Protein AF-A0A378WYI9-F1 (afdb_monomer_lite)

Sequence (478 aa):
MQVSSDSRAGEIHGGAEPDTHDGARANAPAGAGFDPGAGFAAHTGAVTMADERLGVNDAVAAVLTRWIGSMPALYLVLIGFSIWMALATWGPLRSVDPYPFPFLLFVDNVAQLILCLVILVGQRVLSAAADRRSVQTYENTEAIFAQVADLQAHLDHHDRALSRGLSLLESTPHPWIERHRVQSPPQAADQAVSTNDRIAVWLTERLGSVWGFYLALGSQILWVVLAQAGIQRVDPYPFAFMAFLSTLAQLVFMIVIMVGQDVLGRTGDRRSEQTFLDAQAVLHECRRMKARLTAQDRVIDSLTGYVTDRVSEQLGRALHETSERVDHQARAHTVMTTGEAPADAAALRHWNELSEQDRRAYRQQARGIGEDLAAIGCFMVPAFDPAFAVTFDDDEIGLLARLDYERRIADRRALLGGAAHPDPDDAEPLPWPDLPRSARIRYLQAARRIPVMVSSAGFQVLRSTPPRVRGGARARLT

Secondary structure (DSSP, 8-state):
-----------------------------------TTTTT---------------HHHHHHHHHHHHHTSHHHHHHHHHHHHHHHHHHHHSGGGGTS-TT-HHHHHHHHHHHHHHHHHHHHHHHHHHHHHHHHHHHHHHHHHHHHHHHHHHHHHHHHHHHHH-SS------PPPHHHHHHTTSPP--TGGG--SHHHHHHHHHHHHHTSHHHHHHHHHHHHHHHHHHHTTS--SS-TTTHHHHHHHHHHHHHHHHHHHHHHHHHHHHHHHHHHHHHHHHHHHHHHHHHHHHHHHHHHHHHHHHHHHHHHHHHHHHHHHHHHHHHHHHHHHHHHHHHHH----TTTTPPPPGGGS-HHHHHHHHHHHHHHHHHHHHTTEEEEE---GGGPPPPPHHHHHHHHHHHHHHHHHHHHHHHTTS----TT-PPPPPGGGS-HHHHHHHHHHHHHHHHHHHHTTEEEEEPPPP-----------

Radius of gyration: 46.64 Å; chains: 1; bounding box: 107×72×141 Å

Structure (mmCIF, N/CA/C/O backbone):
data_AF-A0A378WYI9-F1
#
_entry.id   AF-A0A378WYI9-F1
#
loop_
_atom_site.group_PDB
_atom_site.id
_atom_site.type_symbol
_atom_site.label_atom_id
_atom_site.label_alt_id
_atom_site.label_comp_id
_atom_site.label_asym_id
_atom_site.label_entity_id
_atom_site.label_seq_id
_atom_site.pdbx_PDB_ins_code
_atom_site.Cartn_x
_atom_site.Cartn_y
_atom_site.Cartn_z
_atom_site.occupancy
_atom_site.B_iso_or_equiv
_atom_site.auth_seq_id
_atom_site.auth_comp_id
_atom_site.auth_asym_id
_atom_site.auth_atom_id
_atom_site.pdbx_PDB_model_num
ATOM 1 N N . MET A 1 1 ? -29.786 -32.333 -68.439 1.00 39.69 1 MET A N 1
ATOM 2 C CA . MET A 1 1 ? -29.510 -33.465 -67.527 1.00 39.69 1 MET A CA 1
ATOM 3 C C . MET A 1 1 ? -29.287 -32.855 -66.146 1.00 39.69 1 MET A C 1
ATOM 5 O O . MET A 1 1 ? -28.191 -32.387 -65.903 1.00 39.69 1 MET A O 1
ATOM 9 N N . GLN A 1 2 ? -30.297 -32.532 -65.323 1.00 31.64 2 GLN A N 1
ATOM 10 C CA . GLN A 1 2 ? -31.359 -33.380 -64.732 1.00 31.64 2 GLN A CA 1
ATOM 11 C C . GLN A 1 2 ? -30.719 -34.608 -64.073 1.00 31.64 2 GLN A C 1
ATOM 13 O O . GLN A 1 2 ? -30.103 -35.390 -64.788 1.00 31.64 2 GLN A O 1
ATOM 18 N N . VAL A 1 3 ? -30.672 -34.715 -62.739 1.00 35.91 3 VAL A N 1
ATOM 19 C CA . VAL A 1 3 ? -31.765 -35.015 -61.775 1.00 35.91 3 VAL A CA 1
ATOM 20 C C . VAL A 1 3 ? -31.368 -34.387 -60.404 1.00 35.91 3 VAL A C 1
ATOM 22 O O . VAL A 1 3 ? -30.217 -34.538 -60.017 1.00 35.91 3 VAL A O 1
ATOM 25 N N . SER A 1 4 ? -32.100 -33.440 -59.778 1.00 31.91 4 SER A N 1
ATOM 26 C CA . SER A 1 4 ? -33.330 -33.551 -58.936 1.00 31.91 4 SER A CA 1
ATOM 27 C C . SER A 1 4 ? -33.152 -34.559 -57.773 1.00 31.91 4 SER A C 1
ATOM 29 O O . SER A 1 4 ? -32.637 -35.632 -58.008 1.00 31.91 4 SER A O 1
ATOM 31 N N . SER A 1 5 ? -33.467 -34.327 -56.498 1.00 35.06 5 SER A N 1
ATOM 32 C CA . SER A 1 5 ? -34.675 -33.720 -55.944 1.00 35.06 5 SER A CA 1
ATOM 33 C C . SER A 1 5 ? -34.586 -33.618 -54.405 1.00 35.06 5 SER A C 1
ATOM 35 O O . SER A 1 5 ? -34.184 -34.586 -53.765 1.00 35.06 5 SER A O 1
ATOM 37 N N . ASP A 1 6 ? -35.101 -32.498 -53.875 1.00 31.55 6 ASP A N 1
ATOM 38 C CA . ASP A 1 6 ? -36.080 -32.416 -52.764 1.00 31.55 6 ASP A CA 1
ATOM 39 C C . ASP A 1 6 ? -35.687 -32.730 -51.306 1.00 31.55 6 ASP A C 1
ATOM 41 O O . ASP A 1 6 ? -34.913 -33.630 -51.029 1.00 31.55 6 ASP A O 1
ATOM 45 N N . SER A 1 7 ? -36.279 -32.107 -50.278 1.00 31.94 7 SER A N 1
ATOM 46 C CA . SER A 1 7 ? -37.147 -30.919 -50.142 1.00 31.94 7 SER A CA 1
ATOM 47 C C . SER A 1 7 ? -37.363 -30.657 -48.640 1.00 31.94 7 SER A C 1
ATOM 49 O O . SER A 1 7 ? -37.468 -31.615 -47.884 1.00 31.94 7 SER A O 1
ATOM 51 N N . ARG A 1 8 ? -37.556 -29.372 -48.292 1.00 30.27 8 ARG A N 1
ATOM 52 C CA . ARG A 1 8 ? -38.473 -28.793 -47.272 1.00 30.27 8 ARG A CA 1
ATOM 53 C C . ARG A 1 8 ? -38.340 -29.209 -45.792 1.00 30.27 8 ARG A C 1
ATOM 55 O O . ARG A 1 8 ? -38.359 -30.376 -45.445 1.00 30.27 8 ARG A O 1
ATOM 62 N N . ALA A 1 9 ? -38.138 -28.274 -44.857 1.00 33.34 9 ALA A N 1
ATOM 63 C CA . ALA A 1 9 ? -39.033 -27.184 -44.411 1.00 33.34 9 ALA A CA 1
ATOM 64 C C . ALA A 1 9 ? -40.338 -27.694 -43.770 1.00 33.34 9 ALA A C 1
ATOM 66 O O . ALA A 1 9 ? -41.144 -28.340 -44.435 1.00 33.34 9 ALA A O 1
ATOM 67 N N . GLY A 1 10 ? -40.558 -27.352 -42.499 1.00 28.09 10 GLY A N 1
ATOM 68 C CA . GLY A 1 10 ? -41.784 -27.667 -41.771 1.00 28.09 10 GLY A CA 1
ATOM 69 C C . GLY A 1 10 ? -41.735 -27.134 -40.344 1.00 28.09 10 GLY A C 1
ATOM 70 O O . GLY A 1 10 ? -40.922 -27.563 -39.539 1.00 28.09 10 GLY A O 1
ATOM 71 N N . GLU A 1 11 ? -42.586 -26.161 -40.088 1.00 30.38 11 GLU A N 1
ATOM 72 C CA . GLU A 1 11 ? -42.630 -25.231 -38.970 1.00 30.38 11 GLU A CA 1
ATOM 73 C C . GLU A 1 11 ? -43.839 -25.596 -38.058 1.00 30.38 11 GLU A C 1
ATOM 75 O O . GLU A 1 11 ? -44.770 -26.258 -38.514 1.00 30.38 11 GLU A O 1
ATOM 80 N N . ILE A 1 12 ? -43.863 -25.047 -36.834 1.00 30.67 12 ILE A N 1
ATOM 81 C CA . ILE A 1 12 ? -45.035 -24.714 -35.971 1.00 30.67 12 ILE A CA 1
ATOM 82 C C . ILE A 1 12 ? -45.697 -25.778 -35.045 1.00 30.67 12 ILE A C 1
ATOM 84 O O . ILE A 1 12 ? -46.013 -26.895 -35.436 1.00 30.67 12 ILE A O 1
ATOM 88 N N . HIS A 1 13 ? -46.031 -25.260 -33.844 1.00 29.12 13 HIS A N 1
ATOM 89 C CA . HIS A 1 13 ? -46.992 -25.648 -32.782 1.00 29.12 13 HIS A CA 1
ATOM 90 C C . HIS A 1 13 ? -46.411 -26.403 -31.571 1.00 29.12 13 HIS A C 1
ATOM 92 O O . HIS A 1 13 ? -45.742 -27.409 -31.731 1.00 29.12 13 HIS A O 1
ATOM 98 N N . GLY A 1 14 ? -46.592 -25.990 -30.308 1.00 27.97 14 GLY A N 1
ATOM 99 C CA . GLY A 1 14 ? -47.568 -25.079 -29.690 1.00 27.97 14 GLY A CA 1
ATOM 100 C C . GLY A 1 14 ? -48.538 -25.863 -28.788 1.00 27.97 14 GLY A C 1
ATOM 101 O O . GLY A 1 14 ? -49.263 -26.704 -29.302 1.00 27.97 14 GLY A O 1
ATOM 102 N N . GLY A 1 15 ? -48.571 -25.555 -27.481 1.00 26.14 15 GLY A N 1
ATOM 103 C CA . GLY A 1 15 ? -49.537 -26.068 -26.481 1.00 26.14 15 GLY A CA 1
ATOM 104 C C . GLY A 1 15 ? -48.839 -26.736 -25.279 1.00 26.14 15 GLY A C 1
ATOM 105 O O . GLY A 1 15 ? -48.174 -27.744 -25.468 1.00 26.14 15 GLY A O 1
ATOM 106 N N . ALA A 1 16 ? -48.728 -26.112 -24.098 1.00 27.83 16 ALA A N 1
ATOM 107 C CA . ALA A 1 16 ? -49.753 -25.823 -23.072 1.00 27.83 16 ALA A CA 1
ATOM 108 C C . ALA A 1 16 ? -50.065 -27.031 -22.148 1.00 27.83 16 ALA A C 1
ATOM 110 O O . ALA A 1 16 ? -50.750 -27.938 -22.598 1.00 27.83 16 ALA A O 1
ATOM 111 N N . GLU A 1 17 ? -49.524 -26.966 -20.907 1.00 33.47 17 GLU A N 1
ATOM 112 C CA . GLU A 1 17 ? -50.026 -27.363 -19.548 1.00 33.47 17 GLU A CA 1
ATOM 113 C C . GLU A 1 17 ? -50.856 -28.663 -19.312 1.00 33.47 17 GLU A C 1
ATOM 115 O O . GLU A 1 17 ? -51.404 -29.192 -20.273 1.00 33.47 17 GLU A O 1
ATOM 120 N N . PRO A 1 18 ? -51.030 -29.199 -18.062 1.00 42.16 18 PRO A N 1
ATOM 121 C CA . PRO A 1 18 ? -50.897 -28.555 -16.734 1.00 42.16 18 PRO A CA 1
ATOM 122 C C . PRO A 1 18 ? -50.231 -29.360 -15.575 1.00 42.16 18 PRO A C 1
ATOM 124 O O . PRO A 1 18 ? -49.972 -30.558 -15.653 1.00 42.16 18 PRO A O 1
ATOM 127 N N . ASP A 1 19 ? -49.999 -28.608 -14.490 1.00 31.28 19 ASP A N 1
ATOM 128 C CA . ASP A 1 19 ? -49.823 -28.887 -13.049 1.00 31.28 19 ASP A CA 1
ATOM 129 C C . ASP A 1 19 ? -49.958 -30.304 -12.449 1.00 31.28 19 ASP A C 1
ATOM 131 O O . ASP A 1 19 ? -50.896 -31.051 -12.722 1.00 31.28 19 ASP A O 1
ATOM 135 N N . THR A 1 20 ? -49.132 -30.575 -11.421 1.00 30.25 20 THR A N 1
ATOM 136 C CA . THR A 1 20 ? -49.626 -30.900 -10.058 1.00 30.25 20 THR A CA 1
ATOM 137 C C . THR A 1 20 ? -48.540 -30.814 -8.962 1.00 30.25 20 THR A C 1
ATOM 139 O O . THR A 1 20 ? -47.462 -31.391 -9.066 1.00 30.25 20 THR A O 1
ATOM 142 N N . HIS A 1 21 ? -48.896 -30.061 -7.915 1.00 29.28 21 HIS A N 1
ATOM 143 C CA . HIS A 1 21 ? -48.372 -29.897 -6.545 1.00 29.28 21 HIS A CA 1
ATOM 144 C C . HIS A 1 21 ? -47.461 -30.992 -5.939 1.00 29.28 21 HIS A C 1
ATOM 146 O O . HIS A 1 21 ? -47.768 -32.174 -6.035 1.00 29.28 21 HIS A O 1
ATOM 152 N N . ASP A 1 22 ? -46.448 -30.621 -5.136 1.00 29.22 22 ASP A N 1
ATOM 153 C CA . ASP A 1 22 ? -46.560 -30.303 -3.691 1.00 29.22 22 ASP A CA 1
ATOM 154 C C . ASP A 1 22 ? -45.163 -30.190 -3.016 1.00 29.22 22 ASP A C 1
ATOM 156 O O . ASP A 1 22 ? -44.204 -30.832 -3.442 1.00 29.22 22 ASP A O 1
ATOM 160 N N . GLY A 1 23 ? -45.057 -29.423 -1.922 1.00 26.64 23 GLY A N 1
ATOM 161 C CA . GLY A 1 23 ? -44.030 -29.655 -0.893 1.00 26.64 23 GLY A CA 1
ATOM 162 C C . GLY A 1 23 ? -42.923 -28.611 -0.711 1.00 26.64 23 GLY A C 1
ATOM 163 O O . GLY A 1 23 ? -41.753 -28.856 -1.000 1.00 26.64 23 GLY A O 1
ATOM 164 N N . ALA A 1 24 ? -43.266 -27.481 -0.097 1.00 30.23 24 ALA A N 1
ATOM 165 C CA . ALA A 1 24 ? -42.323 -26.537 0.495 1.00 30.23 24 ALA A CA 1
ATOM 166 C C . ALA A 1 24 ? -41.434 -27.175 1.588 1.00 30.23 24 ALA A C 1
ATOM 168 O O . ALA A 1 24 ? -41.937 -27.721 2.570 1.00 30.23 24 ALA A O 1
ATOM 169 N N . ARG A 1 25 ? -40.110 -26.984 1.498 1.00 26.64 25 ARG A N 1
ATOM 170 C CA . ARG A 1 25 ? -39.216 -26.889 2.667 1.00 26.64 25 ARG A CA 1
ATOM 171 C C . ARG A 1 25 ? -38.203 -25.769 2.457 1.00 26.64 25 ARG A C 1
ATOM 173 O O . ARG A 1 25 ? -37.290 -25.869 1.645 1.00 26.64 25 ARG A O 1
ATOM 180 N N . ALA A 1 26 ? -38.404 -24.701 3.220 1.00 30.30 26 ALA A N 1
ATOM 181 C CA . ALA A 1 26 ? -37.469 -23.607 3.399 1.00 30.30 26 ALA A CA 1
ATOM 182 C C . ALA A 1 26 ? -36.163 -24.127 4.021 1.00 30.30 26 ALA A C 1
ATOM 184 O O . ALA A 1 26 ? -36.177 -24.705 5.108 1.00 30.30 26 ALA A O 1
ATOM 185 N N . ASN A 1 27 ? -35.039 -23.904 3.340 1.00 32.25 27 ASN A N 1
ATOM 186 C CA . ASN A 1 27 ? -33.713 -24.037 3.932 1.00 32.25 27 ASN A CA 1
ATOM 187 C C . ASN A 1 27 ? -33.361 -22.702 4.600 1.00 32.25 27 ASN A C 1
ATOM 189 O O . ASN A 1 27 ? -33.140 -21.698 3.925 1.00 32.25 27 ASN A O 1
ATOM 193 N N . ALA A 1 28 ? -33.348 -22.696 5.931 1.00 30.42 28 ALA A N 1
ATOM 194 C CA . ALA A 1 28 ? -32.772 -21.624 6.732 1.00 30.42 28 ALA A CA 1
ATOM 195 C C . ALA A 1 28 ? -31.247 -21.555 6.497 1.00 30.42 28 ALA A C 1
ATOM 197 O O . ALA A 1 28 ? -30.617 -22.608 6.350 1.00 30.42 28 ALA A O 1
ATOM 198 N N . PRO A 1 29 ? -30.623 -20.362 6.482 1.00 33.28 29 PRO A N 1
ATOM 199 C CA . PRO A 1 29 ? -29.178 -20.259 6.361 1.00 33.28 29 PRO A CA 1
ATOM 200 C C . PRO A 1 29 ? -28.543 -20.724 7.675 1.00 33.28 29 PRO A C 1
ATOM 202 O O . PRO A 1 29 ? -28.669 -20.081 8.717 1.00 33.28 29 PRO A O 1
ATOM 205 N N . ALA A 1 30 ? -27.885 -21.882 7.628 1.00 31.53 30 ALA A N 1
ATOM 206 C CA . ALA A 1 30 ? -26.994 -22.331 8.685 1.00 31.53 30 ALA A CA 1
ATOM 207 C C . ALA A 1 30 ? -25.857 -21.310 8.847 1.00 31.53 30 ALA A C 1
ATOM 209 O O . ALA A 1 30 ? -25.324 -20.805 7.860 1.00 31.53 30 ALA A O 1
ATOM 210 N N . GLY A 1 31 ? -25.547 -20.993 10.105 1.00 31.11 31 GLY A N 1
ATOM 211 C CA . GLY A 1 31 ? -24.697 -19.885 10.520 1.00 31.11 31 GLY A CA 1
ATOM 212 C C . GLY A 1 31 ? -23.413 -19.726 9.712 1.00 31.11 31 GLY A C 1
ATOM 213 O O . GLY A 1 31 ? -22.599 -20.643 9.613 1.00 31.11 31 GLY A O 1
ATOM 214 N N . ALA A 1 32 ? -23.225 -18.511 9.198 1.00 35.00 32 ALA A N 1
ATOM 215 C CA . ALA A 1 32 ? -21.927 -18.010 8.794 1.00 35.00 32 ALA A CA 1
ATOM 216 C C . ALA A 1 32 ? -21.045 -17.944 10.048 1.00 35.00 32 ALA A C 1
ATOM 218 O O . ALA A 1 32 ? -21.119 -17.003 10.839 1.00 35.00 32 ALA A O 1
ATOM 219 N N . GLY A 1 33 ? -20.261 -18.999 10.263 1.00 30.11 33 GLY A N 1
ATOM 220 C CA . GLY A 1 33 ? -19.124 -18.951 11.163 1.00 30.11 33 GLY A CA 1
ATOM 221 C C . GLY A 1 33 ? -18.198 -17.846 10.676 1.00 30.11 33 GLY A C 1
ATOM 222 O O . GLY A 1 33 ? -17.681 -17.908 9.564 1.00 30.11 33 GLY A O 1
ATOM 223 N N . PHE A 1 34 ? -18.042 -16.813 11.496 1.00 35.78 34 PHE A N 1
ATOM 224 C CA . PHE A 1 34 ? -16.965 -15.852 11.359 1.00 35.78 34 PHE A CA 1
ATOM 225 C C . PHE A 1 34 ? -15.657 -16.629 11.507 1.00 35.78 34 PHE A C 1
ATOM 227 O O . PHE A 1 34 ? -15.329 -17.091 12.599 1.00 35.78 34 PHE A O 1
ATOM 234 N N . ASP A 1 35 ? -14.973 -16.841 10.387 1.00 37.22 35 ASP A N 1
ATOM 235 C CA . ASP A 1 35 ? -13.682 -17.510 10.323 1.00 37.22 35 ASP A CA 1
ATOM 236 C C . ASP A 1 35 ? -12.603 -16.408 10.283 1.00 37.22 35 ASP A C 1
ATOM 238 O O . ASP A 1 35 ? -12.324 -15.858 9.211 1.00 37.22 35 ASP A O 1
ATOM 242 N N . PRO A 1 36 ? -12.019 -15.999 11.430 1.00 40.72 36 PRO A N 1
ATOM 243 C CA . PRO A 1 36 ? -11.091 -14.863 11.496 1.00 40.72 36 PRO A CA 1
ATOM 244 C C . PRO A 1 36 ? -9.793 -15.089 10.704 1.00 40.72 36 PRO A C 1
ATOM 246 O O . PRO A 1 36 ? -9.008 -14.158 10.536 1.00 40.72 36 PRO A O 1
ATOM 249 N N . GLY A 1 37 ? -9.562 -16.309 10.203 1.00 33.19 37 GLY A N 1
ATOM 250 C CA . GLY A 1 37 ? -8.424 -16.657 9.352 1.00 33.19 37 GLY A CA 1
ATOM 251 C C . GLY A 1 37 ? -8.677 -16.545 7.845 1.00 33.19 37 GLY A C 1
ATOM 252 O O . GLY A 1 37 ? -7.714 -16.448 7.088 1.00 33.19 37 GLY A O 1
ATOM 253 N N . ALA A 1 38 ? -9.933 -16.526 7.383 1.00 35.84 38 ALA A N 1
ATOM 254 C CA . ALA A 1 38 ? -10.236 -16.566 5.947 1.00 35.84 38 ALA A CA 1
ATOM 255 C C . ALA A 1 38 ? -10.134 -15.186 5.266 1.00 35.84 38 ALA A C 1
ATOM 257 O O . ALA A 1 38 ? -9.775 -15.104 4.094 1.00 35.84 38 ALA A O 1
ATOM 258 N N . GLY A 1 39 ? -10.376 -14.097 6.005 1.00 32.75 39 GLY A N 1
ATOM 259 C CA . GLY A 1 39 ? -10.248 -12.721 5.497 1.00 32.75 39 GLY A CA 1
ATOM 260 C C . GLY A 1 39 ? -8.809 -12.189 5.443 1.00 32.75 39 GLY A C 1
ATOM 261 O O . GLY A 1 39 ? -8.550 -11.187 4.786 1.00 32.75 39 GLY A O 1
ATOM 262 N N . PHE A 1 40 ? -7.865 -12.869 6.106 1.00 34.94 40 PHE A N 1
ATOM 263 C CA . PHE A 1 40 ? -6.444 -12.496 6.151 1.00 34.94 40 PHE A CA 1
ATOM 264 C C . PHE A 1 40 ? -5.547 -13.374 5.271 1.00 34.94 40 PHE A C 1
ATOM 266 O O . PHE A 1 40 ? -4.327 -13.215 5.285 1.00 34.94 40 PHE A O 1
ATOM 273 N N . ALA A 1 41 ? -6.125 -14.234 4.428 1.00 35.69 41 ALA A N 1
ATOM 274 C CA . ALA A 1 41 ? -5.421 -14.809 3.285 1.00 35.69 41 ALA A CA 1
ATOM 275 C C . ALA A 1 41 ? -5.328 -13.775 2.145 1.00 35.69 41 ALA A C 1
ATOM 277 O O . ALA A 1 41 ? -5.629 -14.061 0.987 1.00 35.69 41 ALA A O 1
ATOM 278 N N . ALA A 1 42 ? -4.929 -12.543 2.473 1.00 39.69 42 ALA A N 1
ATOM 279 C CA . ALA A 1 42 ? -4.502 -11.586 1.471 1.00 39.69 42 ALA A CA 1
ATOM 280 C C . ALA A 1 42 ? -3.343 -12.233 0.715 1.00 39.69 42 ALA A C 1
ATOM 282 O O . ALA A 1 42 ? -2.405 -12.735 1.341 1.00 39.69 42 ALA A O 1
ATOM 283 N N . HIS A 1 43 ? -3.451 -12.259 -0.613 1.00 46.19 43 HIS A N 1
ATOM 284 C CA . HIS A 1 43 ? -2.431 -12.697 -1.555 1.00 46.19 43 HIS A CA 1
ATOM 285 C C . HIS A 1 43 ? -1.063 -12.086 -1.216 1.00 46.19 43 HIS A C 1
ATOM 287 O O . HIS A 1 43 ? -0.623 -11.103 -1.796 1.00 46.19 43 HIS A O 1
ATOM 293 N N . THR A 1 44 ? -0.342 -12.718 -0.299 1.00 38.66 44 THR A N 1
ATOM 294 C CA . THR A 1 44 ? 1.077 -12.503 -0.025 1.00 38.66 44 THR A CA 1
ATOM 295 C C . THR A 1 44 ? 1.888 -13.338 -1.007 1.00 38.66 44 THR A C 1
ATOM 297 O O . THR A 1 44 ? 2.898 -13.950 -0.673 1.00 38.66 44 THR A O 1
ATOM 300 N N . GLY A 1 45 ? 1.462 -13.332 -2.270 1.00 38.06 45 GLY A N 1
ATOM 301 C CA . GLY A 1 45 ? 2.406 -13.504 -3.350 1.00 38.06 45 GLY A CA 1
ATOM 302 C C . GLY A 1 45 ? 3.245 -12.238 -3.364 1.00 38.06 45 GLY A C 1
ATOM 303 O O . GLY A 1 45 ? 2.865 -11.259 -4.000 1.00 38.06 45 GLY A O 1
ATOM 304 N N . ALA A 1 46 ? 4.372 -12.236 -2.641 1.00 40.66 46 ALA A N 1
ATOM 305 C CA . ALA A 1 46 ? 5.478 -11.351 -2.982 1.00 40.66 46 ALA A CA 1
ATOM 306 C C . ALA A 1 46 ? 5.590 -11.385 -4.503 1.00 40.66 46 ALA A C 1
ATOM 308 O O . ALA A 1 46 ? 5.643 -12.495 -5.029 1.00 40.66 46 ALA A O 1
ATOM 309 N N . VAL A 1 47 ? 5.527 -10.221 -5.165 1.00 44.25 47 VAL A N 1
ATOM 310 C CA . VAL A 1 47 ? 5.528 -10.056 -6.628 1.00 44.25 47 VAL A CA 1
ATOM 311 C C . VAL A 1 47 ? 6.660 -10.896 -7.209 1.00 44.25 47 VAL A C 1
ATOM 313 O O . VAL A 1 47 ? 7.803 -10.461 -7.339 1.00 44.25 47 VAL A O 1
ATOM 316 N N . THR A 1 48 ? 6.361 -12.157 -7.479 1.00 42.59 48 THR A N 1
ATOM 317 C CA . THR A 1 48 ? 7.313 -13.129 -7.967 1.00 42.59 48 THR A CA 1
ATOM 318 C C . THR A 1 48 ? 7.047 -13.093 -9.435 1.00 42.59 48 THR A C 1
ATOM 320 O O . THR A 1 48 ? 6.093 -13.693 -9.914 1.00 42.59 48 THR A O 1
ATOM 323 N N . MET A 1 49 ? 7.835 -12.219 -10.064 1.00 43.16 49 MET A N 1
ATOM 324 C CA . MET A 1 49 ? 8.304 -12.254 -11.442 1.00 43.16 49 MET A CA 1
ATOM 325 C C . MET A 1 49 ? 7.936 -13.594 -12.079 1.00 43.16 49 MET A C 1
ATOM 327 O O . MET A 1 49 ? 8.730 -14.533 -12.056 1.00 43.16 49 MET A O 1
ATOM 331 N N . ALA A 1 50 ? 6.692 -13.701 -12.546 1.00 37.91 50 ALA A N 1
ATOM 332 C CA . ALA A 1 50 ? 6.232 -14.876 -13.246 1.00 37.91 50 ALA A CA 1
ATOM 333 C C . ALA A 1 50 ? 6.926 -14.789 -14.596 1.00 37.91 50 ALA A C 1
ATOM 335 O O . ALA A 1 50 ? 6.610 -13.971 -15.456 1.00 37.91 50 ALA A O 1
ATOM 336 N N . ASP A 1 51 ? 8.015 -15.535 -14.620 1.00 49.16 51 ASP A N 1
ATOM 337 C CA . ASP A 1 51 ? 8.979 -15.744 -15.666 1.00 49.16 51 ASP A CA 1
ATOM 338 C C . ASP A 1 51 ? 8.255 -15.957 -16.997 1.00 49.16 51 ASP A C 1
ATOM 340 O O . ASP A 1 51 ? 7.646 -17.001 -17.227 1.00 49.16 51 ASP A O 1
ATOM 344 N N . GLU A 1 52 ? 8.278 -14.957 -17.880 1.00 49.19 52 GLU A N 1
ATOM 345 C CA . GLU A 1 52 ? 7.715 -15.132 -19.213 1.00 49.19 52 GLU A CA 1
ATOM 346 C C . GLU A 1 52 ? 8.600 -14.500 -20.285 1.00 49.19 52 GLU A C 1
ATOM 348 O O . GLU A 1 52 ? 8.520 -13.319 -20.628 1.00 49.19 52 GLU A O 1
ATOM 353 N N . ARG A 1 53 ? 9.498 -15.367 -20.772 1.00 50.50 53 ARG A N 1
ATOM 354 C CA . ARG A 1 53 ? 10.088 -15.424 -22.117 1.00 50.50 53 ARG A CA 1
ATOM 355 C C . ARG A 1 53 ? 10.301 -14.064 -22.777 1.00 50.50 53 ARG A C 1
ATOM 357 O O . ARG A 1 53 ? 9.752 -13.770 -23.837 1.00 50.50 53 ARG A O 1
ATOM 364 N N . LEU A 1 54 ? 11.225 -13.288 -22.221 1.00 53.75 54 LEU A N 1
ATOM 365 C CA . LEU A 1 54 ? 12.080 -12.482 -23.086 1.00 53.75 54 LEU A CA 1
ATOM 366 C C . LEU A 1 54 ? 12.676 -13.445 -24.119 1.00 53.75 54 LEU A C 1
ATOM 368 O O . LEU A 1 54 ? 13.217 -14.490 -23.741 1.00 53.75 54 LEU A O 1
ATOM 372 N N . GLY A 1 55 ? 12.543 -13.147 -25.414 1.00 64.88 55 GLY A N 1
ATOM 373 C CA . GLY A 1 55 ? 13.286 -13.899 -26.420 1.00 64.88 55 GLY A CA 1
ATOM 374 C C . GLY A 1 55 ? 14.756 -13.932 -26.000 1.00 64.88 55 GLY A C 1
ATOM 375 O O . GLY A 1 55 ? 15.245 -12.959 -25.427 1.00 64.88 55 GLY A O 1
ATOM 376 N N . VAL A 1 56 ? 15.467 -15.036 -26.244 1.00 71.88 56 VAL A N 1
ATOM 377 C CA . VAL A 1 56 ? 16.881 -15.179 -25.830 1.00 71.88 56 VAL A CA 1
ATOM 378 C C . VAL A 1 56 ? 17.699 -13.938 -26.227 1.00 71.88 56 VAL A C 1
ATOM 380 O O . VAL A 1 56 ? 18.516 -13.454 -25.449 1.00 71.88 56 VAL A O 1
ATOM 383 N N . ASN A 1 57 ? 17.384 -13.347 -27.382 1.00 72.81 57 ASN A N 1
ATOM 384 C CA . ASN A 1 57 ? 17.988 -12.118 -27.893 1.00 72.81 57 ASN A CA 1
ATOM 385 C C . ASN A 1 57 ? 17.686 -10.866 -27.041 1.00 72.81 57 ASN A C 1
ATOM 387 O O . ASN A 1 57 ? 18.587 -10.065 -26.805 1.00 72.81 57 ASN A O 1
ATOM 391 N N . ASP A 1 58 ? 16.460 -10.711 -26.541 1.00 73.75 58 ASP A N 1
ATOM 392 C CA . ASP A 1 58 ? 16.043 -9.581 -25.698 1.00 73.75 58 ASP A CA 1
ATOM 393 C C . ASP A 1 58 ? 16.666 -9.673 -24.298 1.00 73.75 58 ASP A C 1
ATOM 395 O O . ASP A 1 58 ? 17.097 -8.667 -23.729 1.00 73.75 58 ASP A O 1
ATOM 399 N N . ALA A 1 59 ? 16.774 -10.893 -23.760 1.00 77.19 59 ALA A N 1
ATOM 400 C CA . ALA A 1 59 ? 17.449 -11.155 -22.492 1.00 77.19 59 ALA A CA 1
ATOM 401 C C . ALA A 1 59 ? 18.952 -10.846 -22.586 1.00 77.19 59 ALA A C 1
ATOM 403 O O . ALA A 1 59 ? 19.504 -10.163 -21.720 1.00 77.19 59 ALA A O 1
ATOM 404 N N . VAL A 1 60 ? 19.604 -11.292 -23.665 1.00 77.31 60 VAL A N 1
ATOM 405 C CA . VAL A 1 60 ? 21.015 -10.985 -23.938 1.00 77.31 60 VAL A CA 1
ATOM 406 C C . VAL A 1 60 ? 21.221 -9.477 -24.094 1.00 77.31 60 VAL A C 1
ATOM 408 O O . VAL A 1 60 ? 22.130 -8.929 -23.471 1.00 77.31 60 VAL A O 1
ATOM 411 N N . ALA A 1 61 ? 20.360 -8.784 -24.846 1.00 75.69 61 ALA A N 1
ATOM 412 C CA . ALA A 1 61 ? 20.458 -7.337 -25.030 1.00 75.69 61 ALA A CA 1
ATOM 413 C C . ALA A 1 61 ? 20.299 -6.564 -23.710 1.00 75.69 61 ALA A C 1
ATOM 415 O O . ALA A 1 61 ? 21.074 -5.646 -23.434 1.00 75.69 61 ALA A O 1
ATOM 416 N N . ALA A 1 62 ? 19.349 -6.958 -22.857 1.00 77.81 62 ALA A N 1
ATOM 417 C CA . ALA A 1 62 ? 19.141 -6.334 -21.551 1.00 77.81 62 ALA A CA 1
ATOM 418 C C . ALA A 1 62 ? 20.329 -6.560 -20.595 1.00 77.81 62 ALA A C 1
ATOM 420 O O . ALA A 1 62 ? 20.775 -5.622 -19.928 1.00 77.81 62 ALA A O 1
ATOM 421 N N . VAL A 1 63 ? 20.879 -7.781 -20.547 1.00 82.62 63 VAL A N 1
ATOM 422 C CA . VAL A 1 63 ? 22.057 -8.104 -19.722 1.00 82.62 63 VAL A CA 1
ATOM 423 C C . VAL A 1 63 ? 23.283 -7.336 -20.198 1.00 82.62 63 VAL A C 1
ATOM 425 O O . VAL A 1 63 ? 23.975 -6.733 -19.374 1.00 82.62 63 VAL A O 1
ATOM 428 N N . LEU A 1 64 ? 23.533 -7.319 -21.511 1.00 79.56 64 LEU A N 1
ATOM 429 C CA . LEU A 1 64 ? 24.678 -6.616 -22.074 1.00 79.56 64 LEU A CA 1
ATOM 430 C C . LEU A 1 64 ? 24.562 -5.113 -21.810 1.00 79.56 64 LEU A C 1
ATOM 432 O O . LEU A 1 64 ? 25.508 -4.519 -21.307 1.00 79.56 64 LEU A O 1
ATOM 436 N N . THR A 1 65 ? 23.387 -4.516 -22.029 1.00 82.62 65 THR A N 1
ATOM 437 C CA . THR A 1 65 ? 23.136 -3.090 -21.748 1.00 82.62 65 THR A CA 1
ATOM 438 C C . THR A 1 65 ? 23.404 -2.743 -20.283 1.00 82.62 65 THR A C 1
ATOM 440 O O . THR A 1 65 ? 24.055 -1.739 -19.992 1.00 82.62 65 THR A O 1
ATOM 443 N N . ARG A 1 66 ? 22.972 -3.598 -19.346 1.00 83.38 66 ARG A N 1
ATOM 444 C CA . ARG A 1 66 ? 23.234 -3.408 -17.911 1.00 83.38 66 ARG A CA 1
ATOM 445 C C . ARG A 1 66 ? 24.723 -3.503 -17.570 1.00 83.38 66 ARG A C 1
ATOM 447 O O . ARG A 1 66 ? 25.193 -2.765 -16.710 1.00 83.38 66 ARG A O 1
ATOM 454 N N . TRP A 1 67 ? 25.454 -4.410 -18.217 1.00 84.88 67 TRP A N 1
ATOM 455 C CA . TRP A 1 67 ? 26.893 -4.565 -18.010 1.00 84.88 67 TRP A CA 1
ATOM 456 C C . TRP A 1 67 ? 27.684 -3.392 -18.600 1.00 84.88 67 TRP A C 1
ATOM 458 O O . TRP A 1 67 ? 28.513 -2.813 -17.904 1.00 84.88 67 TRP A O 1
ATOM 468 N N . ILE A 1 68 ? 27.377 -2.985 -19.834 1.00 83.38 68 ILE A N 1
ATOM 469 C CA . ILE A 1 68 ? 28.010 -1.851 -20.529 1.00 83.38 68 ILE A CA 1
ATOM 470 C C . ILE A 1 68 ? 27.801 -0.546 -19.754 1.00 83.38 68 ILE A C 1
ATOM 472 O O . ILE A 1 68 ? 28.727 0.246 -19.624 1.00 83.38 68 ILE A O 1
ATOM 476 N N . GLY A 1 69 ? 26.605 -0.339 -19.196 1.00 79.50 69 GLY A N 1
ATOM 477 C CA . GLY A 1 69 ? 26.290 0.833 -18.374 1.00 79.50 69 GLY A CA 1
ATOM 478 C C . GLY A 1 69 ? 26.953 0.849 -16.989 1.00 79.50 69 GLY A C 1
ATOM 479 O O . GLY A 1 69 ? 26.684 1.757 -16.206 1.00 79.50 69 GLY A O 1
ATOM 480 N N . SER A 1 70 ? 27.781 -0.144 -16.649 1.00 88.44 70 SER A N 1
ATOM 481 C CA . SER A 1 70 ? 28.440 -0.242 -15.344 1.00 88.44 70 SER A CA 1
ATOM 482 C C . SER A 1 70 ? 29.836 0.395 -15.342 1.00 88.44 70 SER A C 1
ATOM 484 O O . SER A 1 70 ? 30.598 0.284 -16.302 1.00 88.44 70 SER A O 1
ATOM 486 N N . MET A 1 71 ? 30.215 1.012 -14.217 1.00 90.56 71 MET A N 1
ATOM 487 C CA . MET A 1 71 ? 31.552 1.603 -14.041 1.00 90.56 71 MET A CA 1
ATOM 488 C C . MET A 1 71 ? 32.710 0.593 -14.224 1.00 90.56 71 MET A C 1
ATOM 490 O O . MET A 1 71 ? 33.703 0.954 -14.852 1.00 90.56 71 MET A O 1
ATOM 494 N N . PRO A 1 72 ? 32.621 -0.677 -13.768 1.00 91.88 72 PRO A N 1
ATOM 495 C CA . PRO A 1 72 ? 33.668 -1.673 -14.018 1.00 91.88 72 PRO A CA 1
ATOM 496 C C . PRO A 1 72 ? 33.910 -1.981 -15.499 1.00 91.88 72 PRO A C 1
ATOM 498 O O . PRO A 1 72 ? 35.060 -2.162 -15.897 1.00 91.88 72 PRO A O 1
ATOM 501 N N . ALA A 1 73 ? 32.856 -2.027 -16.320 1.00 87.50 73 ALA A N 1
ATOM 502 C CA . ALA A 1 73 ? 32.996 -2.292 -17.751 1.00 87.50 73 ALA A CA 1
ATOM 503 C C . ALA A 1 73 ? 33.802 -1.187 -18.449 1.00 87.50 73 ALA A C 1
ATOM 505 O O . ALA A 1 73 ? 34.694 -1.490 -19.240 1.00 87.50 73 ALA A O 1
ATOM 506 N N . LEU A 1 74 ? 33.565 0.079 -18.083 1.00 88.69 74 LEU A N 1
ATOM 507 C CA . LEU A 1 74 ? 34.348 1.215 -18.575 1.00 88.69 74 LEU A CA 1
ATOM 508 C C . LEU A 1 74 ? 35.844 1.050 -18.266 1.00 88.69 74 LEU A C 1
ATOM 510 O O . LEU A 1 74 ? 36.676 1.207 -19.159 1.00 88.69 74 LEU A O 1
ATOM 514 N N . TYR A 1 75 ? 36.196 0.698 -17.025 1.00 92.38 75 TYR A N 1
ATOM 515 C CA . TYR A 1 75 ? 37.598 0.495 -16.647 1.00 92.38 75 TYR A CA 1
ATOM 516 C C . TYR A 1 75 ? 38.246 -0.660 -17.415 1.00 92.38 75 TYR A C 1
ATOM 518 O O . TYR A 1 75 ? 39.379 -0.519 -17.870 1.00 92.38 75 TYR A O 1
ATOM 526 N N . LEU A 1 76 ? 37.536 -1.777 -17.608 1.00 92.38 76 LEU A N 1
ATOM 527 C CA . LEU A 1 76 ? 38.042 -2.916 -18.382 1.00 92.38 76 LEU A CA 1
ATOM 528 C C . LEU A 1 76 ? 38.334 -2.538 -19.838 1.00 92.38 76 LEU A C 1
ATOM 530 O O . LEU A 1 76 ? 39.389 -2.901 -20.359 1.00 92.38 76 LEU A O 1
ATOM 534 N N . VAL A 1 77 ? 37.435 -1.782 -20.474 1.00 89.12 77 VAL A N 1
ATOM 535 C CA . VAL A 1 77 ? 37.627 -1.299 -21.848 1.00 89.12 77 VAL A CA 1
ATOM 536 C C . VAL A 1 77 ? 38.817 -0.341 -21.916 1.00 89.12 77 VAL A C 1
ATOM 538 O O . VAL A 1 77 ? 39.716 -0.556 -22.724 1.00 89.12 77 VAL A O 1
ATOM 541 N N . LEU A 1 78 ? 38.893 0.658 -21.031 1.00 91.56 78 LEU A N 1
ATOM 542 C CA . LEU A 1 78 ? 40.010 1.614 -21.003 1.00 91.56 78 LEU A CA 1
ATOM 543 C C . LEU A 1 78 ? 41.366 0.929 -20.793 1.00 91.56 78 LEU A C 1
ATOM 545 O O . LEU A 1 78 ? 42.343 1.271 -21.464 1.00 91.56 78 LEU A O 1
ATOM 549 N N . ILE A 1 79 ? 41.429 -0.055 -19.892 1.00 95.19 79 ILE A N 1
ATOM 550 C CA . ILE A 1 79 ? 42.633 -0.858 -19.656 1.00 95.19 79 ILE A CA 1
ATOM 551 C C . ILE A 1 79 ? 42.982 -1.664 -20.910 1.00 95.19 79 ILE A C 1
ATOM 553 O O . ILE A 1 79 ? 44.134 -1.639 -21.337 1.00 95.19 79 ILE A O 1
ATOM 557 N N . GLY A 1 80 ? 42.006 -2.325 -21.538 1.00 91.38 80 GLY A N 1
ATOM 558 C CA . GLY A 1 80 ? 42.213 -3.093 -22.767 1.00 91.38 80 GLY A CA 1
ATOM 559 C C . GLY A 1 80 ? 42.765 -2.246 -23.917 1.00 91.38 80 GLY A C 1
ATOM 560 O O . GLY A 1 80 ? 43.772 -2.616 -24.520 1.00 91.38 80 GLY A O 1
ATOM 561 N N . PHE A 1 81 ? 42.169 -1.076 -24.164 1.00 90.75 81 PHE A N 1
ATOM 562 C CA . PHE A 1 81 ? 42.641 -0.119 -25.171 1.00 90.75 81 PHE A CA 1
ATOM 563 C C . PHE A 1 81 ? 44.050 0.394 -24.853 1.00 90.75 81 PHE A C 1
ATOM 565 O O . PHE A 1 81 ? 44.907 0.435 -25.735 1.00 90.75 81 PHE A O 1
ATOM 572 N N . SER A 1 82 ? 44.322 0.731 -23.589 1.00 91.62 82 SER A N 1
ATOM 573 C CA . SER A 1 82 ? 45.643 1.207 -23.154 1.00 91.62 82 SER A CA 1
ATOM 574 C C . SER A 1 82 ? 46.724 0.135 -23.322 1.00 91.62 82 SER A C 1
ATOM 576 O O . SER A 1 82 ? 47.821 0.434 -23.793 1.00 91.62 82 SER A O 1
ATOM 578 N N . ILE A 1 83 ? 46.410 -1.120 -22.981 1.00 92.06 83 ILE A N 1
ATOM 579 C CA . ILE A 1 83 ? 47.304 -2.269 -23.167 1.00 92.06 83 ILE A CA 1
ATOM 580 C C . ILE A 1 83 ? 47.569 -2.488 -24.658 1.00 92.06 83 ILE A C 1
ATOM 582 O O . ILE A 1 83 ? 48.730 -2.574 -25.055 1.00 92.06 83 ILE A O 1
ATOM 586 N N . TRP A 1 84 ? 46.529 -2.524 -25.499 1.00 90.50 84 TRP A N 1
ATOM 587 C CA . TRP A 1 84 ? 46.695 -2.695 -26.945 1.00 90.50 84 TRP A CA 1
ATOM 588 C C . TRP A 1 84 ? 47.564 -1.591 -27.548 1.00 90.50 84 TRP A C 1
ATOM 590 O O . TRP A 1 84 ? 48.528 -1.879 -28.254 1.00 90.50 84 TRP A O 1
ATOM 600 N N . MET A 1 85 ? 47.279 -0.333 -27.207 1.00 87.44 85 MET A N 1
ATOM 601 C CA . MET A 1 85 ? 48.034 0.825 -27.682 1.00 87.44 85 MET A CA 1
ATOM 602 C C . MET A 1 85 ? 49.509 0.761 -27.254 1.00 87.44 85 MET A C 1
ATOM 604 O O . MET A 1 85 ? 50.399 1.039 -28.062 1.00 87.44 85 MET A O 1
ATOM 608 N N . ALA A 1 86 ? 49.796 0.332 -26.020 1.00 89.12 86 ALA A N 1
ATOM 609 C CA . ALA A 1 86 ? 51.165 0.135 -25.545 1.00 89.12 86 ALA A CA 1
ATOM 610 C C . ALA A 1 86 ? 51.893 -0.985 -26.316 1.00 89.12 86 ALA A C 1
ATOM 612 O O . ALA A 1 86 ? 53.038 -0.797 -26.740 1.00 89.12 86 ALA A O 1
ATOM 613 N N . LEU A 1 87 ? 51.230 -2.124 -26.559 1.00 88.25 87 LEU A N 1
ATOM 614 C CA . LEU A 1 87 ? 51.799 -3.242 -27.322 1.00 88.25 87 LEU A CA 1
ATOM 615 C C . LEU A 1 87 ? 51.979 -2.924 -28.814 1.00 88.25 87 LEU A C 1
ATOM 617 O O . LEU A 1 87 ? 52.925 -3.416 -29.424 1.00 88.25 87 LEU A O 1
ATOM 621 N N . ALA A 1 88 ? 51.104 -2.117 -29.407 1.00 86.69 88 ALA A N 1
ATOM 622 C CA . ALA A 1 88 ? 51.212 -1.689 -30.800 1.00 86.69 88 ALA A CA 1
ATOM 623 C C . ALA A 1 88 ? 52.312 -0.625 -30.997 1.00 86.69 88 ALA A C 1
ATOM 625 O O . ALA A 1 88 ? 52.966 -0.587 -32.039 1.00 86.69 88 ALA A O 1
ATOM 626 N N . THR A 1 89 ? 52.569 0.204 -29.979 1.00 86.00 89 THR A N 1
ATOM 627 C CA . THR A 1 89 ? 53.595 1.261 -30.033 1.00 86.00 89 THR A CA 1
ATOM 628 C C . THR A 1 89 ? 55.004 0.729 -29.759 1.00 86.00 89 THR A C 1
ATOM 630 O O . THR A 1 89 ? 55.938 1.042 -30.501 1.00 86.00 89 THR A O 1
ATOM 633 N N . TRP A 1 90 ? 55.174 -0.075 -28.703 1.00 83.38 90 TRP A N 1
ATOM 634 C CA . TRP A 1 90 ? 56.490 -0.547 -28.238 1.00 83.38 90 TRP A CA 1
ATOM 635 C C . TRP A 1 90 ? 56.700 -2.057 -28.351 1.00 83.38 90 TRP A C 1
ATOM 637 O O . TRP A 1 90 ? 57.826 -2.530 -28.213 1.00 83.38 90 TRP A O 1
ATOM 647 N N . GLY A 1 91 ? 55.632 -2.818 -28.570 1.00 81.38 91 GLY A N 1
ATOM 648 C CA . GLY A 1 91 ? 55.653 -4.275 -28.554 1.00 81.38 91 GLY A CA 1
ATOM 649 C C . GLY A 1 91 ? 55.662 -4.925 -29.946 1.00 81.38 91 GLY A C 1
ATOM 650 O O . GLY A 1 91 ? 55.806 -4.260 -30.976 1.00 81.38 91 GLY A O 1
ATOM 651 N N . PRO A 1 92 ? 55.492 -6.258 -29.994 1.00 78.62 92 PRO A N 1
ATOM 652 C CA . PRO A 1 92 ? 55.565 -7.048 -31.227 1.00 78.62 92 PRO A CA 1
ATOM 653 C C . PRO A 1 92 ? 54.399 -6.791 -32.198 1.00 78.62 92 PRO A C 1
ATOM 655 O O . PRO A 1 92 ? 54.497 -7.140 -33.375 1.00 78.62 92 PRO A O 1
ATOM 658 N N . LEU A 1 93 ? 53.317 -6.150 -31.738 1.00 78.06 93 LEU A N 1
ATOM 659 C CA . LEU A 1 93 ? 52.141 -5.827 -32.555 1.00 78.06 93 LEU A CA 1
ATOM 660 C C . LEU A 1 93 ? 52.336 -4.623 -33.489 1.00 78.06 93 LEU A C 1
ATOM 662 O O . LEU A 1 93 ? 51.458 -4.341 -34.300 1.00 78.06 93 LEU A O 1
ATOM 666 N N . ARG A 1 94 ? 53.498 -3.958 -33.459 1.00 75.38 94 ARG A N 1
ATOM 667 C CA . ARG A 1 94 ? 53.805 -2.807 -34.327 1.00 75.38 94 ARG A CA 1
ATOM 668 C C . ARG A 1 94 ? 53.671 -3.095 -35.829 1.00 75.38 94 ARG A C 1
ATOM 670 O O . ARG A 1 94 ? 53.396 -2.185 -36.602 1.00 75.38 94 ARG A O 1
ATOM 677 N N . SER A 1 95 ? 53.887 -4.345 -36.244 1.00 75.31 95 SER A N 1
ATOM 678 C CA . SER A 1 95 ? 53.736 -4.778 -37.643 1.00 75.31 95 SER A CA 1
ATOM 679 C C . SER A 1 95 ? 52.279 -4.981 -38.067 1.00 75.31 95 SER A C 1
ATOM 681 O O . SER A 1 95 ? 51.977 -4.898 -39.253 1.00 75.31 95 SER A O 1
ATOM 683 N N . VAL A 1 96 ? 51.390 -5.237 -37.105 1.00 79.00 96 VAL A N 1
ATOM 684 C CA . VAL A 1 96 ? 49.972 -5.540 -37.334 1.00 79.00 96 VAL A CA 1
ATOM 685 C C . VAL A 1 96 ? 49.132 -4.266 -37.296 1.00 79.00 96 VAL A C 1
ATOM 687 O O . VAL A 1 96 ? 48.245 -4.102 -38.129 1.00 79.00 96 VAL A O 1
ATOM 690 N N . ASP A 1 97 ? 49.423 -3.356 -36.362 1.00 81.06 97 ASP A N 1
ATOM 691 C CA . ASP A 1 97 ? 48.630 -2.141 -36.149 1.00 81.06 97 ASP A CA 1
ATOM 692 C C . ASP A 1 97 ? 49.522 -0.911 -35.881 1.00 81.06 97 ASP A C 1
ATOM 694 O O . ASP A 1 97 ? 49.656 -0.459 -34.741 1.00 81.06 97 ASP A O 1
ATOM 698 N N . PRO A 1 98 ? 50.215 -0.383 -36.908 1.00 81.62 98 PRO A N 1
ATOM 699 C CA . PRO A 1 98 ? 51.079 0.781 -36.750 1.00 81.62 98 PRO A CA 1
ATOM 700 C C . PRO A 1 98 ? 50.273 2.054 -36.455 1.00 81.62 98 PRO A C 1
ATOM 702 O O . PRO A 1 98 ? 49.165 2.233 -36.955 1.00 81.62 98 PRO A O 1
ATOM 705 N N . TYR A 1 99 ? 50.854 2.981 -35.685 1.00 80.00 99 TYR A N 1
ATOM 706 C CA . TYR A 1 99 ? 50.274 4.310 -35.435 1.00 80.00 99 TYR A CA 1
ATOM 707 C C . TYR A 1 99 ? 49.896 4.986 -36.770 1.00 80.00 99 TYR A C 1
ATOM 709 O O . TYR A 1 99 ? 50.770 5.080 -37.640 1.00 80.00 99 TYR A O 1
ATOM 717 N N . PRO A 1 100 ? 48.639 5.438 -36.978 1.00 82.06 100 PRO A N 1
ATOM 718 C CA . PRO A 1 100 ? 47.615 5.833 -35.992 1.00 82.06 100 PRO A CA 1
ATOM 719 C C . PRO A 1 100 ? 46.592 4.749 -35.566 1.00 82.06 100 PRO A C 1
ATOM 721 O O . PRO A 1 100 ? 45.468 5.083 -35.207 1.00 82.06 100 PRO A O 1
ATOM 724 N N . PHE A 1 101 ? 46.972 3.470 -35.577 1.00 86.94 101 PHE A N 1
ATOM 725 C CA . PHE A 1 101 ? 46.162 2.305 -35.179 1.00 86.94 101 PHE A CA 1
ATOM 726 C C . PHE A 1 101 ? 44.899 2.036 -36.034 1.00 86.94 101 PHE A C 1
ATOM 728 O O . PHE A 1 101 ? 43.784 1.998 -35.501 1.00 86.94 101 PHE A O 1
ATOM 735 N N . PRO A 1 102 ? 45.016 1.854 -37.367 1.00 83.38 102 PRO A N 1
ATOM 736 C CA . PRO A 1 102 ? 43.861 1.621 -38.236 1.00 83.38 102 PRO A CA 1
ATOM 737 C C . PRO A 1 102 ? 43.014 0.401 -37.850 1.00 83.38 102 PRO A C 1
ATOM 739 O O . PRO A 1 102 ? 41.797 0.434 -38.026 1.00 83.38 102 PRO A O 1
ATOM 742 N N . PHE A 1 103 ? 43.630 -0.667 -37.331 1.00 83.69 103 PHE A N 1
ATOM 743 C CA . PHE A 1 103 ? 42.900 -1.874 -36.944 1.00 83.69 103 PHE A CA 1
ATOM 744 C C . PHE A 1 103 ? 42.088 -1.639 -35.671 1.00 83.69 103 PHE A C 1
ATOM 746 O O . PHE A 1 103 ? 40.903 -1.969 -35.636 1.00 83.69 103 PHE A O 1
ATOM 753 N N . LEU A 1 104 ? 42.688 -1.017 -34.651 1.00 85.12 104 LEU A N 1
ATOM 754 C CA . LEU A 1 104 ? 41.967 -0.646 -33.434 1.00 85.12 104 LEU A CA 1
ATOM 755 C C . LEU A 1 104 ? 40.817 0.322 -33.741 1.00 85.12 104 LEU A C 1
ATOM 757 O O . LEU A 1 104 ? 39.712 0.093 -33.262 1.00 85.12 104 LEU A O 1
ATOM 761 N N . LEU A 1 105 ? 41.034 1.344 -34.578 1.00 85.50 105 LEU A N 1
ATOM 762 C CA . LEU A 1 105 ? 39.981 2.288 -34.984 1.00 85.50 105 LEU A CA 1
ATOM 763 C C . LEU A 1 105 ? 38.833 1.602 -35.736 1.00 85.50 105 LEU A C 1
ATOM 765 O O . LEU A 1 105 ? 37.667 1.935 -35.534 1.00 85.50 105 LEU A O 1
ATOM 769 N N . PHE A 1 106 ? 39.149 0.627 -36.588 1.00 84.50 106 PHE A N 1
ATOM 770 C CA . PHE A 1 106 ? 38.144 -0.172 -37.281 1.00 84.50 106 PHE A CA 1
ATOM 771 C C . PHE A 1 106 ? 37.322 -1.026 -36.305 1.00 84.50 106 PHE A C 1
ATOM 773 O O . PHE A 1 106 ? 36.091 -1.018 -36.361 1.00 84.50 106 PHE A O 1
ATOM 780 N N . VAL A 1 107 ? 37.990 -1.743 -35.396 1.00 85.31 107 VAL A N 1
ATOM 781 C CA . VAL A 1 107 ? 37.325 -2.586 -34.391 1.00 85.31 107 VAL A CA 1
ATOM 782 C C . VAL A 1 107 ? 36.470 -1.743 -33.451 1.00 85.31 107 VAL A C 1
ATOM 784 O O . VAL A 1 107 ? 35.345 -2.137 -33.159 1.00 85.31 107 VAL A O 1
ATOM 787 N N . ASP A 1 108 ? 36.962 -0.580 -33.023 1.00 87.50 108 ASP A N 1
ATOM 788 C CA . ASP A 1 108 ? 36.217 0.374 -32.200 1.00 87.50 108 ASP A CA 1
ATOM 789 C C . ASP A 1 108 ? 34.957 0.863 -32.921 1.00 87.50 108 ASP A C 1
ATOM 791 O O . ASP A 1 108 ? 33.857 0.779 -32.381 1.00 87.50 108 ASP A O 1
ATOM 795 N N . ASN A 1 109 ? 35.083 1.253 -34.191 1.00 87.88 109 ASN A N 1
ATOM 796 C CA . ASN A 1 109 ? 33.947 1.699 -34.986 1.00 87.88 109 ASN A CA 1
ATOM 797 C C . ASN A 1 109 ? 32.872 0.606 -35.158 1.00 87.88 109 ASN A C 1
ATOM 799 O O . ASN A 1 109 ? 31.673 0.867 -35.013 1.00 87.88 109 ASN A O 1
ATOM 803 N N . VAL A 1 110 ? 33.295 -0.630 -35.433 1.00 85.19 110 VAL A N 1
ATOM 804 C CA . VAL A 1 110 ? 32.405 -1.795 -35.527 1.00 85.19 110 VAL A CA 1
ATOM 805 C C . VAL A 1 110 ? 31.730 -2.072 -34.185 1.00 85.19 110 VAL A C 1
ATOM 807 O O . VAL A 1 110 ? 30.501 -2.179 -34.116 1.00 85.19 110 VAL A O 1
ATOM 810 N N . ALA A 1 111 ? 32.521 -2.138 -33.113 1.00 86.31 111 ALA A N 1
ATOM 811 C CA . ALA A 1 111 ? 32.045 -2.404 -31.766 1.00 86.31 111 ALA A CA 1
ATOM 812 C C . ALA A 1 111 ? 31.057 -1.332 -31.300 1.00 86.31 111 ALA A C 1
ATOM 814 O O . ALA A 1 111 ? 30.012 -1.680 -30.760 1.00 86.31 111 ALA A O 1
ATOM 815 N N . GLN A 1 112 ? 31.326 -0.052 -31.559 1.00 88.06 112 GLN A N 1
ATOM 816 C CA . GLN A 1 112 ? 30.465 1.063 -31.176 1.00 88.06 112 GLN A CA 1
ATOM 817 C C . GLN A 1 112 ? 29.110 1.015 -31.889 1.00 88.06 112 GLN A C 1
ATOM 819 O O . GLN A 1 112 ? 28.084 1.210 -31.239 1.00 88.06 112 GLN A O 1
ATOM 824 N N . LEU A 1 113 ? 29.067 0.703 -33.191 1.00 87.06 113 LEU A N 1
ATOM 825 C CA . LEU A 1 113 ? 27.791 0.573 -33.910 1.00 87.06 113 LEU A CA 1
ATOM 826 C C . LEU A 1 113 ? 26.941 -0.565 -33.326 1.00 87.06 113 LEU A C 1
ATOM 828 O O . LEU A 1 113 ? 25.746 -0.393 -33.074 1.00 87.06 113 LEU A O 1
ATOM 832 N N . ILE A 1 114 ? 27.577 -1.712 -33.071 1.00 84.94 114 ILE A N 1
ATOM 833 C CA . ILE A 1 114 ? 26.953 -2.862 -32.414 1.00 84.94 114 ILE A CA 1
ATOM 834 C C . ILE A 1 114 ? 26.440 -2.467 -31.024 1.00 84.94 114 ILE A C 1
ATOM 836 O O . ILE A 1 114 ? 25.294 -2.758 -30.685 1.00 84.94 114 ILE A O 1
ATOM 840 N N . LEU A 1 115 ? 27.264 -1.773 -30.238 1.00 86.44 115 LEU A N 1
ATOM 841 C CA . LEU A 1 115 ? 26.951 -1.342 -28.881 1.00 86.44 115 LEU A CA 1
ATOM 842 C C . LEU A 1 115 ? 25.741 -0.412 -28.849 1.00 86.44 115 LEU A C 1
ATOM 844 O O . LEU A 1 115 ? 24.814 -0.654 -28.081 1.00 86.44 115 LEU A O 1
ATOM 848 N N . CYS A 1 116 ? 25.727 0.616 -29.704 1.00 86.69 116 CYS A N 1
ATOM 849 C CA . CYS A 1 116 ? 24.616 1.557 -29.826 1.00 86.69 116 CYS A CA 1
ATOM 850 C C . CYS A 1 116 ? 23.303 0.818 -30.061 1.00 86.69 116 CYS A C 1
ATOM 852 O O . CYS A 1 116 ? 22.287 1.115 -29.433 1.00 86.69 116 CYS A O 1
ATOM 854 N N . LEU A 1 117 ? 23.328 -0.179 -30.936 1.00 84.25 117 LEU A N 1
ATOM 855 C CA . LEU A 1 117 ? 22.123 -0.898 -31.272 1.00 84.25 117 LEU A CA 1
ATOM 856 C C . LEU A 1 117 ? 21.700 -1.902 -30.190 1.00 84.25 117 LEU A C 1
ATOM 858 O O . LEU A 1 117 ? 20.511 -2.018 -29.901 1.00 84.25 117 LEU A O 1
ATOM 862 N N . VAL A 1 118 ? 22.647 -2.586 -29.542 1.00 83.75 118 VAL A N 1
ATOM 863 C CA . VAL A 1 118 ? 22.327 -3.431 -28.382 1.00 83.75 118 VAL A CA 1
ATOM 864 C C . VAL A 1 118 ? 21.728 -2.594 -27.252 1.00 83.75 118 VAL A C 1
ATOM 866 O O . VAL A 1 118 ? 20.739 -3.018 -26.658 1.00 83.75 118 VAL A O 1
ATOM 869 N N . ILE A 1 119 ? 22.261 -1.395 -27.001 1.00 85.94 119 ILE A N 1
ATOM 870 C CA . ILE A 1 119 ? 21.703 -0.445 -26.031 1.00 85.94 119 ILE A CA 1
ATOM 871 C C . ILE A 1 119 ? 20.275 -0.058 -26.423 1.00 85.94 119 ILE A C 1
ATOM 873 O O . ILE A 1 119 ? 19.387 -0.095 -25.575 1.00 85.94 119 ILE A O 1
ATOM 877 N N . LEU A 1 120 ? 20.028 0.259 -27.696 1.00 85.44 120 LEU A N 1
ATOM 878 C CA . LEU A 1 120 ? 18.701 0.634 -28.188 1.00 85.44 120 LEU A CA 1
ATOM 879 C C . LEU A 1 120 ? 17.670 -0.494 -27.992 1.00 85.44 120 LEU A C 1
ATOM 881 O O . LEU A 1 120 ? 16.572 -0.259 -27.484 1.00 85.44 120 LEU A O 1
ATOM 885 N N . VAL A 1 121 ? 18.036 -1.734 -28.337 1.00 83.88 121 VAL A N 1
ATOM 886 C CA . VAL A 1 121 ? 17.199 -2.925 -28.101 1.00 83.88 121 VAL A CA 1
ATOM 887 C C . VAL A 1 121 ? 16.986 -3.136 -26.598 1.00 83.88 121 VAL A C 1
ATOM 889 O O . VAL A 1 121 ? 15.856 -3.331 -26.149 1.00 83.88 121 VAL A O 1
ATOM 892 N N . GLY A 1 122 ? 18.055 -3.047 -25.802 1.00 82.31 122 GLY A N 1
ATOM 893 C CA . GLY A 1 122 ? 18.007 -3.216 -24.353 1.00 82.31 122 GLY A CA 1
ATOM 894 C C . GLY A 1 122 ? 17.095 -2.198 -23.669 1.00 82.31 122 GLY A C 1
ATOM 895 O O . GLY A 1 122 ? 16.288 -2.574 -22.821 1.00 82.31 122 GLY A O 1
ATOM 896 N N . GLN A 1 123 ? 17.149 -0.927 -24.071 1.00 81.62 123 GLN A N 1
ATOM 897 C CA . GLN A 1 123 ? 16.279 0.133 -23.556 1.00 81.62 123 GLN A CA 1
ATOM 898 C C . GLN A 1 123 ? 14.803 -0.129 -23.856 1.00 81.62 123 GLN A C 1
ATOM 900 O O . GLN A 1 123 ? 13.969 0.017 -22.962 1.00 81.62 123 GLN A O 1
ATOM 905 N N . ARG A 1 124 ? 14.471 -0.580 -25.071 1.00 81.69 124 ARG A N 1
ATOM 906 C CA . ARG A 1 124 ? 13.096 -0.942 -25.443 1.00 81.69 124 ARG A CA 1
ATOM 907 C C . ARG A 1 124 ? 12.567 -2.103 -24.603 1.00 81.69 124 ARG A C 1
ATOM 909 O O . ARG A 1 124 ? 11.443 -2.044 -24.110 1.00 81.69 124 ARG A O 1
ATOM 916 N N . VAL A 1 125 ? 13.376 -3.145 -24.417 1.00 82.12 125 VAL A N 1
ATOM 917 C CA . VAL A 1 125 ? 13.013 -4.311 -23.598 1.00 82.12 125 VAL A CA 1
ATOM 918 C C . VAL A 1 125 ? 12.787 -3.904 -22.141 1.00 82.12 125 VAL A C 1
ATOM 920 O O . VAL A 1 125 ? 11.776 -4.274 -21.541 1.00 82.12 125 VAL A O 1
ATOM 923 N N . LEU A 1 126 ? 13.696 -3.101 -21.581 1.00 80.69 126 LEU A N 1
ATOM 924 C CA . LEU A 1 126 ? 13.583 -2.583 -20.217 1.00 80.69 126 LEU A CA 1
ATOM 925 C C . LEU A 1 126 ? 12.353 -1.680 -20.049 1.00 80.69 126 LEU A C 1
ATOM 927 O O . LEU A 1 126 ? 11.667 -1.786 -19.034 1.00 80.69 126 LEU A O 1
ATOM 931 N N . SER A 1 127 ? 12.052 -0.841 -21.043 1.00 79.44 127 SER A N 1
ATOM 932 C CA . SER A 1 127 ? 10.861 0.013 -21.075 1.00 79.44 127 SER A CA 1
ATOM 933 C C . SER A 1 127 ? 9.577 -0.813 -21.097 1.00 79.44 127 SER A C 1
ATOM 935 O O . SER A 1 127 ? 8.740 -0.642 -20.217 1.00 79.44 127 SER A O 1
ATOM 937 N N . ALA A 1 128 ? 9.457 -1.782 -22.007 1.00 80.38 128 ALA A N 1
ATOM 938 C CA . ALA A 1 128 ? 8.277 -2.640 -22.091 1.00 80.38 128 ALA A CA 1
ATOM 939 C C . ALA A 1 128 ? 8.054 -3.443 -20.797 1.00 80.38 128 ALA A C 1
ATOM 941 O O . ALA A 1 128 ? 6.923 -3.597 -20.335 1.00 80.38 128 ALA A O 1
ATOM 942 N N . ALA A 1 129 ? 9.131 -3.932 -20.176 1.00 81.44 129 ALA A N 1
ATOM 943 C CA . ALA A 1 129 ? 9.056 -4.599 -18.880 1.00 81.44 129 ALA A CA 1
ATOM 944 C C . ALA A 1 129 ? 8.660 -3.635 -17.746 1.00 81.44 129 ALA A C 1
ATOM 946 O O . ALA A 1 129 ? 7.957 -4.024 -16.813 1.00 81.44 129 ALA A O 1
ATOM 947 N N . ALA A 1 130 ? 9.109 -2.380 -17.791 1.00 80.56 130 ALA A N 1
ATOM 948 C CA . ALA A 1 130 ? 8.718 -1.359 -16.825 1.00 80.56 130 ALA A CA 1
ATOM 949 C C . ALA A 1 130 ? 7.240 -0.962 -16.975 1.00 80.56 130 ALA A C 1
ATOM 951 O O . ALA A 1 130 ? 6.557 -0.818 -15.963 1.00 80.56 130 ALA A O 1
ATOM 952 N N . ASP A 1 131 ? 6.740 -0.866 -18.205 1.00 82.94 131 ASP A N 1
ATOM 953 C CA . ASP A 1 131 ? 5.344 -0.533 -18.493 1.00 82.94 131 ASP A CA 1
ATOM 954 C C . ASP A 1 131 ? 4.392 -1.639 -18.031 1.00 82.94 131 ASP A C 1
ATOM 956 O O . ASP A 1 131 ? 3.432 -1.358 -17.311 1.00 82.94 131 ASP A O 1
ATOM 960 N N . ARG A 1 132 ? 4.710 -2.914 -18.304 1.00 81.88 132 ARG A N 1
ATOM 961 C CA . ARG A 1 132 ? 3.940 -4.044 -17.748 1.00 81.88 132 ARG A CA 1
ATOM 962 C C . ARG A 1 132 ? 3.892 -4.013 -16.221 1.00 81.88 132 ARG A C 1
ATOM 964 O O . ARG A 1 132 ? 2.826 -4.180 -15.637 1.00 81.88 132 ARG A O 1
ATOM 971 N N . ARG A 1 133 ? 5.032 -3.749 -15.568 1.00 79.38 133 ARG A N 1
ATOM 972 C CA . ARG A 1 133 ? 5.084 -3.618 -14.101 1.00 79.38 133 ARG A CA 1
ATOM 973 C C . ARG A 1 133 ? 4.210 -2.475 -13.591 1.00 79.38 133 ARG A C 1
ATOM 975 O O . ARG A 1 133 ? 3.609 -2.617 -12.531 1.00 79.38 133 ARG A O 1
ATOM 982 N N . SER A 1 134 ? 4.125 -1.357 -14.311 1.00 81.88 134 SER A N 1
ATOM 983 C CA . SER A 1 134 ? 3.240 -0.263 -13.903 1.00 81.88 134 SER A CA 1
ATOM 984 C C . SER A 1 134 ? 1.764 -0.581 -14.036 1.00 81.88 134 SER A C 1
ATOM 986 O O . SER A 1 134 ? 1.017 -0.230 -13.131 1.00 81.88 134 SER A O 1
ATOM 988 N N . VAL A 1 135 ? 1.358 -1.296 -15.090 1.00 84.50 135 VAL A N 1
ATOM 989 C CA . VAL A 1 135 ? -0.028 -1.770 -15.228 1.00 84.50 135 VAL A CA 1
ATOM 990 C C . VAL A 1 135 ? -0.380 -2.685 -14.058 1.00 84.50 135 VAL A C 1
ATOM 992 O O . VAL A 1 135 ? -1.361 -2.445 -13.367 1.00 84.50 135 VAL A O 1
ATOM 995 N N . GLN A 1 136 ? 0.490 -3.646 -13.740 1.00 84.44 136 GLN A N 1
ATOM 996 C CA . GLN A 1 136 ? 0.275 -4.541 -12.603 1.00 84.44 136 GLN A CA 1
ATOM 997 C C . GLN A 1 136 ? 0.230 -3.792 -11.256 1.00 84.44 136 GLN A C 1
ATOM 999 O O . GLN A 1 136 ? -0.553 -4.130 -10.373 1.00 84.44 136 GLN A O 1
ATOM 1004 N N . THR A 1 137 ? 1.076 -2.772 -11.075 1.00 85.88 137 THR A N 1
ATOM 1005 C CA . THR A 1 137 ? 1.074 -1.943 -9.855 1.00 85.88 137 THR A CA 1
ATOM 1006 C C . THR A 1 137 ? -0.241 -1.180 -9.719 1.00 85.88 137 THR A C 1
ATOM 1008 O O . THR A 1 137 ? -0.809 -1.142 -8.634 1.00 85.88 137 THR A O 1
ATOM 1011 N N . TYR A 1 138 ? -0.740 -0.625 -10.822 1.00 84.50 138 TYR A N 1
ATOM 1012 C CA . TYR A 1 138 ? -2.021 0.068 -10.879 1.00 84.50 138 TYR A CA 1
ATOM 1013 C C . TYR A 1 138 ? -3.190 -0.875 -10.540 1.00 84.50 138 TYR A C 1
ATOM 1015 O O . TYR A 1 138 ? -3.964 -0.577 -9.635 1.00 84.50 138 TYR A O 1
ATOM 1023 N N . GLU A 1 139 ? -3.262 -2.051 -11.174 1.00 85.06 139 GLU A N 1
ATOM 1024 C CA . GLU A 1 139 ? -4.300 -3.060 -10.900 1.00 85.06 139 GLU A CA 1
ATOM 1025 C C . GLU A 1 139 ? -4.290 -3.517 -9.432 1.00 85.06 139 GLU A C 1
ATOM 1027 O O . GLU A 1 139 ? -5.338 -3.634 -8.794 1.00 85.06 139 GLU A O 1
ATOM 1032 N N . ASN A 1 140 ? -3.101 -3.724 -8.856 1.00 85.00 140 ASN A N 1
ATOM 1033 C CA . ASN A 1 140 ? -2.960 -4.068 -7.442 1.00 85.00 140 ASN A CA 1
ATOM 1034 C C . ASN A 1 140 ? -3.465 -2.946 -6.521 1.00 85.00 140 ASN A C 1
ATOM 1036 O O . ASN A 1 140 ? -4.140 -3.222 -5.529 1.00 85.00 140 ASN A O 1
ATOM 1040 N N . THR A 1 141 ? -3.150 -1.687 -6.831 1.00 85.38 141 THR A N 1
ATOM 1041 C CA . THR A 1 141 ? -3.644 -0.528 -6.076 1.00 85.38 141 THR A CA 1
ATOM 1042 C C . THR A 1 141 ? -5.168 -0.423 -6.159 1.00 85.38 141 THR A C 1
ATOM 1044 O O . THR A 1 141 ? -5.826 -0.202 -5.140 1.00 85.38 141 THR A O 1
ATOM 1047 N N . GLU A 1 142 ? -5.752 -0.646 -7.336 1.00 84.00 142 GLU A N 1
ATOM 1048 C CA . GLU A 1 142 ? -7.204 -0.659 -7.519 1.00 84.00 142 GLU A CA 1
ATOM 1049 C C . GLU A 1 142 ? -7.872 -1.758 -6.677 1.00 84.00 142 GLU A C 1
ATOM 1051 O O . GLU A 1 142 ? -8.869 -1.498 -5.995 1.00 84.00 142 GLU A O 1
ATOM 1056 N N . ALA A 1 143 ? -7.279 -2.955 -6.633 1.00 85.31 143 ALA A N 1
ATOM 1057 C CA . ALA A 1 143 ? -7.747 -4.042 -5.777 1.00 85.31 143 ALA A CA 1
ATOM 1058 C C . ALA A 1 143 ? -7.697 -3.673 -4.281 1.00 85.31 143 ALA A C 1
ATOM 1060 O O . ALA A 1 143 ? -8.639 -3.967 -3.541 1.00 85.31 143 ALA A O 1
ATOM 1061 N N . ILE A 1 144 ? -6.642 -2.979 -3.834 1.00 85.31 144 ILE A N 1
ATOM 1062 C CA . ILE A 1 144 ? -6.545 -2.466 -2.457 1.00 85.31 144 ILE A CA 1
ATOM 1063 C C . ILE A 1 144 ? -7.667 -1.458 -2.185 1.00 85.31 144 ILE A C 1
ATOM 1065 O O . ILE A 1 144 ? -8.342 -1.557 -1.160 1.00 85.31 144 ILE A O 1
ATOM 1069 N N . PHE A 1 145 ? -7.915 -0.511 -3.094 1.00 84.75 145 PHE A N 1
ATOM 1070 C CA . PHE A 1 145 ? -9.000 0.456 -2.922 1.00 84.75 145 PHE A CA 1
ATOM 1071 C C . PHE A 1 145 ? -10.380 -0.208 -2.879 1.00 84.75 145 PHE A C 1
ATOM 1073 O O . PHE A 1 145 ? -11.226 0.214 -2.090 1.00 84.75 145 PHE A O 1
ATOM 1080 N N . ALA A 1 146 ? -10.610 -1.255 -3.675 1.00 84.81 146 ALA A N 1
ATOM 1081 C CA . ALA A 1 146 ? -11.848 -2.027 -3.627 1.00 84.81 146 ALA A CA 1
ATOM 1082 C C . ALA A 1 146 ? -12.046 -2.708 -2.262 1.00 84.81 146 ALA A C 1
ATOM 1084 O O . ALA A 1 146 ? -13.127 -2.611 -1.683 1.00 84.81 146 ALA A O 1
ATOM 1085 N N . GLN A 1 147 ? -10.996 -3.321 -1.706 1.00 85.81 147 GLN A N 1
ATOM 1086 C CA . GLN A 1 147 ? -11.048 -3.937 -0.375 1.00 85.81 147 GLN A CA 1
ATOM 1087 C C . GLN A 1 147 ? -11.270 -2.909 0.739 1.00 85.81 147 GLN A C 1
ATOM 1089 O O . GLN A 1 147 ? -12.063 -3.141 1.648 1.00 85.81 147 GLN A O 1
ATOM 1094 N N . VAL A 1 148 ? -10.605 -1.751 0.672 1.00 83.75 148 VAL A N 1
ATOM 1095 C CA . VAL A 1 148 ? -10.814 -0.663 1.640 1.00 83.75 148 VAL A CA 1
ATOM 1096 C C . VAL A 1 148 ? -12.257 -0.162 1.591 1.00 83.75 148 VAL A C 1
ATOM 1098 O O . VAL A 1 148 ? -12.857 0.061 2.641 1.00 83.75 148 VAL A O 1
ATOM 1101 N N . ALA A 1 149 ? -12.833 -0.016 0.395 1.00 81.75 149 ALA A N 1
ATOM 1102 C CA . ALA A 1 149 ? -14.223 0.399 0.236 1.00 81.75 149 ALA A CA 1
ATOM 1103 C C . ALA A 1 149 ? -15.207 -0.632 0.817 1.00 81.75 149 ALA A C 1
ATOM 1105 O O . ALA A 1 149 ? -16.163 -0.245 1.488 1.00 81.75 149 ALA A O 1
ATOM 1106 N N . ASP A 1 150 ? -14.955 -1.927 0.613 1.00 84.75 150 ASP A N 1
ATOM 1107 C CA . ASP A 1 150 ? -15.770 -3.004 1.187 1.00 84.75 150 ASP A CA 1
ATOM 1108 C C . ASP A 1 150 ? -15.704 -3.019 2.725 1.00 84.75 150 ASP A C 1
ATOM 1110 O O . ASP A 1 150 ? -16.735 -3.009 3.400 1.00 84.75 150 ASP A O 1
ATOM 1114 N N . LEU A 1 151 ? -14.497 -2.906 3.296 1.00 82.19 151 LEU A N 1
ATOM 1115 C CA . LEU A 1 151 ? -14.302 -2.788 4.746 1.00 82.19 151 LEU A CA 1
ATOM 1116 C C . LEU A 1 151 ? -15.031 -1.572 5.328 1.00 82.19 151 LEU A C 1
ATOM 1118 O O . LEU A 1 151 ? -15.651 -1.665 6.388 1.00 82.19 151 LEU A O 1
ATOM 1122 N N . GLN A 1 152 ? -14.985 -0.430 4.641 1.00 78.06 152 GLN A N 1
ATOM 1123 C CA . GLN A 1 152 ? -15.713 0.765 5.066 1.00 78.06 152 GLN A CA 1
ATOM 1124 C C . GLN A 1 152 ? -17.227 0.562 5.014 1.00 78.06 152 GLN A C 1
ATOM 1126 O O . GLN A 1 152 ? -17.905 0.911 5.977 1.00 78.06 152 GLN A O 1
ATOM 1131 N N . ALA A 1 153 ? -17.755 -0.050 3.952 1.00 79.56 153 ALA A N 1
ATOM 1132 C CA . ALA A 1 153 ? -19.180 -0.353 3.840 1.00 79.56 153 ALA A CA 1
ATOM 1133 C C . ALA A 1 153 ? -19.651 -1.315 4.943 1.00 79.56 153 ALA A C 1
ATOM 1135 O O . ALA A 1 153 ? -20.743 -1.149 5.497 1.00 79.56 153 ALA A O 1
ATOM 1136 N N . HIS A 1 154 ? -18.813 -2.292 5.299 1.00 80.69 154 HIS A N 1
ATOM 1137 C CA . HIS A 1 154 ? -19.068 -3.198 6.412 1.00 80.69 154 HIS A CA 1
ATOM 1138 C C . HIS A 1 154 ? -19.099 -2.456 7.758 1.00 80.69 154 HIS A C 1
ATOM 1140 O O . HIS A 1 154 ? -20.039 -2.623 8.538 1.00 80.69 154 HIS A O 1
ATOM 1146 N N . LEU A 1 155 ? -18.131 -1.567 8.008 1.00 75.31 155 LEU A N 1
ATOM 1147 C CA . LEU A 1 155 ? -18.119 -0.717 9.203 1.00 75.31 155 LEU A CA 1
ATOM 1148 C C . LEU A 1 155 ? -19.336 0.217 9.259 1.00 75.31 155 LEU A C 1
ATOM 1150 O O . LEU A 1 155 ? -19.948 0.338 10.315 1.00 75.31 155 LEU A O 1
ATOM 1154 N N . ASP A 1 156 ? -19.751 0.799 8.132 1.00 73.62 156 ASP A N 1
ATOM 1155 C CA . ASP A 1 156 ? -20.947 1.648 8.046 1.00 73.62 156 ASP A CA 1
ATOM 1156 C C . ASP A 1 156 ? -22.240 0.857 8.322 1.00 73.62 156 ASP A C 1
ATOM 1158 O O . ASP A 1 156 ? -23.243 1.403 8.795 1.00 73.62 156 ASP A O 1
ATOM 1162 N N . HIS A 1 157 ? -22.263 -0.445 8.020 1.00 75.62 157 HIS A N 1
ATOM 1163 C CA . HIS A 1 157 ? -23.371 -1.320 8.399 1.00 75.62 157 HIS A CA 1
ATOM 1164 C C . HIS A 1 157 ? -23.422 -1.543 9.918 1.00 75.62 157 HIS A C 1
ATOM 1166 O O . HIS A 1 157 ? -24.494 -1.414 10.512 1.00 75.62 157 HIS A O 1
ATOM 1172 N N . HIS A 1 158 ? -22.277 -1.811 10.554 1.00 71.38 158 HIS A N 1
ATOM 1173 C CA . HIS A 1 158 ? -22.186 -1.937 12.013 1.00 71.38 158 HIS A CA 1
ATOM 1174 C C . HIS A 1 158 ? -22.530 -0.633 12.726 1.00 71.38 158 HIS A C 1
ATOM 1176 O O . HIS A 1 158 ? -23.307 -0.652 13.680 1.00 71.38 158 HIS A O 1
ATOM 1182 N N . ASP A 1 159 ? -22.036 0.496 12.219 1.00 68.56 159 ASP A N 1
ATOM 1183 C CA . ASP A 1 159 ? -22.392 1.810 12.737 1.00 68.56 159 ASP A CA 1
ATOM 1184 C C . ASP A 1 159 ? -23.901 2.000 12.685 1.00 68.56 159 ASP A C 1
ATOM 1186 O O . ASP A 1 159 ? -24.483 2.359 13.700 1.00 68.56 159 ASP A O 1
ATOM 1190 N N . ARG A 1 160 ? -24.582 1.678 11.577 1.00 68.62 160 ARG A N 1
ATOM 1191 C CA . ARG A 1 160 ? -26.054 1.768 11.487 1.00 68.62 160 ARG A CA 1
ATOM 1192 C C . ARG A 1 160 ? -26.791 0.842 12.458 1.00 68.62 160 ARG A C 1
ATOM 1194 O O . ARG A 1 160 ? -27.819 1.243 12.999 1.00 68.62 160 ARG A O 1
ATOM 1201 N N . ALA A 1 161 ? -26.288 -0.367 12.703 1.00 67.12 161 ALA A N 1
ATOM 1202 C CA . ALA A 1 161 ? -26.877 -1.282 13.684 1.00 67.12 161 ALA A CA 1
ATOM 1203 C C . ALA A 1 161 ? -26.718 -0.764 15.127 1.00 67.12 161 ALA A C 1
ATOM 1205 O O . ALA A 1 161 ? -27.632 -0.900 15.941 1.00 67.12 161 ALA A O 1
ATOM 1206 N N . LEU A 1 162 ? -25.582 -0.127 15.426 1.00 63.53 162 LEU A N 1
ATOM 1207 C CA . LEU A 1 162 ? -25.299 0.506 16.715 1.00 63.53 162 LEU A CA 1
ATOM 1208 C C . LEU A 1 162 ? -25.987 1.880 16.859 1.00 63.53 162 LEU A C 1
ATOM 1210 O O . LEU A 1 162 ? -26.286 2.317 17.971 1.00 63.53 162 LEU A O 1
ATOM 1214 N N . SER A 1 163 ? -26.282 2.565 15.749 1.00 55.88 163 SER A N 1
ATOM 1215 C CA . SER A 1 163 ? -26.756 3.951 15.712 1.00 55.88 163 SER A CA 1
ATOM 1216 C C . SER A 1 163 ? -28.230 4.079 15.307 1.00 55.88 163 SER A C 1
ATOM 1218 O O . SER A 1 163 ? -28.597 4.390 14.180 1.00 55.88 163 SER A O 1
ATOM 1220 N N . ARG A 1 164 ? -29.109 4.032 16.312 1.00 54.88 164 ARG A N 1
ATOM 1221 C CA . ARG A 1 164 ? -30.281 4.931 16.325 1.00 54.88 164 ARG A CA 1
ATOM 1222 C C . ARG A 1 164 ? -29.957 6.326 16.889 1.00 54.88 164 ARG A C 1
ATOM 1224 O O . ARG A 1 164 ? -30.876 7.114 17.067 1.00 54.88 164 ARG A O 1
ATOM 1231 N N . GLY A 1 165 ? -28.688 6.656 17.168 1.00 49.84 165 GLY A N 1
ATOM 1232 C CA . GLY A 1 165 ? -28.338 7.902 17.872 1.00 49.84 165 GLY A CA 1
ATOM 1233 C C . GLY A 1 165 ? -27.149 8.728 17.372 1.00 49.84 165 GLY A C 1
ATOM 1234 O O . GLY A 1 165 ? -27.021 9.863 17.813 1.00 49.84 165 GLY A O 1
ATOM 1235 N N . LEU A 1 166 ? -26.278 8.238 16.485 1.00 51.50 166 LEU A N 1
ATOM 1236 C CA . LEU A 1 166 ? -25.026 8.942 16.168 1.00 51.50 166 LEU A CA 1
ATOM 1237 C C . LEU A 1 166 ? -24.647 8.780 14.689 1.00 51.50 166 LEU A C 1
ATOM 1239 O O . LEU A 1 166 ? -23.917 7.870 14.315 1.00 51.50 166 LEU A O 1
ATOM 1243 N N . SER A 1 167 ? -25.125 9.707 13.854 1.00 52.88 167 SER A N 1
ATOM 1244 C CA . SER A 1 167 ? -24.555 9.999 12.530 1.00 52.88 167 SER A CA 1
ATOM 1245 C C . SER A 1 167 ? -23.164 10.606 12.736 1.00 52.88 167 SER A C 1
ATOM 1247 O O . SER A 1 167 ? -23.003 11.828 12.737 1.00 52.88 167 SER A O 1
ATOM 1249 N N . LEU A 1 168 ? -22.169 9.771 13.036 1.00 52.00 168 LEU A N 1
ATOM 1250 C CA . LEU A 1 168 ? -20.935 10.275 13.627 1.00 52.00 168 LEU A CA 1
ATOM 1251 C C . LEU A 1 168 ? -19.885 10.788 12.649 1.00 52.00 168 LEU A C 1
ATOM 1253 O O . LEU A 1 168 ? -18.885 11.252 13.160 1.00 52.00 168 LEU A O 1
ATOM 1257 N N . LEU A 1 169 ? -20.086 10.779 11.324 1.00 52.25 169 LEU A N 1
ATOM 1258 C CA . LEU A 1 169 ? -19.356 11.607 10.340 1.00 52.25 169 LEU A CA 1
ATOM 1259 C C . LEU A 1 169 ? -19.841 11.261 8.918 1.00 52.25 169 LEU A C 1
ATOM 1261 O O . LEU A 1 169 ? -19.432 10.241 8.352 1.00 52.25 169 LEU A O 1
ATOM 1265 N N . GLU A 1 170 ? -20.648 12.136 8.310 1.00 49.69 170 GLU A N 1
ATOM 1266 C CA . GLU A 1 170 ? -20.778 12.182 6.846 1.00 49.69 170 GLU A CA 1
ATOM 1267 C C . GLU A 1 170 ? -19.360 12.359 6.291 1.00 49.69 170 GLU A C 1
ATOM 1269 O O . GLU A 1 170 ? -18.664 13.314 6.641 1.00 49.69 170 GLU A O 1
ATOM 1274 N N . SER A 1 171 ? -18.863 11.384 5.538 1.00 53.25 171 SER A N 1
ATOM 1275 C CA . SER A 1 171 ? -17.459 11.390 5.135 1.00 53.25 171 SER A CA 1
ATOM 1276 C C . SER A 1 171 ? -17.316 11.005 3.674 1.00 53.25 171 SER A C 1
ATOM 1278 O O . SER A 1 171 ? -17.559 9.871 3.266 1.00 53.25 171 SER A O 1
ATOM 1280 N N . THR A 1 172 ? -16.920 12.004 2.895 1.00 55.25 172 THR A N 1
ATOM 1281 C CA . THR A 1 172 ? -16.628 11.907 1.470 1.00 55.25 172 THR A CA 1
ATOM 1282 C C . THR A 1 172 ? -15.279 11.198 1.265 1.00 55.25 172 THR A C 1
ATOM 1284 O O . THR A 1 172 ? -14.344 11.479 2.021 1.00 55.25 172 THR A O 1
ATOM 1287 N N . PRO A 1 173 ? -15.152 10.281 0.285 1.00 61.62 173 PRO A N 1
ATOM 1288 C CA . PRO A 1 173 ? -13.884 9.632 -0.063 1.00 61.62 173 PRO A CA 1
ATOM 1289 C C . PRO A 1 173 ? -12.770 10.636 -0.388 1.00 61.62 173 PRO A C 1
ATOM 1291 O O . PRO A 1 173 ? -13.043 11.766 -0.804 1.00 61.62 173 PRO A O 1
ATOM 1294 N N . HIS A 1 174 ? -11.503 10.225 -0.265 1.00 59.00 174 HIS A N 1
ATOM 1295 C CA . HIS A 1 174 ? -10.392 11.061 -0.720 1.00 59.00 174 HIS A CA 1
ATOM 1296 C C . HIS A 1 174 ? -10.509 11.368 -2.235 1.00 59.00 174 HIS A C 1
ATOM 1298 O O . HIS A 1 174 ? -10.659 10.437 -3.032 1.00 59.00 174 HIS A O 1
ATOM 1304 N N . PRO A 1 175 ? -10.357 12.636 -2.683 1.00 67.25 175 PRO A N 1
ATOM 1305 C CA . PRO A 1 175 ? -10.611 13.045 -4.074 1.00 67.25 175 PRO A CA 1
ATOM 1306 C C . PRO A 1 175 ? -9.690 12.371 -5.102 1.00 67.25 175 PRO A C 1
ATOM 1308 O O . PRO A 1 175 ? -9.993 12.356 -6.294 1.00 67.25 175 PRO A O 1
ATOM 1311 N N . TRP A 1 176 ? -8.556 11.813 -4.665 1.00 68.31 176 TRP A N 1
ATOM 1312 C CA . TRP A 1 176 ? -7.682 11.016 -5.529 1.00 68.31 176 TRP A CA 1
ATOM 1313 C C . TRP A 1 176 ? -8.306 9.679 -5.937 1.00 68.31 176 TRP A C 1
ATOM 1315 O O . TRP A 1 176 ? -8.083 9.257 -7.058 1.00 68.31 176 TRP A O 1
ATOM 1325 N N . ILE A 1 177 ? -9.119 9.039 -5.091 1.00 68.06 177 ILE A N 1
ATOM 1326 C CA . ILE A 1 177 ? -9.676 7.701 -5.367 1.00 68.06 177 ILE A CA 1
ATOM 1327 C C . ILE A 1 177 ? -10.640 7.752 -6.560 1.00 68.06 177 ILE A C 1
ATOM 1329 O O . ILE A 1 177 ? -10.600 6.891 -7.437 1.00 68.06 177 ILE A O 1
ATOM 1333 N N . GLU A 1 178 ? -11.458 8.803 -6.645 1.00 67.50 178 GLU A N 1
ATOM 1334 C CA . GLU A 1 178 ? -12.353 9.034 -7.786 1.00 67.50 178 GLU A CA 1
ATOM 1335 C C . GLU A 1 178 ? -11.577 9.373 -9.064 1.00 67.50 178 GLU A C 1
ATOM 1337 O O . GLU A 1 178 ? -11.900 8.873 -10.137 1.00 67.50 178 GLU A O 1
ATOM 1342 N N . ARG A 1 179 ? -10.517 10.185 -8.953 1.00 64.56 179 ARG A N 1
ATOM 1343 C CA . ARG A 1 179 ? -9.657 10.538 -10.094 1.00 64.56 179 ARG A CA 1
ATOM 1344 C C . ARG A 1 179 ? -8.808 9.370 -10.583 1.00 64.56 179 ARG A C 1
ATOM 1346 O O . ARG A 1 179 ? -8.520 9.319 -11.775 1.00 64.56 179 ARG A O 1
ATOM 1353 N N . HIS A 1 180 ? -8.400 8.481 -9.682 1.00 63.06 180 HIS A N 1
ATOM 1354 C CA . HIS A 1 180 ? -7.607 7.296 -9.979 1.00 63.06 180 HIS A CA 1
ATOM 1355 C C . HIS A 1 180 ? -8.441 6.291 -10.777 1.00 63.06 180 HIS A C 1
ATOM 1357 O O . HIS A 1 180 ? -7.992 5.864 -11.826 1.00 63.06 180 HIS A O 1
ATOM 1363 N N . ARG A 1 181 ? -9.708 6.041 -10.399 1.00 64.31 181 ARG A N 1
ATOM 1364 C CA . ARG A 1 181 ? -10.628 5.157 -11.155 1.00 64.31 181 ARG A CA 1
ATOM 1365 C C . ARG A 1 181 ? -10.862 5.557 -12.617 1.00 64.31 181 ARG A C 1
ATOM 1367 O O . ARG A 1 181 ? -11.310 4.733 -13.406 1.00 64.31 181 ARG A O 1
ATOM 1374 N N . VAL A 1 182 ? -10.634 6.822 -12.966 1.00 60.44 182 VAL A N 1
ATOM 1375 C CA . VAL A 1 182 ? -10.871 7.359 -14.317 1.00 60.44 182 VAL A CA 1
ATOM 1376 C C . VAL A 1 182 ? -9.575 7.438 -15.139 1.00 60.44 182 VAL A C 1
ATOM 1378 O O . VAL A 1 182 ? -9.637 7.579 -16.358 1.00 60.44 182 VAL A O 1
ATOM 1381 N N . GLN A 1 183 ? -8.399 7.354 -14.509 1.00 64.06 183 GLN A N 1
ATOM 1382 C CA . GLN A 1 183 ? -7.111 7.513 -15.186 1.00 64.06 183 GLN A CA 1
ATOM 1383 C C . GLN A 1 183 ? -6.469 6.164 -15.502 1.00 64.06 183 GLN A C 1
ATOM 1385 O O . GLN A 1 183 ? -6.240 5.359 -14.613 1.00 64.06 183 GLN A O 1
ATOM 1390 N N . SER A 1 184 ? -6.103 5.952 -16.766 1.00 65.62 184 SER A N 1
ATOM 1391 C CA . SER A 1 184 ? -5.317 4.787 -17.179 1.00 65.62 184 SER A CA 1
ATOM 1392 C C . SER A 1 184 ? -3.908 4.794 -16.560 1.00 65.62 184 SER A C 1
ATOM 1394 O O . SER A 1 184 ? -3.355 5.873 -16.307 1.00 65.62 184 SER A O 1
ATOM 1396 N N . PRO A 1 185 ? -3.283 3.615 -16.371 1.00 69.75 185 PRO A N 1
ATOM 1397 C CA . PRO A 1 185 ? -1.902 3.521 -1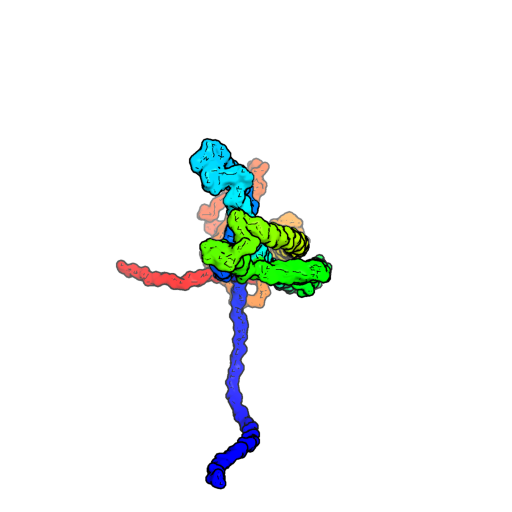5.911 1.00 69.75 185 PRO A CA 1
ATOM 1398 C C . PRO A 1 185 ? -0.944 4.265 -16.857 1.00 69.75 185 PRO A C 1
ATOM 1400 O O . PRO A 1 185 ? -1.138 4.238 -18.074 1.00 69.75 185 PRO A O 1
ATOM 1403 N N . PRO A 1 186 ? 0.117 4.896 -16.326 1.00 68.62 186 PRO A N 1
ATOM 1404 C CA . PRO A 1 186 ? 1.025 5.733 -17.096 1.00 68.62 186 PRO A CA 1
ATOM 1405 C C . PRO A 1 186 ? 1.926 4.846 -17.963 1.00 68.62 186 PRO A C 1
ATOM 1407 O O . PRO A 1 186 ? 2.829 4.167 -17.462 1.00 68.62 186 PRO A O 1
ATOM 1410 N N . GLN A 1 187 ? 1.692 4.855 -19.272 1.00 74.94 187 GLN A N 1
ATOM 1411 C CA . GLN A 1 187 ? 2.477 4.086 -20.239 1.00 74.94 187 GLN A CA 1
ATOM 1412 C C . GLN A 1 187 ? 3.380 4.991 -21.073 1.00 74.94 187 GLN A C 1
ATOM 1414 O O . GLN A 1 187 ? 3.088 6.172 -21.282 1.00 74.94 187 GLN A O 1
ATOM 1419 N N . ALA A 1 188 ? 4.478 4.434 -21.590 1.00 64.44 188 ALA A N 1
ATOM 1420 C CA . ALA A 1 188 ? 5.403 5.203 -22.413 1.00 64.44 188 ALA A CA 1
ATOM 1421 C C . ALA A 1 188 ? 4.776 5.689 -23.729 1.00 64.44 188 ALA A C 1
ATOM 1423 O O . ALA A 1 188 ? 5.072 6.797 -24.179 1.00 64.44 188 ALA A O 1
ATOM 1424 N N . ALA A 1 189 ? 3.859 4.905 -24.304 1.00 63.91 189 ALA A N 1
ATOM 1425 C CA . ALA A 1 189 ? 3.147 5.248 -25.536 1.00 63.91 189 ALA A CA 1
ATOM 1426 C C . ALA A 1 189 ? 2.232 6.477 -25.382 1.00 63.91 189 ALA A C 1
ATOM 1428 O O . ALA A 1 189 ? 2.178 7.325 -26.274 1.00 63.91 189 ALA A O 1
ATOM 1429 N N . ASP A 1 190 ? 1.576 6.618 -24.229 1.00 63.53 190 ASP A N 1
ATOM 1430 C CA . ASP A 1 190 ? 0.653 7.725 -23.952 1.00 63.53 190 ASP A CA 1
ATOM 1431 C C . ASP A 1 190 ? 1.392 9.057 -23.766 1.00 63.53 190 ASP A C 1
ATOM 1433 O O . ASP A 1 190 ? 0.818 10.140 -23.904 1.00 63.53 190 ASP A O 1
ATOM 1437 N N . GLN A 1 191 ? 2.698 8.984 -23.490 1.00 65.31 191 GLN A N 1
ATOM 1438 C CA . GLN A 1 191 ? 3.526 10.143 -23.203 1.00 65.31 191 GLN A CA 1
ATOM 1439 C C . GLN A 1 191 ? 4.193 10.759 -24.436 1.00 65.31 191 GLN A C 1
ATOM 1441 O O . GLN A 1 191 ? 4.723 11.869 -24.339 1.00 65.31 191 GLN A O 1
ATOM 1446 N N . ALA A 1 192 ? 4.092 10.106 -25.599 1.00 64.12 192 ALA A N 1
ATOM 1447 C CA . ALA A 1 192 ? 4.482 10.653 -26.896 1.00 64.12 192 ALA A CA 1
ATOM 1448 C C . ALA A 1 192 ? 3.443 11.679 -27.398 1.00 64.12 192 ALA A C 1
ATOM 1450 O O . ALA A 1 192 ? 2.735 11.486 -28.395 1.00 64.12 192 ALA A O 1
ATOM 1451 N N . VAL A 1 193 ? 3.309 12.776 -26.649 1.00 60.34 193 VAL A N 1
ATOM 1452 C CA . VAL A 1 193 ? 2.299 13.813 -26.891 1.00 60.34 193 VAL A CA 1
ATOM 1453 C C . VAL A 1 193 ? 2.728 14.732 -28.036 1.00 60.34 193 VAL A C 1
ATOM 1455 O O . VAL A 1 193 ? 1.878 15.166 -28.815 1.00 60.34 193 VAL A O 1
ATOM 1458 N N . SER A 1 194 ? 4.032 14.999 -28.192 1.00 75.31 194 SER A N 1
ATOM 1459 C CA . SER A 1 194 ? 4.531 15.809 -29.305 1.00 75.31 194 SER A CA 1
ATOM 1460 C C . SER A 1 194 ? 4.763 14.974 -30.568 1.00 75.31 194 SER A C 1
ATOM 1462 O O . SER A 1 194 ? 5.071 13.781 -30.520 1.00 75.31 194 SER A O 1
ATOM 1464 N N . THR A 1 195 ? 4.654 15.611 -31.736 1.00 72.62 195 THR A N 1
ATOM 1465 C CA . THR A 1 195 ? 5.015 14.991 -33.022 1.00 72.62 195 THR A CA 1
ATOM 1466 C C . THR A 1 195 ? 6.461 14.499 -33.032 1.00 72.62 195 THR A C 1
ATOM 1468 O O . THR A 1 195 ? 6.743 13.464 -33.630 1.00 72.62 195 THR A O 1
ATOM 1471 N N . ASN A 1 196 ? 7.359 15.193 -32.328 1.00 75.44 196 ASN A N 1
ATOM 1472 C CA . ASN A 1 196 ? 8.7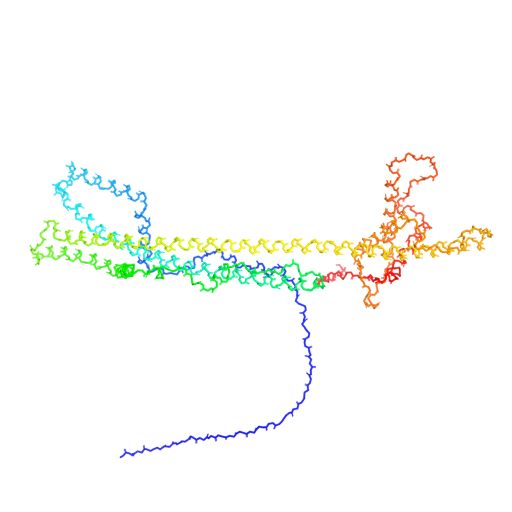70 14.828 -32.234 1.00 75.44 196 ASN A CA 1
ATOM 1473 C C . ASN A 1 196 ? 8.972 13.574 -31.373 1.00 75.44 196 ASN A C 1
ATOM 1475 O O . ASN A 1 196 ? 9.728 12.691 -31.769 1.00 75.44 196 ASN A O 1
ATOM 1479 N N . ASP A 1 197 ? 8.240 13.444 -30.264 1.00 72.56 197 ASP A N 1
ATOM 1480 C CA . ASP A 1 197 ? 8.294 12.249 -29.413 1.00 72.56 197 ASP A CA 1
ATOM 1481 C C . ASP A 1 197 ? 7.753 11.025 -30.156 1.00 72.56 197 ASP A C 1
ATOM 1483 O O . ASP A 1 197 ? 8.327 9.944 -30.075 1.00 72.56 197 ASP A O 1
ATOM 1487 N N . ARG A 1 198 ? 6.687 11.193 -30.951 1.00 77.69 198 ARG A N 1
ATOM 1488 C CA . ARG A 1 198 ? 6.132 10.106 -31.776 1.00 77.69 198 ARG A CA 1
ATOM 1489 C C . ARG A 1 198 ? 7.112 9.629 -32.836 1.00 77.69 198 ARG A C 1
ATOM 1491 O O . ARG A 1 198 ? 7.243 8.426 -33.043 1.00 77.69 198 ARG A O 1
ATOM 1498 N N . ILE A 1 199 ? 7.815 10.556 -33.489 1.00 77.44 199 ILE A N 1
ATOM 1499 C CA . ILE A 1 199 ? 8.874 10.216 -34.446 1.00 77.44 199 ILE A CA 1
ATOM 1500 C C . ILE A 1 199 ? 10.010 9.485 -33.727 1.00 77.44 199 ILE A C 1
ATOM 1502 O O . ILE A 1 199 ? 10.501 8.483 -34.242 1.00 77.44 199 ILE A O 1
ATOM 1506 N N . ALA A 1 200 ? 10.403 9.939 -32.536 1.00 71.75 200 ALA A N 1
ATOM 1507 C CA . ALA A 1 200 ? 11.464 9.309 -31.760 1.00 71.75 200 ALA A CA 1
ATOM 1508 C C . ALA A 1 200 ? 11.096 7.894 -31.293 1.00 71.75 200 ALA A C 1
ATOM 1510 O O . ALA A 1 200 ? 11.908 6.983 -31.447 1.00 71.75 200 ALA A O 1
ATOM 1511 N N . VAL A 1 201 ? 9.874 7.684 -30.791 1.00 75.12 201 VAL A N 1
ATOM 1512 C CA . VAL A 1 201 ? 9.361 6.357 -30.413 1.00 75.12 201 VAL A CA 1
ATOM 1513 C C . VAL A 1 201 ? 9.292 5.448 -31.638 1.00 75.12 201 VAL A C 1
ATOM 1515 O O . VAL A 1 201 ? 9.841 4.352 -31.606 1.00 75.12 201 VAL A O 1
ATOM 1518 N N . TRP A 1 202 ? 8.736 5.925 -32.755 1.00 79.62 202 TRP A N 1
ATOM 1519 C CA . TRP A 1 202 ? 8.677 5.157 -34.002 1.00 79.62 202 TRP A CA 1
ATOM 1520 C C . TRP A 1 202 ? 10.069 4.761 -34.514 1.00 79.62 202 TRP A C 1
ATOM 1522 O O . TRP A 1 202 ? 10.304 3.613 -34.901 1.00 79.62 202 TRP A O 1
ATOM 1532 N N . LEU A 1 203 ? 11.017 5.700 -34.496 1.00 76.06 203 LEU A N 1
ATOM 1533 C CA . LEU A 1 203 ? 12.384 5.469 -34.953 1.00 76.06 203 LEU A CA 1
ATOM 1534 C C . LEU A 1 203 ? 13.110 4.485 -34.027 1.00 76.06 203 LEU A C 1
ATOM 1536 O O . LEU A 1 203 ? 13.786 3.577 -34.508 1.00 76.06 203 LEU A O 1
ATOM 1540 N N . THR A 1 204 ? 12.900 4.610 -32.717 1.00 76.62 204 THR A N 1
ATOM 1541 C CA . THR A 1 204 ? 13.410 3.689 -31.692 1.00 76.62 204 THR A CA 1
ATOM 1542 C C . THR A 1 204 ? 12.832 2.285 -31.852 1.00 76.62 204 THR A C 1
ATOM 1544 O O . THR A 1 204 ? 13.567 1.310 -31.753 1.00 76.62 204 THR A O 1
ATOM 1547 N N . GLU A 1 205 ? 11.543 2.146 -32.161 1.00 76.75 205 GLU A N 1
ATOM 1548 C CA . GLU A 1 205 ? 10.909 0.846 -32.407 1.00 76.75 205 GLU A CA 1
ATOM 1549 C C . GLU A 1 205 ? 11.422 0.178 -33.684 1.00 76.75 205 GLU A C 1
ATOM 1551 O O . GLU A 1 205 ? 11.671 -1.031 -33.705 1.00 76.75 205 GLU A O 1
ATOM 1556 N N . ARG A 1 206 ? 11.599 0.959 -34.756 1.00 79.19 206 ARG A N 1
ATOM 1557 C CA . ARG A 1 206 ? 12.055 0.450 -36.053 1.00 79.19 206 ARG A CA 1
ATOM 1558 C C . ARG A 1 206 ? 13.524 0.027 -36.001 1.00 79.19 206 ARG A C 1
ATOM 1560 O O . ARG A 1 206 ? 13.863 -1.070 -36.453 1.00 79.19 206 ARG A O 1
ATOM 1567 N N . LEU A 1 207 ? 14.375 0.881 -35.433 1.00 72.94 207 LEU A N 1
ATOM 1568 C CA . LEU A 1 207 ? 15.817 0.660 -35.313 1.00 72.94 207 LEU A CA 1
ATOM 1569 C C . LEU A 1 207 ? 16.176 -0.299 -34.172 1.00 72.94 207 LEU A C 1
ATOM 1571 O O . LEU A 1 207 ? 17.090 -1.100 -34.320 1.00 72.94 207 LEU A O 1
ATOM 1575 N N . GLY A 1 208 ? 15.433 -0.273 -33.066 1.00 68.31 208 GLY A N 1
ATOM 1576 C CA . GLY A 1 208 ? 15.581 -1.170 -31.913 1.00 68.31 208 GLY A CA 1
ATOM 1577 C C . GLY A 1 208 ? 14.912 -2.533 -32.103 1.00 68.31 208 GLY A C 1
ATOM 1578 O O . GLY A 1 208 ? 14.665 -3.251 -31.132 1.00 68.31 208 GLY A O 1
ATOM 1579 N N . SER A 1 209 ? 14.579 -2.901 -33.342 1.00 76.00 209 SER A N 1
ATOM 1580 C CA . SER A 1 209 ? 14.214 -4.273 -33.670 1.00 76.00 209 SER A CA 1
ATOM 1581 C C . SER A 1 209 ? 15.477 -5.130 -33.756 1.00 76.00 209 SER A C 1
ATOM 1583 O O . SER A 1 209 ? 16.510 -4.696 -34.264 1.00 76.00 209 SER A O 1
ATOM 1585 N N . VAL A 1 210 ? 15.388 -6.387 -33.321 1.00 73.81 210 VAL A N 1
ATOM 1586 C CA . VAL A 1 210 ? 16.487 -7.365 -33.428 1.00 73.81 210 VAL A CA 1
ATOM 1587 C C . VAL A 1 210 ? 16.997 -7.497 -34.880 1.00 73.81 210 VAL A C 1
ATOM 1589 O O . VAL A 1 210 ? 18.154 -7.831 -35.117 1.00 73.81 210 VAL A O 1
ATOM 1592 N N . TRP A 1 211 ? 16.170 -7.164 -35.876 1.00 79.06 211 TRP 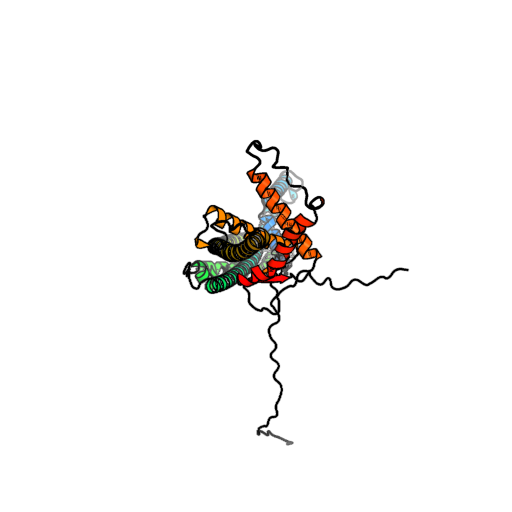A N 1
ATOM 1593 C CA . TRP A 1 211 ? 16.563 -7.155 -37.284 1.00 79.06 211 TRP A CA 1
ATOM 1594 C C . TRP A 1 211 ? 17.565 -6.044 -37.631 1.00 79.06 211 TRP A C 1
ATOM 1596 O O . TRP A 1 211 ? 18.468 -6.277 -38.431 1.00 79.06 211 TRP A O 1
ATOM 1606 N N . GLY A 1 212 ? 17.480 -4.876 -36.982 1.00 77.44 212 GLY A N 1
ATOM 1607 C CA . GLY A 1 212 ? 18.471 -3.803 -37.125 1.00 77.44 212 GLY A CA 1
ATOM 1608 C C . GLY A 1 212 ? 19.885 -4.256 -36.745 1.00 77.44 212 GLY A C 1
ATOM 1609 O O . GLY A 1 212 ? 20.857 -3.833 -37.366 1.00 77.44 212 GLY A O 1
ATOM 1610 N N . PHE A 1 213 ? 19.993 -5.193 -35.795 1.00 78.44 213 PHE A N 1
ATOM 1611 C CA . PHE A 1 213 ? 21.264 -5.750 -35.314 1.00 78.44 213 PHE A CA 1
ATOM 1612 C C . PHE A 1 213 ? 21.900 -6.627 -36.358 1.00 78.44 213 PHE A C 1
ATOM 1614 O O . PHE A 1 213 ? 23.048 -6.412 -36.744 1.00 78.44 213 PHE A O 1
ATOM 1621 N N . TYR A 1 214 ? 21.118 -7.567 -36.871 1.00 82.38 214 TYR A N 1
ATOM 1622 C CA . TYR A 1 214 ? 21.580 -8.450 -37.922 1.00 82.38 214 TYR A CA 1
ATOM 1623 C C . TYR A 1 214 ? 21.854 -7.699 -39.226 1.00 82.38 214 TYR A C 1
ATOM 1625 O O . TYR A 1 214 ? 22.778 -8.076 -39.939 1.00 82.38 214 TYR A O 1
ATOM 1633 N N . LEU A 1 215 ? 21.131 -6.613 -39.519 1.00 83.44 215 LEU A N 1
ATOM 1634 C CA . LEU A 1 215 ? 21.441 -5.750 -40.657 1.00 83.44 215 LEU A CA 1
ATOM 1635 C C . LEU A 1 215 ? 22.758 -4.992 -40.486 1.00 83.44 215 LEU A C 1
ATOM 1637 O O . LEU A 1 215 ? 23.576 -4.991 -41.402 1.00 83.44 215 LEU A O 1
ATOM 1641 N N . ALA A 1 216 ? 22.977 -4.343 -39.341 1.00 80.69 216 ALA A N 1
ATOM 1642 C CA . ALA A 1 216 ? 24.203 -3.588 -39.094 1.00 80.69 216 ALA A CA 1
ATOM 1643 C C . ALA A 1 216 ? 25.423 -4.522 -39.084 1.00 80.69 216 ALA A C 1
ATOM 1645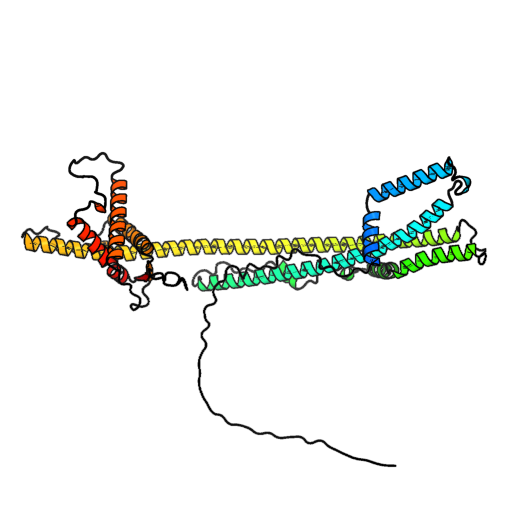 O O . ALA A 1 216 ? 26.370 -4.317 -39.837 1.00 80.69 216 ALA A O 1
ATOM 1646 N N . LEU A 1 217 ? 25.351 -5.617 -38.325 1.00 82.75 217 LEU A N 1
ATOM 1647 C CA . LEU A 1 217 ? 26.415 -6.617 -38.257 1.00 82.75 217 LEU A CA 1
ATOM 1648 C C . LEU A 1 217 ? 26.633 -7.312 -39.610 1.00 82.75 217 LEU A C 1
ATOM 1650 O O . LEU A 1 217 ? 27.762 -7.454 -40.076 1.00 82.75 217 LEU A O 1
ATOM 1654 N N . GLY A 1 218 ? 25.546 -7.726 -40.261 1.00 86.50 218 GLY A N 1
ATOM 1655 C CA . GLY A 1 218 ? 25.581 -8.408 -41.550 1.00 86.50 218 GLY A CA 1
ATOM 1656 C C . GLY A 1 218 ? 26.139 -7.524 -42.659 1.00 86.50 218 GLY A C 1
ATOM 1657 O O . GLY A 1 218 ? 26.951 -7.997 -43.443 1.00 86.50 218 GLY A O 1
ATOM 1658 N N . SER A 1 219 ? 25.772 -6.239 -42.700 1.00 83.38 219 SER A N 1
ATOM 1659 C CA . SER A 1 219 ? 26.305 -5.289 -43.685 1.00 83.38 219 SER A CA 1
ATOM 1660 C C . SER A 1 219 ? 27.799 -5.024 -43.492 1.00 83.38 219 SER A C 1
ATOM 1662 O O . SER A 1 219 ? 28.524 -4.989 -44.483 1.00 83.38 219 SER A O 1
ATOM 1664 N N . GLN A 1 220 ? 28.285 -4.929 -42.249 1.00 82.31 220 GLN A N 1
ATOM 1665 C CA . GLN A 1 220 ? 29.717 -4.789 -41.963 1.00 82.31 220 GLN A CA 1
ATOM 1666 C C . GLN A 1 220 ? 30.509 -6.032 -42.388 1.00 82.31 220 GLN A C 1
ATOM 1668 O O . GLN A 1 220 ? 31.506 -5.911 -43.099 1.00 82.31 220 GLN A O 1
ATOM 1673 N N . ILE A 1 221 ? 30.052 -7.231 -42.007 1.00 85.94 221 ILE A N 1
ATOM 1674 C CA . ILE A 1 221 ? 30.702 -8.493 -42.397 1.00 85.94 221 ILE A CA 1
ATOM 1675 C C . ILE A 1 221 ? 30.679 -8.654 -43.918 1.00 85.94 221 ILE A C 1
ATOM 1677 O O . ILE A 1 221 ? 31.694 -9.002 -44.519 1.00 85.94 221 ILE A O 1
ATOM 1681 N N . LEU A 1 222 ? 29.539 -8.363 -44.549 1.00 86.69 222 LEU A N 1
ATOM 1682 C CA . LEU A 1 222 ? 29.379 -8.427 -45.996 1.00 86.69 222 LEU A CA 1
ATOM 1683 C C . LEU A 1 222 ? 30.374 -7.494 -46.695 1.00 86.69 222 LEU A C 1
ATOM 1685 O O . LEU A 1 222 ? 31.058 -7.929 -47.616 1.00 86.69 222 LEU A O 1
ATOM 1689 N N . TRP A 1 223 ? 30.529 -6.255 -46.222 1.00 83.19 223 TRP A N 1
ATOM 1690 C CA . TRP A 1 223 ? 31.489 -5.296 -46.778 1.00 83.19 223 TRP A CA 1
ATOM 1691 C C . TRP A 1 223 ? 32.932 -5.809 -46.705 1.00 83.19 223 TRP A C 1
ATOM 1693 O O . TRP A 1 223 ? 33.656 -5.772 -47.701 1.00 83.19 223 TRP A O 1
ATOM 1703 N N . VAL A 1 224 ? 33.332 -6.357 -45.551 1.00 81.94 224 VAL A N 1
ATOM 1704 C CA . VAL A 1 224 ? 34.665 -6.950 -45.353 1.00 81.94 224 VAL A CA 1
ATOM 1705 C C . VAL A 1 224 ? 34.885 -8.130 -46.303 1.00 81.94 224 VAL A C 1
ATOM 1707 O O . VAL A 1 224 ? 35.936 -8.228 -46.934 1.00 81.94 224 VAL A O 1
ATOM 1710 N N . VAL A 1 225 ? 33.892 -9.010 -46.454 1.00 84.00 225 VAL A N 1
ATOM 1711 C CA . VAL A 1 225 ? 33.980 -10.179 -47.343 1.00 84.00 225 VAL A CA 1
ATOM 1712 C C . VAL A 1 225 ? 34.075 -9.763 -48.814 1.00 84.00 225 VAL A C 1
ATOM 1714 O O . VAL A 1 225 ? 34.911 -10.308 -49.535 1.00 84.00 225 VAL A O 1
ATOM 1717 N N . LEU A 1 226 ? 33.283 -8.784 -49.269 1.00 81.88 226 LEU A N 1
ATOM 1718 C CA . LEU A 1 226 ? 33.354 -8.290 -50.652 1.00 81.88 226 LEU A CA 1
ATOM 1719 C C . LEU A 1 226 ? 34.698 -7.628 -50.971 1.00 81.88 226 LEU A C 1
ATOM 1721 O O . LEU A 1 226 ? 35.212 -7.794 -52.083 1.00 81.88 226 LEU A O 1
ATOM 1725 N N . ALA A 1 227 ? 35.274 -6.906 -50.010 1.00 77.81 227 ALA A N 1
ATOM 1726 C CA . ALA A 1 227 ? 36.587 -6.303 -50.176 1.00 77.81 227 ALA A CA 1
ATOM 1727 C C . ALA A 1 227 ? 37.704 -7.360 -50.233 1.00 77.81 227 ALA A C 1
ATOM 1729 O O . ALA A 1 227 ? 38.556 -7.300 -51.120 1.00 77.81 227 ALA A O 1
ATOM 1730 N N . GLN A 1 228 ? 37.661 -8.375 -49.361 1.00 77.19 228 GLN A N 1
ATOM 1731 C CA . GLN A 1 228 ? 38.635 -9.478 -49.354 1.00 77.19 228 GLN A CA 1
ATOM 1732 C C . GLN A 1 228 ? 38.529 -10.371 -50.600 1.00 77.19 228 GLN A C 1
ATOM 1734 O O . GLN A 1 228 ? 39.537 -10.876 -51.087 1.00 77.19 228 GLN A O 1
ATOM 1739 N N . ALA A 1 229 ? 37.326 -10.533 -51.158 1.00 78.75 229 ALA A N 1
ATOM 1740 C CA . ALA A 1 229 ? 37.099 -11.260 -52.407 1.00 78.75 229 ALA A CA 1
ATOM 1741 C C . ALA A 1 229 ? 37.568 -10.492 -53.663 1.00 78.75 229 ALA A C 1
ATOM 1743 O O . ALA A 1 229 ? 37.476 -11.017 -54.772 1.00 78.75 229 ALA A O 1
ATOM 1744 N N . GLY A 1 230 ? 38.050 -9.250 -53.520 1.00 69.75 230 GLY A N 1
ATOM 1745 C CA . GLY A 1 230 ? 38.572 -8.436 -54.624 1.00 69.75 230 GLY A CA 1
ATOM 1746 C C . GLY A 1 230 ? 37.509 -7.935 -55.609 1.00 69.75 230 GLY A C 1
ATOM 1747 O O . GLY A 1 230 ? 37.853 -7.389 -56.658 1.00 69.75 230 GLY A O 1
ATOM 1748 N N . ILE A 1 231 ? 36.226 -8.102 -55.277 1.00 68.19 231 ILE A N 1
ATOM 1749 C CA . ILE A 1 231 ? 35.080 -7.731 -56.120 1.00 68.19 231 ILE A CA 1
ATOM 1750 C C . ILE A 1 231 ? 34.890 -6.205 -56.126 1.00 68.19 231 ILE A C 1
ATOM 1752 O O . ILE A 1 231 ? 34.440 -5.631 -57.117 1.00 68.19 231 ILE A O 1
ATOM 1756 N N . GLN A 1 232 ? 35.278 -5.528 -55.040 1.00 59.62 232 GLN A N 1
ATOM 1757 C CA . GLN A 1 232 ? 35.029 -4.105 -54.828 1.00 59.62 232 GLN A CA 1
ATOM 1758 C C . GLN A 1 232 ? 36.346 -3.360 -54.549 1.00 59.62 232 GLN A C 1
ATOM 1760 O O . GLN A 1 232 ? 36.935 -3.492 -53.484 1.00 59.62 232 GLN A O 1
ATOM 1765 N N . ARG A 1 233 ? 36.819 -2.556 -55.515 1.00 60.72 233 ARG A N 1
ATOM 1766 C CA . ARG A 1 233 ? 38.030 -1.701 -55.390 1.00 60.72 233 ARG A CA 1
ATOM 1767 C C . ARG A 1 233 ? 37.759 -0.315 -54.788 1.00 60.72 233 ARG A C 1
ATOM 1769 O O . ARG A 1 233 ? 38.662 0.510 -54.723 1.00 60.72 233 ARG A O 1
ATOM 1776 N N . VAL A 1 234 ? 36.509 -0.046 -54.418 1.00 62.09 234 VAL A N 1
ATOM 1777 C CA . VAL A 1 234 ? 36.028 1.287 -54.020 1.00 62.09 234 VAL A CA 1
ATOM 1778 C C . VAL A 1 234 ? 36.493 1.676 -52.611 1.00 62.09 234 VAL A C 1
ATOM 1780 O O . VAL A 1 234 ? 36.640 2.862 -52.345 1.00 62.09 234 VAL A O 1
ATOM 1783 N N . ASP A 1 235 ? 36.774 0.706 -51.733 1.00 69.69 235 ASP A N 1
ATOM 1784 C CA . ASP A 1 235 ? 37.171 0.959 -50.339 1.00 69.69 235 ASP A CA 1
ATOM 1785 C C . ASP A 1 235 ? 38.300 0.002 -49.896 1.00 69.69 235 ASP A C 1
ATOM 1787 O O . ASP A 1 235 ? 38.030 -1.067 -49.342 1.00 69.69 235 ASP A O 1
ATOM 1791 N N . PRO A 1 236 ? 39.574 0.320 -50.206 1.00 70.88 236 PRO A N 1
ATOM 1792 C CA . PRO A 1 236 ? 40.722 -0.462 -49.752 1.00 70.88 236 PRO A CA 1
ATOM 1793 C C . PRO A 1 236 ? 40.843 -0.459 -48.223 1.00 70.88 236 PRO A C 1
ATOM 1795 O O . PRO A 1 236 ? 40.509 0.531 -47.571 1.00 70.88 236 PRO A O 1
ATOM 1798 N N . TYR A 1 237 ? 41.396 -1.534 -47.648 1.00 66.69 237 TYR A N 1
ATOM 1799 C CA . TYR A 1 237 ? 41.820 -1.551 -46.242 1.00 66.69 237 TYR A CA 1
ATOM 1800 C C . TYR A 1 237 ? 42.681 -0.304 -45.971 1.00 66.69 237 TYR A C 1
ATOM 1802 O O . TYR A 1 237 ? 43.672 -0.117 -46.687 1.00 66.69 237 TYR A O 1
ATOM 1810 N N . PRO A 1 238 ? 42.316 0.589 -45.029 1.00 66.69 238 PRO A N 1
ATOM 1811 C CA . PRO A 1 238 ? 41.560 0.367 -43.785 1.00 66.69 238 PRO A CA 1
ATOM 1812 C C . PRO A 1 238 ? 40.054 0.744 -43.788 1.00 66.69 238 PRO A C 1
ATOM 1814 O O . PRO A 1 238 ? 39.516 1.098 -42.743 1.00 66.69 238 PRO A O 1
ATOM 1817 N N . PHE A 1 239 ? 39.354 0.656 -44.924 1.00 79.06 239 PHE A N 1
ATOM 1818 C CA . PHE A 1 239 ? 37.889 0.823 -45.025 1.00 79.06 239 PHE A CA 1
ATOM 1819 C C . PHE A 1 239 ? 37.354 2.193 -44.568 1.00 79.06 239 PHE A C 1
ATOM 1821 O O . PHE A 1 239 ? 36.400 2.294 -43.790 1.00 79.06 239 PHE A O 1
ATOM 1828 N N . ALA A 1 240 ? 37.981 3.275 -45.034 1.00 78.50 240 ALA A N 1
ATOM 1829 C CA . ALA A 1 240 ? 37.637 4.635 -44.619 1.00 78.50 240 ALA A CA 1
ATOM 1830 C C . ALA A 1 240 ? 36.187 5.020 -44.965 1.00 78.50 240 ALA A C 1
ATOM 1832 O O . ALA A 1 240 ? 35.548 5.753 -44.207 1.00 78.50 240 ALA A O 1
ATOM 1833 N N . PHE A 1 241 ? 35.649 4.521 -46.084 1.00 82.00 241 PHE A N 1
ATOM 1834 C CA . PHE A 1 241 ? 34.278 4.831 -46.491 1.00 82.00 241 PHE A CA 1
ATOM 1835 C C . PHE A 1 241 ? 33.247 4.118 -45.608 1.00 82.00 241 PHE A C 1
ATOM 1837 O O . PHE A 1 241 ? 32.270 4.731 -45.172 1.00 82.00 241 PHE A O 1
ATOM 1844 N N . MET A 1 242 ? 33.492 2.847 -45.285 1.00 83.62 242 MET A N 1
ATOM 1845 C CA . MET A 1 242 ? 32.680 2.094 -44.328 1.00 83.62 242 MET A CA 1
ATOM 1846 C C . MET A 1 242 ? 32.689 2.748 -42.940 1.00 83.62 242 MET A C 1
ATOM 1848 O O . MET A 1 242 ? 31.623 2.969 -42.361 1.00 83.62 242 MET A O 1
ATOM 1852 N N . ALA A 1 243 ? 33.868 3.138 -42.441 1.00 81.94 243 ALA A N 1
ATOM 1853 C CA . ALA A 1 243 ? 34.006 3.815 -41.152 1.00 81.94 243 ALA A CA 1
ATOM 1854 C C . ALA A 1 243 ? 33.267 5.168 -41.130 1.00 81.94 243 ALA A C 1
ATOM 1856 O O . ALA A 1 243 ? 32.575 5.488 -40.160 1.00 81.94 243 ALA A O 1
ATOM 1857 N N . PHE A 1 244 ? 33.340 5.946 -42.215 1.00 85.44 244 PHE A N 1
ATOM 1858 C CA . PHE A 1 244 ? 32.571 7.185 -42.366 1.00 85.44 244 PHE A CA 1
ATOM 1859 C C . PHE A 1 244 ? 31.053 6.943 -42.314 1.00 85.44 244 PHE A C 1
ATOM 1861 O O . PHE A 1 244 ? 30.337 7.616 -41.575 1.00 85.44 244 PHE A O 1
ATOM 1868 N N . LEU A 1 245 ? 30.543 5.955 -43.053 1.00 85.75 245 LEU A N 1
ATOM 1869 C CA . LEU A 1 245 ? 29.111 5.646 -43.051 1.00 85.75 245 LEU A CA 1
ATOM 1870 C C . LEU A 1 245 ? 28.632 5.146 -41.677 1.00 85.75 245 LEU A C 1
ATOM 1872 O O . LEU A 1 245 ? 27.551 5.513 -41.216 1.00 85.75 245 LEU A O 1
ATOM 1876 N N . SER A 1 246 ? 29.454 4.339 -41.006 1.00 85.56 246 SER A N 1
ATOM 1877 C CA . SER A 1 246 ? 29.184 3.824 -39.664 1.00 85.56 246 SER A CA 1
ATOM 1878 C C . SER A 1 246 ? 29.189 4.936 -38.609 1.00 85.56 246 SER A C 1
ATOM 1880 O O . SER A 1 246 ? 28.250 5.028 -37.823 1.00 85.56 246 SER A O 1
ATOM 1882 N N . THR A 1 247 ? 30.172 5.845 -38.629 1.00 88.44 247 THR A N 1
ATOM 1883 C CA . THR A 1 247 ? 30.186 7.021 -37.730 1.00 88.44 247 THR A CA 1
ATOM 1884 C C . THR A 1 247 ? 28.987 7.946 -37.948 1.00 88.44 247 THR A C 1
ATOM 1886 O O . THR A 1 247 ? 28.409 8.444 -36.980 1.00 88.44 247 THR A O 1
ATOM 1889 N N . LEU A 1 248 ? 28.541 8.127 -39.195 1.00 89.31 248 LEU A N 1
ATOM 1890 C CA . LEU A 1 248 ? 27.310 8.863 -39.489 1.00 89.31 248 LEU A CA 1
ATOM 1891 C C . LEU A 1 248 ? 26.080 8.171 -38.881 1.00 89.31 248 LEU A C 1
ATOM 1893 O O . LEU A 1 248 ? 25.243 8.827 -38.259 1.00 89.31 248 LEU A O 1
ATOM 1897 N N . ALA A 1 249 ? 25.978 6.847 -39.025 1.00 85.81 249 ALA A N 1
ATOM 1898 C CA . ALA A 1 249 ? 24.896 6.072 -38.424 1.00 85.81 249 ALA A CA 1
ATOM 1899 C C . ALA A 1 249 ? 24.918 6.167 -36.888 1.00 85.81 249 ALA A C 1
ATOM 1901 O O . ALA A 1 249 ? 23.875 6.374 -36.272 1.00 85.81 249 ALA A O 1
ATOM 1902 N N . GLN A 1 250 ? 26.098 6.087 -36.266 1.00 87.50 250 GLN A N 1
ATOM 1903 C CA . GLN A 1 250 ? 26.278 6.237 -34.817 1.00 87.50 250 GLN A CA 1
ATOM 1904 C C . GLN A 1 250 ? 25.794 7.593 -34.303 1.00 87.50 250 GLN A C 1
ATOM 1906 O O . GLN A 1 250 ? 25.130 7.642 -33.270 1.00 87.50 250 GLN A O 1
ATOM 1911 N N . LEU A 1 251 ? 26.071 8.685 -35.023 1.00 90.56 251 LEU A N 1
ATOM 1912 C CA . LEU A 1 251 ? 25.574 10.012 -34.655 1.00 90.56 251 LEU A CA 1
ATOM 1913 C C . LEU A 1 251 ? 24.040 10.034 -34.599 1.00 90.56 251 LEU A C 1
ATOM 1915 O O . LEU A 1 251 ? 23.460 10.548 -33.642 1.00 90.56 251 LEU A O 1
ATOM 1919 N N . VAL A 1 252 ? 23.382 9.426 -35.591 1.00 86.00 252 VAL A N 1
ATOM 1920 C CA . VAL A 1 252 ? 21.919 9.283 -35.607 1.00 86.00 252 VAL A CA 1
ATOM 1921 C C . VAL A 1 252 ? 21.450 8.420 -34.435 1.00 86.00 252 VAL A C 1
ATOM 1923 O O . VAL A 1 252 ? 20.535 8.824 -33.720 1.00 86.00 252 VAL A O 1
ATOM 1926 N N . PHE A 1 253 ? 22.097 7.278 -34.176 1.00 86.94 253 PHE A N 1
ATOM 1927 C CA . PHE A 1 253 ? 21.761 6.422 -33.035 1.00 86.94 253 PHE A CA 1
ATOM 1928 C C . PHE A 1 253 ? 21.902 7.148 -31.697 1.00 86.94 253 PHE A C 1
ATOM 1930 O O . PHE A 1 253 ? 21.041 6.986 -30.839 1.00 86.94 253 PHE A O 1
ATOM 1937 N N . MET A 1 254 ? 22.926 7.984 -31.521 1.00 89.00 254 MET A N 1
ATOM 1938 C CA . MET A 1 254 ? 23.114 8.762 -30.296 1.00 89.00 254 MET A CA 1
ATOM 1939 C C . MET A 1 254 ? 21.951 9.732 -30.055 1.00 89.00 254 MET A C 1
ATOM 1941 O O . MET A 1 254 ? 21.448 9.811 -28.937 1.00 89.00 254 MET A O 1
ATOM 1945 N N . ILE A 1 255 ? 21.475 10.418 -31.101 1.00 85.38 255 ILE A N 1
ATOM 1946 C CA . ILE A 1 255 ? 20.303 11.303 -31.011 1.00 85.38 255 ILE A CA 1
ATOM 1947 C C . ILE A 1 255 ? 19.054 10.498 -30.636 1.00 85.38 255 ILE A C 1
ATOM 1949 O O . ILE A 1 255 ? 18.321 10.889 -29.729 1.00 85.38 255 ILE A O 1
ATOM 1953 N N . VAL A 1 256 ? 18.826 9.361 -31.301 1.00 83.88 256 VAL A N 1
ATOM 1954 C CA . VAL A 1 256 ? 17.664 8.495 -31.042 1.00 83.88 256 VAL A CA 1
ATOM 1955 C C . VAL A 1 256 ? 17.672 7.971 -29.609 1.00 83.88 256 VAL A C 1
ATOM 1957 O O . VAL A 1 256 ? 16.654 8.055 -28.930 1.00 83.88 256 VAL A O 1
ATOM 1960 N N . ILE A 1 257 ? 18.820 7.490 -29.129 1.00 86.06 257 ILE A N 1
ATOM 1961 C CA . ILE A 1 257 ? 18.986 6.999 -27.758 1.00 86.06 257 ILE A CA 1
ATOM 1962 C C . ILE A 1 257 ? 18.739 8.127 -26.753 1.00 86.06 257 ILE A C 1
ATOM 1964 O O . ILE A 1 257 ? 18.005 7.922 -25.791 1.00 86.06 257 ILE A O 1
ATOM 1968 N N . MET A 1 258 ? 19.297 9.322 -26.978 1.00 86.44 258 MET A N 1
ATOM 1969 C CA . MET A 1 258 ? 19.132 10.454 -26.060 1.00 86.44 258 MET A CA 1
ATOM 1970 C C . MET A 1 258 ? 17.666 10.886 -25.942 1.00 86.44 258 MET A C 1
ATOM 1972 O O . MET A 1 258 ? 17.163 11.050 -24.831 1.00 86.44 258 MET A O 1
ATOM 1976 N N . VAL A 1 259 ? 16.957 11.020 -27.069 1.00 83.75 259 VAL A N 1
ATOM 1977 C CA . VAL A 1 259 ? 15.523 11.354 -27.049 1.00 83.75 259 VAL A CA 1
ATOM 1978 C C . VAL A 1 259 ? 14.708 10.211 -26.441 1.00 83.75 259 VAL A C 1
ATOM 1980 O O . VAL A 1 259 ? 13.807 10.458 -25.643 1.00 83.75 259 VAL A O 1
ATOM 1983 N N . GLY A 1 260 ? 15.056 8.957 -26.748 1.00 81.38 260 GLY A N 1
ATOM 1984 C CA . GLY A 1 260 ? 14.437 7.784 -26.135 1.00 81.38 260 GLY A CA 1
ATOM 1985 C C . GLY A 1 260 ? 14.551 7.804 -24.609 1.00 81.38 260 GLY A C 1
ATOM 1986 O O . GLY A 1 260 ? 13.556 7.609 -23.917 1.00 81.38 260 GLY A O 1
ATOM 1987 N N . GLN A 1 261 ? 15.731 8.113 -24.068 1.00 83.69 261 GLN A N 1
ATOM 1988 C CA . GLN A 1 261 ? 15.956 8.216 -22.623 1.00 83.69 261 GLN A CA 1
ATOM 1989 C C . GLN A 1 261 ? 15.172 9.357 -21.968 1.00 83.69 261 GLN A C 1
ATOM 1991 O O . GLN A 1 261 ? 14.652 9.167 -20.873 1.00 83.69 261 GLN A O 1
ATOM 1996 N N . ASP A 1 262 ? 15.062 10.514 -22.618 1.00 85.25 262 ASP A N 1
ATOM 1997 C CA . ASP A 1 262 ? 14.305 11.664 -22.111 1.00 85.25 262 ASP A CA 1
ATOM 1998 C C . ASP A 1 262 ? 12.794 11.370 -22.043 1.00 85.25 262 ASP A C 1
ATOM 2000 O O . ASP A 1 262 ? 12.149 11.606 -21.017 1.00 85.25 262 ASP A O 1
ATOM 2004 N N . VAL A 1 263 ? 12.233 10.754 -23.091 1.00 81.94 263 VAL A N 1
ATOM 2005 C CA . VAL A 1 263 ? 10.832 10.295 -23.096 1.00 81.94 263 VAL A CA 1
ATOM 2006 C C . VAL A 1 263 ? 10.598 9.255 -21.995 1.00 81.94 263 VAL A C 1
ATOM 2008 O O . VAL A 1 263 ? 9.640 9.376 -21.229 1.00 81.94 263 VAL A O 1
ATOM 2011 N N . LEU A 1 264 ? 11.500 8.277 -21.851 1.00 78.50 264 LEU A N 1
ATOM 2012 C CA . LEU A 1 264 ? 11.429 7.276 -20.783 1.00 78.50 264 LEU A CA 1
ATOM 2013 C C . LEU A 1 264 ? 11.548 7.904 -19.386 1.00 78.50 264 LEU A C 1
ATOM 2015 O O . LEU A 1 264 ? 10.808 7.511 -18.483 1.00 78.50 264 LEU A O 1
ATOM 2019 N N . GLY A 1 265 ? 12.412 8.903 -19.205 1.00 82.56 265 GLY A N 1
ATOM 2020 C CA . GLY A 1 265 ? 12.567 9.636 -17.947 1.00 82.56 265 GLY A CA 1
ATOM 2021 C C . GLY A 1 265 ? 11.250 10.258 -17.488 1.00 82.56 265 GLY A C 1
ATOM 2022 O O . GLY A 1 265 ? 10.796 9.987 -16.378 1.00 82.56 265 GLY A O 1
ATOM 2023 N N . ARG A 1 266 ? 10.553 10.964 -18.389 1.00 83.19 266 ARG A N 1
ATOM 2024 C CA . ARG A 1 266 ? 9.240 11.567 -18.087 1.00 83.19 266 ARG A CA 1
ATOM 2025 C C . ARG A 1 266 ? 8.189 10.541 -17.666 1.00 83.19 266 ARG A C 1
ATOM 2027 O O . ARG A 1 266 ? 7.351 10.830 -16.812 1.00 83.19 266 ARG A O 1
ATOM 2034 N N . THR A 1 267 ? 8.212 9.350 -18.264 1.00 80.19 267 THR A N 1
ATOM 2035 C CA . THR A 1 267 ? 7.279 8.266 -17.903 1.00 80.19 267 THR A CA 1
ATOM 2036 C C . THR A 1 267 ? 7.586 7.700 -16.519 1.00 80.19 267 THR A C 1
ATOM 2038 O O . THR A 1 267 ? 6.667 7.428 -15.746 1.00 80.19 267 THR A O 1
ATOM 2041 N N . GLY A 1 268 ? 8.873 7.598 -16.169 1.00 82.50 268 GLY A N 1
ATOM 2042 C CA . GLY A 1 268 ? 9.323 7.224 -14.831 1.00 82.50 268 GLY A CA 1
ATOM 2043 C C . GLY A 1 268 ? 8.910 8.245 -13.772 1.00 82.50 268 GLY A C 1
ATOM 2044 O O . GLY A 1 268 ? 8.401 7.857 -12.718 1.00 82.50 268 GLY A O 1
ATOM 2045 N N . ASP A 1 269 ? 9.050 9.536 -14.072 1.00 87.44 269 ASP A N 1
ATOM 2046 C CA . ASP A 1 269 ? 8.678 10.620 -13.160 1.00 87.44 269 ASP A CA 1
ATOM 2047 C C . ASP A 1 269 ? 7.171 10.630 -12.881 1.00 87.44 269 ASP A C 1
ATOM 2049 O O . ASP A 1 269 ? 6.760 10.596 -11.720 1.00 87.44 269 ASP A O 1
ATOM 2053 N N . ARG A 1 270 ? 6.330 10.569 -13.925 1.00 83.38 270 ARG A N 1
ATOM 2054 C CA . ARG A 1 270 ? 4.866 10.510 -13.752 1.00 83.38 270 ARG A CA 1
ATOM 2055 C C . ARG A 1 270 ? 4.405 9.280 -12.986 1.00 83.38 270 ARG A C 1
ATOM 2057 O O . ARG A 1 270 ? 3.525 9.377 -12.136 1.00 83.38 270 ARG A O 1
ATOM 2064 N N . ARG A 1 271 ? 5.001 8.121 -13.263 1.00 84.19 271 ARG A N 1
ATOM 2065 C CA . ARG A 1 271 ? 4.706 6.891 -12.522 1.00 84.19 271 ARG A CA 1
ATOM 2066 C C . ARG A 1 271 ? 5.065 7.026 -11.047 1.00 84.19 271 ARG A C 1
ATOM 2068 O O . ARG A 1 271 ? 4.314 6.559 -10.194 1.00 84.19 271 ARG A O 1
ATOM 2075 N N . SER A 1 272 ? 6.191 7.667 -10.749 1.00 84.88 272 SER A N 1
ATOM 2076 C CA . SER A 1 272 ? 6.624 7.929 -9.374 1.00 84.88 272 SER A CA 1
ATOM 2077 C C . SER A 1 272 ? 5.654 8.874 -8.663 1.00 84.88 272 SER A C 1
ATOM 2079 O O . SER A 1 272 ? 5.270 8.608 -7.526 1.00 84.88 272 SER A O 1
ATOM 2081 N N . GLU A 1 273 ? 5.197 9.926 -9.347 1.00 87.19 273 GLU A N 1
ATOM 2082 C CA . GLU A 1 273 ? 4.177 10.849 -8.840 1.00 87.19 273 GLU A CA 1
ATOM 2083 C C . GLU A 1 273 ? 2.851 10.131 -8.551 1.00 87.19 273 GLU A C 1
ATOM 2085 O O . GLU A 1 273 ? 2.315 10.253 -7.451 1.00 87.19 273 GLU A O 1
ATOM 2090 N N . GLN A 1 274 ? 2.345 9.325 -9.488 1.00 85.25 274 GLN A N 1
ATOM 2091 C CA . GLN A 1 274 ? 1.114 8.561 -9.277 1.00 85.25 274 GLN A CA 1
ATOM 2092 C C . GLN A 1 274 ? 1.249 7.558 -8.130 1.00 85.25 274 GLN A C 1
ATOM 2094 O O . GLN A 1 274 ? 0.402 7.544 -7.244 1.00 85.25 274 GLN A O 1
ATOM 2099 N N . THR A 1 275 ? 2.355 6.810 -8.065 1.00 85.69 275 THR A N 1
ATOM 2100 C CA . THR A 1 275 ? 2.618 5.872 -6.957 1.00 85.69 275 THR A CA 1
ATOM 2101 C C . THR A 1 275 ? 2.646 6.599 -5.606 1.00 85.69 275 THR A C 1
ATOM 2103 O O . THR A 1 275 ? 2.145 6.095 -4.600 1.00 85.69 275 THR A O 1
ATOM 2106 N N . PHE A 1 276 ? 3.208 7.810 -5.565 1.00 87.50 276 PHE A N 1
ATOM 2107 C CA . PHE A 1 276 ? 3.218 8.645 -4.366 1.00 87.50 276 PHE A CA 1
ATOM 2108 C C . PHE A 1 276 ? 1.810 9.113 -3.966 1.00 87.50 276 PHE A C 1
ATOM 2110 O O . PHE A 1 276 ? 1.467 9.093 -2.781 1.00 87.50 276 PHE A O 1
ATOM 2117 N N . LEU A 1 277 ? 0.982 9.514 -4.932 1.00 86.19 277 LEU A N 1
ATOM 2118 C CA . LEU A 1 277 ? -0.403 9.925 -4.689 1.00 86.19 277 LEU A CA 1
ATOM 2119 C C . LEU A 1 277 ? -1.285 8.745 -4.249 1.00 86.19 277 LEU A C 1
ATOM 2121 O O . LEU A 1 277 ? -2.086 8.898 -3.325 1.00 86.19 277 LEU A O 1
ATOM 2125 N N . ASP A 1 278 ? -1.073 7.560 -4.820 1.00 85.12 278 ASP A N 1
ATOM 2126 C CA . ASP A 1 278 ? -1.734 6.317 -4.415 1.00 85.12 278 ASP A CA 1
ATOM 2127 C C . ASP A 1 278 ? -1.411 5.973 -2.960 1.00 85.12 278 ASP A C 1
ATOM 2129 O O . ASP A 1 278 ? -2.314 5.763 -2.147 1.00 85.12 278 ASP A O 1
ATOM 2133 N N . ALA A 1 279 ? -0.126 6.010 -2.594 1.00 85.62 279 ALA A N 1
ATOM 2134 C CA . ALA A 1 279 ? 0.314 5.769 -1.224 1.00 85.62 279 ALA A CA 1
ATOM 2135 C C . ALA A 1 279 ? -0.297 6.776 -0.234 1.00 85.62 279 ALA A C 1
ATOM 2137 O O . ALA A 1 279 ? -0.716 6.398 0.864 1.00 85.62 279 ALA A O 1
ATOM 2138 N N . GLN A 1 280 ? -0.391 8.055 -0.613 1.00 87.94 280 GLN A N 1
ATOM 2139 C CA . GLN A 1 2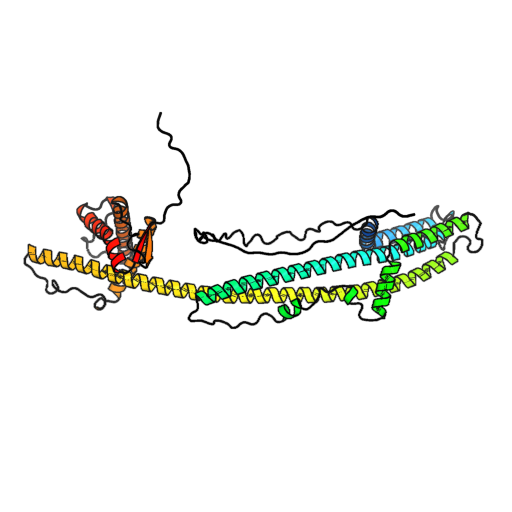80 ? -1.054 9.067 0.209 1.00 87.94 280 GLN A CA 1
ATOM 2140 C C . GLN A 1 280 ? -2.549 8.793 0.389 1.00 87.94 280 GLN A C 1
ATOM 2142 O O . GLN A 1 280 ? -3.051 8.932 1.507 1.00 87.94 280 GLN A O 1
ATOM 2147 N N . ALA A 1 281 ? -3.251 8.387 -0.671 1.00 84.94 281 ALA A N 1
ATOM 2148 C CA . ALA A 1 281 ? -4.672 8.063 -0.605 1.00 84.94 281 ALA A CA 1
ATOM 2149 C C . ALA A 1 281 ? -4.931 6.845 0.292 1.00 84.94 281 ALA A C 1
ATOM 2151 O O . ALA A 1 281 ? -5.766 6.921 1.193 1.00 84.94 281 ALA A O 1
ATOM 2152 N N . VAL A 1 282 ? -4.155 5.766 0.132 1.00 84.31 282 VAL A N 1
ATOM 2153 C CA . VAL A 1 282 ? -4.234 4.586 1.010 1.00 84.31 282 VAL A CA 1
ATOM 2154 C C . VAL A 1 282 ? -3.984 4.981 2.467 1.00 84.31 282 VAL A C 1
ATOM 2156 O O . VAL A 1 282 ? -4.752 4.620 3.358 1.00 84.31 282 VAL A O 1
ATOM 2159 N N . LEU A 1 283 ? -2.944 5.776 2.734 1.00 87.25 283 LEU A N 1
ATOM 2160 C CA . LEU A 1 283 ? -2.628 6.220 4.091 1.00 87.25 283 LEU A CA 1
ATOM 2161 C C . LEU A 1 283 ? -3.738 7.097 4.690 1.00 87.25 283 LEU A C 1
ATOM 2163 O O . LEU A 1 283 ? -4.017 7.004 5.888 1.00 87.25 283 LEU A O 1
ATOM 2167 N N . HIS A 1 284 ? -4.366 7.949 3.879 1.00 85.75 284 HIS A N 1
ATOM 2168 C CA . HIS A 1 284 ? -5.500 8.765 4.299 1.00 85.75 284 HIS A CA 1
ATOM 2169 C C . HIS A 1 284 ? -6.693 7.894 4.715 1.00 85.75 284 HIS A C 1
ATOM 2171 O O . HIS A 1 284 ? -7.203 8.061 5.827 1.00 85.75 284 HIS A O 1
ATOM 2177 N N . GLU A 1 285 ? -7.081 6.918 3.891 1.00 82.50 285 GLU A N 1
ATOM 2178 C CA . GLU A 1 285 ? -8.187 6.009 4.214 1.00 82.50 285 GLU A CA 1
ATOM 2179 C C . GLU A 1 285 ? -7.879 5.129 5.437 1.00 82.50 285 GLU A C 1
ATOM 2181 O O . GLU A 1 285 ? -8.739 4.942 6.301 1.00 82.50 285 GLU A O 1
ATOM 2186 N N . CYS A 1 286 ? -6.631 4.679 5.608 1.00 85.19 286 CYS A N 1
ATOM 2187 C CA . CYS A 1 286 ? -6.201 3.970 6.817 1.00 85.19 286 CYS A CA 1
ATOM 2188 C C . CYS A 1 286 ? -6.343 4.832 8.083 1.00 85.19 286 CYS A C 1
ATOM 2190 O O . CYS A 1 286 ? -6.831 4.360 9.114 1.00 85.19 286 CYS A O 1
ATOM 2192 N N . ARG A 1 287 ? -5.944 6.112 8.030 1.00 85.38 287 ARG A N 1
ATOM 2193 C CA . ARG A 1 287 ? -6.116 7.042 9.163 1.00 85.38 287 ARG A CA 1
ATOM 2194 C C . ARG A 1 287 ? -7.590 7.267 9.485 1.00 85.38 287 ARG A C 1
ATOM 2196 O O . ARG A 1 287 ? -7.952 7.296 10.660 1.00 85.38 287 ARG A O 1
ATOM 2203 N N . ARG A 1 288 ? -8.431 7.396 8.458 1.00 80.56 288 ARG A N 1
ATOM 2204 C CA . ARG A 1 288 ? -9.882 7.546 8.602 1.00 80.56 288 ARG A CA 1
ATOM 2205 C C . ARG A 1 288 ? -10.506 6.329 9.282 1.00 80.56 288 ARG A C 1
ATOM 2207 O O . ARG A 1 288 ? -11.239 6.489 10.256 1.00 80.56 288 ARG A O 1
ATOM 2214 N N . MET A 1 289 ? -10.166 5.123 8.829 1.00 79.75 289 MET A N 1
ATOM 2215 C CA . MET A 1 289 ? -10.636 3.876 9.436 1.00 79.75 289 MET A CA 1
ATOM 2216 C C . MET A 1 289 ? -10.211 3.770 10.906 1.00 79.75 289 MET A C 1
ATOM 2218 O O . MET A 1 289 ? -11.043 3.495 11.769 1.00 79.75 289 MET A O 1
ATOM 2222 N N . LYS A 1 290 ? -8.949 4.096 11.221 1.00 85.25 290 LYS A N 1
ATOM 2223 C CA . LYS A 1 290 ? -8.458 4.137 12.607 1.00 85.25 290 LYS A CA 1
ATOM 2224 C C . LYS A 1 290 ? -9.265 5.101 13.482 1.00 85.25 290 LYS A C 1
ATOM 2226 O O . LYS A 1 290 ? -9.582 4.764 14.623 1.00 85.25 290 LYS A O 1
ATOM 2231 N N . ALA A 1 291 ? -9.588 6.290 12.972 1.00 81.81 291 ALA A N 1
ATOM 2232 C CA . ALA A 1 291 ? -10.363 7.280 13.716 1.00 81.81 291 ALA A CA 1
ATOM 2233 C C . ALA A 1 291 ? -11.783 6.780 14.038 1.00 81.81 291 ALA A C 1
ATOM 2235 O O . ALA A 1 291 ? -12.229 6.942 15.173 1.00 81.81 291 ALA A O 1
ATOM 2236 N N . ARG A 1 292 ? -12.456 6.124 13.079 1.00 74.62 292 ARG A N 1
ATOM 2237 C CA . ARG A 1 292 ? -13.780 5.512 13.294 1.00 74.62 292 ARG A CA 1
ATOM 2238 C C . ARG A 1 292 ? -13.739 4.386 14.322 1.00 74.62 292 ARG A C 1
ATOM 2240 O O . ARG A 1 292 ? -14.509 4.431 15.273 1.00 74.62 292 ARG A O 1
ATOM 2247 N N . LEU A 1 293 ? -12.801 3.445 14.192 1.00 82.25 293 LEU A N 1
ATOM 2248 C CA . LEU A 1 293 ? -12.636 2.349 15.157 1.00 82.25 293 LEU A CA 1
ATOM 2249 C C . LEU A 1 293 ? -12.391 2.883 16.574 1.00 82.25 293 LEU A C 1
ATOM 2251 O O . LEU A 1 293 ? -13.056 2.481 17.517 1.00 82.25 293 LEU A O 1
ATOM 2255 N N . THR A 1 294 ? -11.535 3.901 16.709 1.00 83.44 294 THR A N 1
ATOM 2256 C CA . THR A 1 294 ? -11.279 4.540 18.012 1.00 83.44 294 THR A CA 1
ATOM 2257 C C . THR A 1 294 ? -12.539 5.197 18.596 1.00 83.44 294 THR A C 1
ATOM 2259 O O . THR A 1 294 ? -12.693 5.268 19.815 1.00 83.44 294 THR A O 1
ATOM 2262 N N . ALA A 1 295 ? -13.428 5.737 17.757 1.00 76.81 295 ALA A N 1
ATOM 2263 C CA . ALA A 1 295 ? -14.698 6.300 18.210 1.00 76.81 295 ALA A CA 1
ATOM 2264 C C . ALA A 1 295 ? -15.688 5.200 18.627 1.00 76.81 295 ALA A C 1
ATOM 2266 O O . ALA A 1 295 ? -16.319 5.331 19.677 1.00 76.81 295 ALA A O 1
ATOM 2267 N N . GLN A 1 296 ? -15.777 4.112 17.855 1.00 77.69 296 GLN A N 1
ATOM 2268 C CA . GLN A 1 296 ? -16.583 2.933 18.186 1.00 77.69 296 GLN A CA 1
ATOM 2269 C C . GLN A 1 296 ? -16.141 2.310 19.514 1.00 77.69 296 GLN A C 1
ATOM 2271 O O . GLN A 1 296 ? -16.990 2.068 20.369 1.00 77.69 296 GLN A O 1
ATOM 2276 N N . ASP A 1 297 ? -14.834 2.150 19.738 1.00 85.44 297 ASP A N 1
ATOM 2277 C CA . ASP A 1 297 ? -14.284 1.593 20.979 1.00 85.44 297 ASP A CA 1
ATOM 2278 C C . ASP A 1 297 ? -14.741 2.385 22.211 1.00 85.44 297 ASP A C 1
ATOM 2280 O O . ASP A 1 297 ? -15.140 1.798 23.214 1.00 85.44 297 ASP A O 1
ATOM 2284 N N . ARG A 1 298 ? -14.780 3.723 22.129 1.00 81.81 298 ARG A N 1
ATOM 2285 C CA . ARG A 1 298 ? -15.293 4.563 23.229 1.00 81.81 298 ARG A CA 1
ATOM 2286 C C . ARG A 1 298 ? -16.782 4.356 23.477 1.00 81.81 298 ARG A C 1
ATOM 2288 O O . ARG A 1 298 ? -17.220 4.372 24.625 1.00 81.81 298 ARG A O 1
ATOM 2295 N N . VAL A 1 299 ? -17.574 4.203 22.415 1.00 79.88 299 VAL A N 1
ATOM 2296 C CA . VAL A 1 299 ? -19.016 3.959 22.543 1.00 79.88 299 VAL A CA 1
ATOM 2297 C C . VAL A 1 299 ? -19.257 2.585 23.165 1.00 79.88 299 VAL A C 1
ATOM 2299 O O . VAL A 1 299 ? -20.046 2.489 24.102 1.00 79.88 299 VAL A O 1
ATOM 2302 N N . ILE A 1 300 ? -18.543 1.551 22.714 1.00 82.44 300 ILE A N 1
ATOM 2303 C CA . ILE A 1 300 ? -18.617 0.195 23.272 1.00 82.44 300 ILE A CA 1
ATOM 2304 C C . ILE A 1 300 ? -18.202 0.194 24.744 1.00 82.44 300 ILE A C 1
ATOM 2306 O O . ILE A 1 300 ? -18.911 -0.390 25.561 1.00 82.44 300 ILE A O 1
ATOM 2310 N N . ASP A 1 301 ? -17.119 0.883 25.101 1.00 85.38 301 ASP A N 1
ATOM 2311 C CA . ASP A 1 301 ? -16.679 1.020 26.492 1.00 85.38 301 ASP A CA 1
ATOM 2312 C C . ASP A 1 301 ? -17.758 1.702 27.352 1.00 85.38 301 ASP A C 1
ATOM 2314 O O . ASP A 1 301 ? -18.158 1.184 28.396 1.00 85.38 301 ASP A O 1
ATOM 2318 N N . SER A 1 302 ? -18.355 2.793 26.855 1.00 82.81 302 SER A N 1
ATOM 2319 C CA . SER A 1 302 ? -19.441 3.489 27.559 1.00 82.81 302 SER A CA 1
ATOM 2320 C C . SER A 1 302 ? -20.712 2.640 27.716 1.00 82.81 302 SER A C 1
ATOM 2322 O O . SER A 1 302 ? -21.319 2.631 28.788 1.00 82.81 302 SER A O 1
ATOM 2324 N N . LEU A 1 303 ? -21.103 1.889 26.678 1.00 82.56 303 LEU A N 1
ATOM 2325 C CA . LEU A 1 303 ? -22.254 0.985 26.703 1.00 82.56 303 LEU A CA 1
ATOM 2326 C C . LEU A 1 303 ? -22.002 -0.184 27.651 1.00 82.56 303 LEU A C 1
ATOM 2328 O O . LEU A 1 303 ? -22.887 -0.540 28.424 1.00 82.56 303 LEU A O 1
ATOM 2332 N N . THR A 1 304 ? -20.796 -0.747 27.631 1.00 85.31 304 THR A N 1
ATOM 2333 C CA . THR A 1 304 ? -20.392 -1.838 28.523 1.00 85.31 304 THR A CA 1
ATOM 2334 C C . THR A 1 304 ? -20.411 -1.373 29.975 1.00 85.31 304 THR A C 1
ATOM 2336 O O . THR A 1 304 ? -20.974 -2.060 30.829 1.00 85.31 304 THR A O 1
ATOM 2339 N N . GLY A 1 305 ? -19.886 -0.176 30.255 1.00 84.31 305 GLY A N 1
ATOM 2340 C CA . GLY A 1 305 ? -19.968 0.454 31.571 1.00 84.31 305 GLY A CA 1
ATOM 2341 C C . GLY A 1 305 ? -21.413 0.678 32.022 1.00 84.31 305 GLY A C 1
ATOM 2342 O O . GLY A 1 305 ? -21.781 0.271 33.124 1.00 84.31 305 GLY A O 1
ATOM 2343 N N . TYR A 1 306 ? -22.258 1.246 31.154 1.00 85.06 306 TYR A N 1
ATOM 2344 C CA . TYR A 1 306 ? -23.677 1.483 31.441 1.00 85.06 306 TYR A CA 1
ATOM 2345 C C . TYR A 1 306 ? -24.451 0.187 31.713 1.00 85.06 306 TYR A C 1
ATOM 2347 O O . TYR A 1 306 ? -25.205 0.105 32.683 1.00 85.06 306 TYR A O 1
ATOM 2355 N N . VAL A 1 307 ? -24.265 -0.839 30.877 1.00 85.69 307 VAL A N 1
ATOM 2356 C CA . VAL A 1 307 ? -24.909 -2.147 31.052 1.00 85.69 307 VAL A CA 1
ATOM 2357 C C . VAL A 1 307 ? -24.430 -2.796 32.345 1.00 85.69 307 VAL A C 1
ATOM 2359 O O . VAL A 1 307 ? -25.260 -3.245 33.128 1.00 85.69 307 VAL A O 1
ATOM 2362 N N . THR A 1 308 ? -23.125 -2.788 32.621 1.00 85.25 308 THR A N 1
ATOM 2363 C CA . THR A 1 308 ? -22.568 -3.364 33.855 1.00 85.25 308 THR A CA 1
ATOM 2364 C C . THR A 1 308 ? -23.129 -2.678 35.096 1.00 85.25 308 THR A C 1
ATOM 2366 O O . THR A 1 308 ? -23.517 -3.358 36.048 1.00 85.25 308 THR A O 1
ATOM 2369 N N . ASP A 1 309 ? -23.212 -1.346 35.098 1.00 85.25 309 ASP A N 1
ATOM 2370 C CA . ASP A 1 309 ? -23.767 -0.589 36.221 1.00 85.25 309 ASP A CA 1
ATOM 2371 C C . ASP A 1 309 ? -25.260 -0.881 36.415 1.00 85.25 309 ASP A C 1
ATOM 2373 O O . ASP A 1 309 ? -25.695 -1.213 37.519 1.00 85.25 309 ASP A O 1
ATOM 2377 N N . ARG A 1 310 ? -26.036 -0.882 35.324 1.00 87.50 310 ARG A N 1
ATOM 2378 C CA . ARG A 1 310 ? -27.473 -1.171 35.366 1.00 87.50 310 ARG A CA 1
ATOM 2379 C C . ARG A 1 310 ? -27.774 -2.602 35.816 1.00 87.50 310 ARG A C 1
ATOM 2381 O O . ARG A 1 310 ? -28.672 -2.792 36.634 1.00 87.50 310 ARG A O 1
ATOM 2388 N N . VAL A 1 311 ? -27.019 -3.589 35.329 1.00 87.31 311 VAL A N 1
ATOM 2389 C CA . VAL A 1 311 ? -27.118 -4.995 35.759 1.00 87.31 311 VAL A CA 1
ATOM 2390 C C . VAL A 1 311 ? -26.755 -5.121 37.240 1.00 87.31 311 VAL A C 1
ATOM 2392 O O . VAL A 1 311 ? -27.503 -5.737 37.997 1.00 87.31 311 VAL A O 1
ATOM 2395 N N . SER A 1 312 ? -25.660 -4.486 37.678 1.00 87.06 312 SER A N 1
ATOM 2396 C CA . SER A 1 312 ? -25.227 -4.495 39.085 1.00 87.06 312 SER A CA 1
ATOM 2397 C C . SER A 1 312 ? -26.285 -3.885 40.010 1.00 87.06 312 SER A C 1
ATOM 2399 O O . SER A 1 312 ? -26.538 -4.414 41.089 1.00 87.06 312 SER A O 1
ATOM 2401 N N . GLU A 1 313 ? -26.924 -2.788 39.596 1.00 88.56 313 GLU A N 1
ATOM 2402 C CA . GLU A 1 313 ? -27.992 -2.126 40.354 1.00 88.56 313 GLU A CA 1
ATOM 2403 C C . GLU A 1 313 ? -29.261 -2.992 40.429 1.00 88.56 313 GLU A C 1
ATOM 2405 O O . GLU A 1 313 ? -29.826 -3.151 41.509 1.00 88.56 313 GLU A O 1
ATOM 2410 N N . GLN A 1 314 ? -29.705 -3.592 39.317 1.00 88.81 314 GLN A N 1
ATOM 2411 C CA . GLN A 1 314 ? -30.881 -4.478 39.310 1.00 88.81 314 GLN A CA 1
ATOM 2412 C C . GLN A 1 314 ? -30.666 -5.727 40.168 1.00 88.81 314 GLN A C 1
ATOM 2414 O O . GLN A 1 314 ? -31.539 -6.108 40.949 1.00 88.81 314 GLN A O 1
ATOM 2419 N N . LEU A 1 315 ? -29.489 -6.339 40.055 1.00 88.06 315 LEU A N 1
ATOM 2420 C CA . LEU A 1 315 ? -29.139 -7.522 40.825 1.00 88.06 315 LEU A CA 1
ATOM 2421 C C . LEU A 1 315 ? -28.926 -7.186 42.310 1.00 88.06 315 LEU A C 1
ATOM 2423 O O . LEU A 1 315 ? -29.383 -7.934 43.171 1.00 88.06 315 LEU A O 1
ATOM 2427 N N . GLY A 1 316 ? -28.328 -6.030 42.622 1.00 87.25 316 GLY A N 1
ATOM 2428 C CA . GLY A 1 316 ? -28.191 -5.524 43.990 1.00 87.25 316 GLY A CA 1
ATOM 2429 C C . GLY A 1 316 ? -29.542 -5.298 44.676 1.00 87.25 316 GLY A C 1
ATOM 2430 O O . GLY A 1 316 ? -29.714 -5.686 45.831 1.00 87.25 316 GLY A O 1
ATOM 2431 N N . ARG A 1 317 ? -30.534 -4.762 43.952 1.00 89.12 317 ARG A N 1
ATOM 2432 C CA . ARG A 1 317 ? -31.913 -4.615 44.451 1.00 89.12 317 ARG A CA 1
ATOM 2433 C C . ARG A 1 317 ? -32.563 -5.958 44.765 1.00 89.12 317 ARG A C 1
ATOM 2435 O O . ARG A 1 317 ? -33.081 -6.131 45.864 1.00 89.12 317 ARG A O 1
ATOM 2442 N N . ALA A 1 318 ? -32.502 -6.913 43.837 1.00 88.19 318 ALA A N 1
ATOM 2443 C CA . ALA A 1 318 ? -33.081 -8.243 44.043 1.00 88.19 318 ALA A CA 1
ATOM 2444 C C . ALA A 1 318 ? -32.418 -8.992 45.211 1.00 88.19 318 ALA A C 1
ATOM 2446 O O . ALA A 1 318 ? -33.083 -9.683 45.990 1.00 88.19 318 ALA A O 1
ATOM 2447 N N . LEU A 1 319 ? -31.105 -8.821 45.362 1.00 87.00 319 LEU A N 1
ATOM 2448 C CA . LEU A 1 319 ? -30.333 -9.362 46.471 1.00 87.00 319 LEU A CA 1
ATOM 2449 C C . LEU A 1 319 ? -30.744 -8.746 47.815 1.00 87.00 319 LEU A C 1
ATOM 2451 O O . LEU A 1 319 ? -30.946 -9.488 48.779 1.00 87.00 319 LEU A O 1
ATOM 2455 N N . HIS A 1 320 ? -30.916 -7.422 47.878 1.00 87.88 320 HIS A N 1
ATOM 2456 C CA . HIS A 1 320 ? -31.424 -6.732 49.069 1.00 87.88 320 HIS A CA 1
ATOM 2457 C C . HIS A 1 320 ? -32.835 -7.188 49.430 1.00 87.88 320 HIS A C 1
ATOM 2459 O O . HIS A 1 320 ? -33.075 -7.591 50.563 1.00 87.88 320 HIS A O 1
ATOM 2465 N N . GLU A 1 321 ? -33.759 -7.216 48.467 1.00 87.19 321 GLU A N 1
ATOM 2466 C CA . GLU A 1 321 ? -35.133 -7.678 48.704 1.00 87.19 321 GLU A CA 1
ATOM 2467 C C . GLU A 1 321 ? -35.175 -9.118 49.225 1.00 87.19 321 GLU A C 1
ATOM 2469 O O . GLU A 1 321 ? -35.958 -9.444 50.120 1.00 87.19 321 GLU A O 1
ATOM 2474 N N . THR A 1 322 ? -34.321 -9.991 48.685 1.00 85.81 322 THR A N 1
ATOM 2475 C CA . THR A 1 322 ? -34.207 -11.376 49.151 1.00 85.81 322 THR A CA 1
ATOM 2476 C C . THR A 1 322 ? -33.626 -11.439 50.562 1.00 85.81 322 THR A C 1
ATOM 2478 O O . THR A 1 322 ? -34.131 -12.200 51.386 1.00 85.81 322 THR A O 1
ATOM 2481 N N . SER A 1 323 ? -32.600 -10.639 50.859 1.00 83.50 323 SER A N 1
ATOM 2482 C CA . SER A 1 323 ? -31.938 -10.618 52.170 1.00 83.50 323 SER A CA 1
ATOM 2483 C C . SER A 1 323 ? -32.861 -10.066 53.260 1.00 83.50 323 SER A C 1
ATOM 2485 O O . SER A 1 323 ? -33.058 -10.723 54.278 1.00 83.50 323 SER A O 1
ATOM 2487 N N . GLU A 1 324 ? -33.549 -8.948 53.008 1.00 86.31 324 GLU A N 1
ATOM 2488 C CA . GLU A 1 324 ? -34.516 -8.368 53.950 1.00 86.31 324 GLU A CA 1
ATOM 2489 C C . GLU A 1 324 ? -35.677 -9.315 54.258 1.00 86.31 324 GLU A C 1
ATOM 2491 O O . GLU A 1 324 ? -36.116 -9.391 55.405 1.00 86.31 324 GLU A O 1
ATOM 2496 N N . ARG A 1 325 ? -36.163 -10.090 53.275 1.00 83.38 325 ARG A N 1
ATOM 2497 C CA . ARG A 1 325 ? -37.197 -11.112 53.523 1.00 83.38 325 ARG A CA 1
ATOM 2498 C C . ARG A 1 325 ? -36.714 -12.181 54.501 1.00 83.38 325 ARG A C 1
ATOM 2500 O O . ARG A 1 325 ? -37.487 -12.621 55.348 1.00 83.38 325 ARG A O 1
ATOM 2507 N N . VAL A 1 326 ? -35.453 -12.593 54.395 1.00 83.44 326 VAL A N 1
ATOM 2508 C CA . VAL A 1 326 ? -34.852 -13.608 55.271 1.00 83.44 326 VAL A CA 1
ATOM 2509 C C . VAL A 1 326 ? -34.636 -13.050 56.671 1.00 83.44 326 VAL A C 1
ATOM 2511 O O . VAL A 1 326 ? -35.006 -13.702 57.646 1.00 83.44 326 VAL A O 1
ATOM 2514 N N . ASP A 1 327 ? -34.122 -11.827 56.777 1.00 82.06 327 ASP A N 1
ATOM 2515 C CA . ASP A 1 327 ? -33.910 -11.159 58.061 1.00 82.06 327 ASP A CA 1
ATOM 2516 C C . ASP A 1 327 ? -35.235 -10.832 58.755 1.00 82.06 327 ASP A C 1
ATOM 2518 O O . ASP A 1 327 ? -35.352 -10.936 59.975 1.00 82.06 327 ASP A O 1
ATOM 2522 N N . HIS A 1 328 ? -36.271 -10.464 57.998 1.00 82.19 328 HIS A N 1
ATOM 2523 C CA . HIS A 1 328 ? -37.622 -10.293 58.529 1.00 82.19 328 HIS A CA 1
ATOM 2524 C C . HIS A 1 328 ? -38.201 -11.619 59.043 1.00 82.19 328 HIS A C 1
ATOM 2526 O O . HIS A 1 328 ? -38.721 -11.659 60.155 1.00 82.19 328 HIS A O 1
ATOM 2532 N N . GLN A 1 329 ? -38.054 -12.720 58.295 1.00 81.94 329 GLN A N 1
ATOM 2533 C CA . GLN A 1 329 ? -38.472 -14.051 58.755 1.00 81.94 329 GLN A CA 1
ATOM 2534 C C . GLN A 1 329 ? -37.734 -14.481 60.028 1.00 81.94 329 GLN A C 1
ATOM 2536 O O . GLN A 1 329 ? -38.361 -15.007 60.947 1.00 81.94 329 GLN A O 1
ATOM 2541 N N . ALA A 1 330 ? -36.425 -14.233 60.105 1.00 79.94 330 ALA A N 1
ATOM 2542 C CA . ALA A 1 330 ? -35.626 -14.534 61.287 1.00 79.94 330 ALA A CA 1
ATOM 2543 C C . ALA A 1 330 ? -36.084 -13.708 62.498 1.00 79.94 330 ALA A C 1
ATOM 2545 O O . ALA A 1 330 ? -36.304 -14.274 63.566 1.00 79.94 330 ALA A O 1
ATOM 2546 N N . ARG A 1 331 ? -36.306 -12.397 62.324 1.00 79.44 331 ARG A N 1
ATOM 2547 C CA . ARG A 1 331 ? -36.845 -11.516 63.373 1.00 79.44 331 ARG A CA 1
ATOM 2548 C C . ARG A 1 331 ? -38.220 -11.984 63.842 1.00 79.44 331 ARG A C 1
ATOM 2550 O O . ARG A 1 331 ? -38.403 -12.176 65.038 1.00 79.44 331 ARG A O 1
ATOM 2557 N N . ALA A 1 332 ? -39.151 -12.244 62.925 1.00 78.94 332 ALA A N 1
ATOM 2558 C CA . ALA A 1 332 ? -40.488 -12.738 63.254 1.00 78.94 332 ALA A CA 1
ATOM 2559 C C . ALA A 1 332 ? -40.444 -14.071 64.021 1.00 78.94 332 ALA A C 1
ATOM 2561 O O . ALA A 1 332 ? -41.160 -14.239 65.006 1.00 78.94 332 ALA A O 1
ATOM 2562 N N . HIS A 1 333 ? -39.565 -14.994 63.621 1.00 77.88 333 HIS A N 1
ATOM 2563 C CA . HIS A 1 333 ? -39.353 -16.253 64.335 1.00 77.88 333 HIS A CA 1
ATOM 2564 C C . HIS A 1 333 ? -38.794 -16.030 65.749 1.00 77.88 333 HIS A C 1
ATOM 2566 O O . HIS A 1 333 ? -39.260 -16.654 66.702 1.00 77.88 333 HIS A O 1
ATOM 2572 N N . THR A 1 334 ? -37.829 -15.123 65.920 1.00 79.19 334 THR A N 1
ATOM 2573 C CA . THR A 1 334 ? -37.313 -14.759 67.248 1.00 79.19 334 THR A CA 1
ATOM 2574 C C . THR A 1 334 ? -38.433 -14.203 68.125 1.00 79.19 334 THR A C 1
ATOM 2576 O O . THR A 1 334 ? -38.663 -14.744 69.198 1.00 79.19 334 THR A O 1
ATOM 2579 N N . VAL A 1 335 ? -39.228 -13.247 67.630 1.00 79.38 335 VAL A N 1
ATOM 2580 C CA . VAL A 1 335 ? -40.385 -12.702 68.367 1.00 79.38 335 VAL A CA 1
ATOM 2581 C C . VAL A 1 335 ? -41.370 -13.805 68.779 1.00 79.38 335 VAL A C 1
ATOM 2583 O O . VAL A 1 335 ? -41.839 -13.815 69.914 1.00 79.38 335 VAL A O 1
ATOM 2586 N N . MET A 1 336 ? -41.655 -14.769 67.896 1.00 75.75 336 MET A N 1
ATOM 2587 C CA . MET A 1 336 ? -42.543 -15.901 68.202 1.00 75.75 336 MET A CA 1
ATOM 2588 C C . MET A 1 336 ? -41.978 -16.865 69.256 1.00 75.75 336 MET A C 1
ATOM 2590 O O . MET A 1 336 ? -42.753 -17.503 69.964 1.00 75.75 336 MET A O 1
ATOM 2594 N N . THR A 1 337 ? -40.653 -17.004 69.348 1.00 80.31 337 THR A N 1
ATOM 2595 C CA . THR A 1 337 ? -39.995 -17.980 70.238 1.00 80.31 337 THR A CA 1
ATOM 2596 C C . THR A 1 337 ? -39.562 -17.400 71.581 1.00 80.31 337 THR A C 1
ATOM 2598 O O . THR A 1 337 ? -39.616 -18.114 72.580 1.00 80.31 337 THR A O 1
ATOM 2601 N N . THR A 1 338 ? -39.155 -16.129 71.635 1.00 76.81 338 THR A N 1
ATOM 2602 C CA . THR A 1 338 ? -38.656 -15.472 72.855 1.00 76.81 338 THR A CA 1
ATOM 2603 C C . THR A 1 338 ? -39.626 -14.445 73.437 1.00 76.81 338 THR A C 1
ATOM 2605 O O . THR A 1 338 ? -39.466 -14.060 74.591 1.00 76.81 338 THR A O 1
ATOM 2608 N N . GLY A 1 339 ? -40.647 -14.012 72.685 1.00 69.69 339 GLY A N 1
ATOM 2609 C CA . GLY A 1 339 ? -41.667 -13.060 73.145 1.00 69.69 339 GLY A CA 1
ATOM 2610 C C . GLY A 1 339 ? -41.214 -11.595 73.221 1.00 69.69 339 GLY A C 1
ATOM 2611 O O . GLY A 1 339 ? -42.038 -10.721 73.483 1.00 69.69 339 GLY A O 1
ATOM 2612 N N . GLU A 1 340 ? -39.939 -11.301 72.964 1.00 66.38 340 GLU A N 1
ATOM 2613 C CA . GLU A 1 340 ? -39.407 -9.937 72.891 1.00 66.38 340 GLU A CA 1
ATOM 2614 C C . GLU A 1 340 ? -39.480 -9.410 71.454 1.00 66.38 340 GLU A C 1
ATOM 2616 O O . GLU A 1 340 ? -38.960 -10.033 70.528 1.00 66.38 340 GLU A O 1
ATOM 2621 N N . ALA A 1 341 ? -40.117 -8.250 71.268 1.00 59.28 341 ALA A N 1
ATOM 2622 C CA . ALA A 1 341 ? -40.234 -7.576 69.978 1.00 59.28 341 ALA A CA 1
ATOM 2623 C C . ALA A 1 341 ? -39.331 -6.332 69.926 1.00 59.28 341 ALA A C 1
ATOM 2625 O O . ALA A 1 341 ? -39.642 -5.328 70.572 1.00 59.28 341 ALA A O 1
ATOM 2626 N N . PRO A 1 342 ? -38.236 -6.357 69.145 1.00 62.78 342 PRO A N 1
ATOM 2627 C CA . PRO A 1 342 ? -37.518 -5.145 68.765 1.00 62.78 342 PRO A CA 1
ATOM 2628 C C . PRO A 1 342 ? -38.466 -4.138 68.089 1.00 62.78 342 PRO A C 1
ATOM 2630 O O . PRO A 1 342 ? -39.354 -4.533 67.330 1.00 62.78 342 PRO A O 1
ATOM 2633 N N . ALA A 1 343 ? -38.287 -2.839 68.347 1.00 59.69 343 ALA A N 1
ATOM 2634 C CA . ALA A 1 343 ? -39.171 -1.771 67.851 1.00 59.69 343 ALA A CA 1
ATOM 2635 C C . ALA A 1 343 ? -39.253 -1.689 66.308 1.00 59.69 343 ALA A C 1
ATOM 2637 O O . ALA A 1 343 ? -40.185 -1.115 65.752 1.00 59.69 343 ALA A O 1
ATOM 2638 N N . ASP A 1 344 ? -38.289 -2.292 65.621 1.00 61.62 344 ASP A N 1
ATOM 2639 C CA . ASP A 1 344 ? -38.101 -2.361 64.176 1.00 61.62 344 ASP A CA 1
ATOM 2640 C C . ASP A 1 344 ? -38.425 -3.748 63.578 1.00 61.62 344 ASP A C 1
ATOM 2642 O O . ASP A 1 344 ? -38.250 -3.968 62.379 1.00 61.62 344 ASP A O 1
ATOM 2646 N N . ALA A 1 345 ? -38.933 -4.695 64.377 1.00 55.94 345 ALA A N 1
ATOM 2647 C CA . ALA A 1 345 ? -39.136 -6.086 63.958 1.00 55.94 345 ALA A CA 1
ATOM 2648 C C . ALA A 1 345 ? -40.156 -6.270 62.814 1.00 55.94 345 ALA A C 1
ATOM 2650 O O . ALA A 1 345 ? -40.075 -7.248 62.068 1.00 55.94 345 ALA A O 1
ATOM 2651 N N . ALA A 1 346 ? -41.103 -5.339 62.654 1.00 57.53 346 ALA A N 1
ATOM 2652 C CA . ALA A 1 346 ? -42.185 -5.437 61.672 1.00 57.53 346 ALA A CA 1
ATOM 2653 C C . ALA A 1 346 ? -41.908 -4.718 60.336 1.00 57.53 346 ALA A C 1
ATOM 2655 O O . ALA A 1 346 ? -42.641 -4.941 59.374 1.00 57.53 346 ALA A O 1
ATOM 2656 N N . ALA A 1 347 ? -40.883 -3.863 60.251 1.00 67.31 347 ALA A N 1
ATOM 2657 C CA . ALA A 1 347 ? -40.658 -3.026 59.073 1.00 67.31 347 ALA A CA 1
ATOM 2658 C C . ALA A 1 347 ? -39.743 -3.716 58.045 1.00 67.31 347 ALA A C 1
ATOM 2660 O O . ALA A 1 347 ? -38.601 -4.068 58.346 1.00 67.31 347 ALA A O 1
ATOM 2661 N N . LEU A 1 348 ? -40.238 -3.887 56.814 1.00 73.50 348 LEU A N 1
ATOM 2662 C CA . LEU A 1 348 ? -39.418 -4.250 55.655 1.00 73.50 348 LEU A CA 1
ATOM 2663 C C . LEU A 1 348 ? -38.752 -2.983 55.117 1.00 73.50 348 LEU A C 1
ATOM 2665 O O . LEU A 1 348 ? -39.454 -2.062 54.704 1.00 73.50 348 LEU A O 1
ATOM 2669 N N . ARG A 1 349 ? -37.415 -2.937 55.105 1.00 79.25 349 ARG A N 1
ATOM 2670 C CA . ARG A 1 349 ? -36.684 -1.778 54.574 1.00 79.25 349 ARG A CA 1
ATOM 2671 C C . ARG A 1 349 ? -36.636 -1.826 53.057 1.00 79.25 349 ARG A C 1
ATOM 2673 O O . ARG A 1 349 ? -36.130 -2.786 52.466 1.00 79.25 349 ARG A O 1
ATOM 2680 N N . HIS A 1 350 ? -37.106 -0.768 52.412 1.00 83.56 350 HIS A N 1
ATOM 2681 C CA . HIS A 1 350 ? -37.028 -0.657 50.961 1.00 83.56 350 HIS A CA 1
ATOM 2682 C C . HIS A 1 350 ? -35.624 -0.244 50.506 1.00 83.56 350 HIS A C 1
ATOM 2684 O O . HIS A 1 350 ? -34.904 0.464 51.204 1.00 83.56 350 HIS A O 1
ATOM 2690 N N . TRP A 1 351 ? -35.242 -0.636 49.286 1.00 81.00 351 TRP A N 1
ATOM 2691 C CA . TRP A 1 351 ? -33.942 -0.282 48.695 1.00 81.00 351 TRP A CA 1
ATOM 2692 C C . TRP A 1 351 ? -33.638 1.222 48.757 1.00 81.00 351 TRP A C 1
ATOM 2694 O O . TRP A 1 351 ? -32.508 1.623 49.017 1.00 81.00 351 TRP A O 1
ATOM 2704 N N . ASN A 1 352 ? -34.656 2.061 48.551 1.00 83.38 352 ASN A N 1
ATOM 2705 C CA . ASN A 1 352 ? -34.510 3.519 48.538 1.00 83.38 352 ASN A CA 1
ATOM 2706 C C . ASN A 1 352 ? -34.281 4.126 49.934 1.00 83.38 352 ASN A C 1
ATOM 2708 O O . ASN A 1 352 ? -33.873 5.278 50.026 1.00 83.38 352 ASN A O 1
ATOM 2712 N N . GLU A 1 353 ? -34.541 3.371 51.003 1.00 84.62 353 GLU A N 1
ATOM 2713 C CA . GLU A 1 353 ? -34.376 3.807 52.397 1.00 84.62 353 GLU A CA 1
ATOM 2714 C C . GLU A 1 353 ? -32.969 3.499 52.934 1.00 84.62 353 GLU A C 1
ATOM 2716 O O . GLU A 1 353 ? -32.585 3.981 53.998 1.00 84.62 353 GLU A O 1
ATOM 2721 N N . LEU A 1 354 ? -32.182 2.712 52.193 1.00 83.75 354 LEU A N 1
ATOM 2722 C CA . LEU A 1 354 ? -30.811 2.362 52.545 1.00 83.75 354 LEU A CA 1
ATOM 2723 C C . LEU A 1 354 ? -29.840 3.533 52.359 1.00 83.75 354 LEU A C 1
ATOM 2725 O O . LEU A 1 354 ? -29.929 4.318 51.401 1.00 83.75 354 LEU A O 1
ATOM 2729 N N . SER A 1 355 ? -28.808 3.554 53.205 1.00 87.75 355 SER A N 1
ATOM 2730 C CA . SER A 1 355 ? -27.663 4.439 53.012 1.00 87.75 355 SER A CA 1
ATOM 2731 C C . SER A 1 355 ? -26.947 4.139 51.683 1.00 87.75 355 SER A C 1
ATOM 2733 O O . SER A 1 355 ? -27.011 3.033 51.139 1.00 87.75 355 SER A O 1
ATOM 2735 N N . GLU A 1 356 ? -26.234 5.126 51.130 1.00 85.00 356 GLU A N 1
ATOM 2736 C CA . GLU A 1 356 ? -25.410 4.907 49.929 1.00 85.00 356 GLU A CA 1
ATOM 2737 C C . GLU A 1 356 ? -24.290 3.886 50.166 1.00 85.00 356 GLU A C 1
ATOM 2739 O O . GLU A 1 356 ? -23.877 3.204 49.230 1.00 85.00 356 GLU A O 1
ATOM 2744 N N . GLN A 1 357 ? -23.802 3.755 51.402 1.00 84.75 357 GLN A N 1
ATOM 2745 C CA . GLN A 1 357 ? -22.781 2.770 51.751 1.00 84.75 357 GLN A CA 1
ATOM 2746 C C . GLN A 1 357 ? -23.338 1.343 51.656 1.00 84.75 357 GLN A C 1
ATOM 2748 O O . GLN A 1 357 ? -22.708 0.488 51.034 1.00 84.75 357 GLN A O 1
ATOM 2753 N N . ASP A 1 358 ? -24.551 1.115 52.161 1.00 82.12 358 ASP A N 1
ATOM 2754 C CA . ASP A 1 358 ? -25.205 -0.198 52.107 1.00 82.12 358 ASP A CA 1
ATOM 2755 C C . ASP A 1 358 ? -25.587 -0.573 50.670 1.00 82.12 358 ASP A C 1
ATOM 2757 O O . ASP A 1 358 ? -25.326 -1.688 50.215 1.00 82.12 358 ASP A O 1
ATOM 2761 N N . ARG A 1 359 ? -26.123 0.380 49.893 1.00 86.81 359 ARG A N 1
ATOM 2762 C CA . ARG A 1 359 ? -26.428 0.152 48.469 1.00 86.81 359 ARG A CA 1
ATOM 2763 C C . ARG A 1 359 ? -25.176 -0.178 47.657 1.00 86.81 359 ARG A C 1
ATOM 2765 O O . ARG A 1 359 ? -25.226 -1.041 46.781 1.00 86.81 359 ARG A O 1
ATOM 2772 N N . ARG A 1 360 ? -24.040 0.468 47.949 1.00 85.81 360 ARG A N 1
ATOM 2773 C CA . ARG A 1 360 ? -22.745 0.139 47.325 1.00 85.81 360 ARG A CA 1
ATOM 2774 C C . ARG A 1 360 ? -22.286 -1.275 47.674 1.00 85.81 360 ARG A C 1
ATOM 2776 O O . ARG A 1 360 ? -21.834 -1.973 46.770 1.00 85.81 360 ARG A O 1
ATOM 2783 N N . ALA A 1 361 ? -22.445 -1.708 48.924 1.00 84.88 361 ALA A N 1
ATOM 2784 C CA . ALA A 1 361 ? -22.098 -3.066 49.343 1.00 84.88 361 ALA A CA 1
ATOM 2785 C C . ALA A 1 361 ? -22.925 -4.120 48.587 1.00 84.88 361 ALA A C 1
ATOM 2787 O O . ALA A 1 361 ? -22.361 -5.061 48.030 1.00 84.88 361 ALA A O 1
ATOM 2788 N N . TYR A 1 362 ? -24.241 -3.915 48.456 1.00 84.88 362 TYR A N 1
ATOM 2789 C CA . TYR A 1 362 ? -25.096 -4.808 47.666 1.00 84.88 362 TYR A CA 1
ATOM 2790 C C . TYR A 1 362 ? -24.755 -4.803 46.169 1.00 84.88 362 TYR A C 1
ATOM 2792 O O . TYR A 1 362 ? -24.756 -5.864 45.546 1.00 84.88 362 TYR A O 1
ATOM 2800 N N . ARG A 1 363 ? -24.408 -3.648 45.578 1.00 86.12 363 ARG A N 1
ATOM 2801 C CA . ARG A 1 363 ? -23.922 -3.573 44.184 1.00 86.12 363 ARG A CA 1
ATOM 2802 C C . ARG A 1 363 ? -22.599 -4.318 43.988 1.00 86.12 363 ARG A C 1
ATOM 2804 O O . ARG A 1 363 ? -22.423 -4.993 42.977 1.00 86.12 363 ARG A O 1
ATOM 2811 N N . GLN A 1 364 ? -21.670 -4.207 44.936 1.00 84.19 364 GLN A N 1
ATOM 2812 C CA . GLN A 1 364 ? -20.396 -4.928 44.893 1.00 84.19 364 GLN A CA 1
ATOM 2813 C C . GLN A 1 364 ? -20.612 -6.438 45.024 1.00 84.19 364 GLN A C 1
ATOM 2815 O O . GLN A 1 364 ? -20.054 -7.206 44.242 1.00 84.19 364 GLN A O 1
ATOM 2820 N N . GLN A 1 365 ? -21.483 -6.859 45.943 1.00 82.81 365 GLN A N 1
ATOM 2821 C CA . GLN A 1 365 ? -21.851 -8.262 46.096 1.00 82.81 365 GLN A CA 1
ATOM 2822 C C . GLN A 1 365 ? -22.510 -8.807 44.821 1.00 82.81 365 GLN A C 1
ATOM 2824 O O . GLN A 1 365 ? -22.157 -9.891 44.367 1.00 82.81 365 GLN A O 1
ATOM 2829 N N . ALA A 1 366 ? -23.403 -8.036 44.197 1.00 85.50 366 ALA A N 1
ATOM 2830 C CA . ALA A 1 366 ? -24.038 -8.394 42.934 1.00 85.50 366 ALA A CA 1
ATOM 2831 C C . ALA A 1 366 ? -23.025 -8.624 41.796 1.00 85.50 366 ALA A C 1
ATOM 2833 O O . ALA A 1 366 ? -23.171 -9.586 41.044 1.00 85.50 366 ALA A O 1
ATOM 2834 N N . ARG A 1 367 ? -21.965 -7.810 41.690 1.00 83.25 367 ARG A N 1
ATOM 2835 C CA . ARG A 1 367 ? -20.891 -8.032 40.697 1.00 83.25 367 ARG A CA 1
ATOM 2836 C C . ARG A 1 367 ? -20.192 -9.376 40.889 1.00 83.25 367 ARG A C 1
ATOM 2838 O O . ARG A 1 367 ? -19.948 -10.076 39.910 1.00 83.25 367 ARG A O 1
ATOM 2845 N N . GLY A 1 368 ? -19.947 -9.759 42.141 1.00 82.06 368 GLY A N 1
ATOM 2846 C CA . GLY A 1 368 ? -19.318 -11.034 42.480 1.00 82.06 368 GLY A CA 1
ATOM 2847 C C . GLY A 1 368 ? -20.125 -12.263 42.044 1.00 82.06 368 GLY A C 1
ATOM 2848 O O . GLY A 1 368 ? -19.542 -13.279 41.676 1.00 82.06 368 GLY A O 1
ATOM 2849 N N . ILE A 1 369 ? -21.458 -12.161 41.982 1.00 83.94 369 ILE A N 1
ATOM 2850 C CA . ILE A 1 369 ? -22.328 -13.270 41.550 1.00 83.94 369 ILE A CA 1
ATOM 2851 C C . ILE A 1 369 ? -22.023 -13.682 40.104 1.00 83.94 369 ILE A C 1
ATOM 2853 O O . ILE A 1 369 ? -22.048 -14.868 39.787 1.00 83.94 369 ILE A O 1
ATOM 2857 N N . GLY A 1 370 ? -21.709 -12.727 39.222 1.00 80.88 370 GLY A N 1
ATOM 2858 C CA . GLY A 1 370 ? -21.330 -13.033 37.840 1.00 80.88 370 GLY A CA 1
ATOM 2859 C C . GLY A 1 370 ? -20.045 -13.862 37.752 1.00 80.88 370 GLY A C 1
ATOM 2860 O O . GLY A 1 370 ? -19.990 -14.831 36.997 1.00 80.88 370 GLY A O 1
ATOM 2861 N N . GLU A 1 371 ? -19.041 -13.520 38.560 1.00 82.69 371 GLU A N 1
ATOM 2862 C CA . GLU A 1 371 ? -17.770 -14.251 38.648 1.00 82.69 371 GLU A CA 1
ATOM 2863 C C . GLU A 1 371 ? -17.957 -15.654 39.243 1.00 82.69 371 GLU A C 1
ATOM 2865 O O . GLU A 1 371 ? -17.394 -16.622 38.731 1.00 82.69 371 GLU A O 1
ATOM 2870 N N . ASP A 1 372 ? -18.791 -15.781 40.281 1.00 85.50 372 ASP A N 1
ATOM 2871 C CA . ASP A 1 372 ? -19.068 -17.067 40.932 1.00 85.50 372 ASP A CA 1
ATOM 2872 C C . ASP A 1 372 ? -19.795 -18.024 39.981 1.00 85.50 372 ASP A C 1
ATOM 2874 O O . ASP A 1 372 ? -19.475 -19.212 39.910 1.00 85.50 372 ASP A O 1
ATOM 2878 N N . LEU A 1 373 ? -20.740 -17.498 39.194 1.00 85.12 373 LEU A N 1
ATOM 2879 C CA . LEU A 1 373 ? -21.413 -18.253 38.139 1.00 85.12 373 LEU A CA 1
ATOM 2880 C C . LEU A 1 373 ? -20.434 -18.658 37.028 1.00 85.12 373 LEU A C 1
ATOM 2882 O O . LEU A 1 373 ? -20.474 -19.803 36.575 1.00 85.12 373 LEU A O 1
ATOM 2886 N N . ALA A 1 374 ? -19.520 -17.772 36.625 1.00 83.50 374 ALA A N 1
ATOM 2887 C CA . ALA A 1 374 ? -18.509 -18.092 35.618 1.00 83.50 374 ALA A CA 1
ATOM 2888 C C . ALA A 1 374 ? -17.568 -19.218 36.078 1.00 83.50 374 ALA A C 1
ATOM 2890 O O . ALA A 1 374 ? -17.204 -20.076 35.273 1.00 83.50 374 ALA A O 1
ATOM 2891 N N . ALA A 1 375 ? -17.235 -19.274 37.372 1.00 83.12 375 ALA A N 1
ATOM 2892 C CA . ALA A 1 375 ? -16.404 -20.331 37.951 1.00 83.12 375 ALA A CA 1
ATOM 2893 C C . ALA A 1 375 ? -17.044 -21.731 37.860 1.00 83.12 375 ALA A C 1
ATOM 2895 O O . ALA A 1 375 ? -16.326 -22.722 37.734 1.00 83.12 375 ALA A O 1
ATOM 2896 N N . ILE A 1 376 ? -18.380 -21.820 37.857 1.00 85.06 376 ILE A N 1
ATOM 2897 C CA . ILE A 1 376 ? -19.129 -23.067 37.600 1.00 85.06 376 ILE A CA 1
ATOM 2898 C C . ILE A 1 376 ? -19.501 -23.251 36.115 1.00 85.06 376 ILE A C 1
ATOM 2900 O O . ILE A 1 376 ? -20.334 -24.089 35.774 1.00 85.06 376 ILE A O 1
ATOM 2904 N N . GLY A 1 377 ? -18.918 -22.459 35.207 1.00 80.75 377 GLY A N 1
ATOM 2905 C CA . GLY A 1 377 ? -19.184 -22.532 33.766 1.00 80.75 377 GLY A CA 1
ATOM 2906 C C . GLY A 1 377 ? -20.563 -22.007 33.354 1.00 80.75 377 GLY A C 1
ATOM 2907 O O . GLY A 1 377 ? -21.051 -22.333 32.265 1.00 80.75 377 GLY A O 1
ATOM 2908 N N . CYS A 1 378 ? -21.204 -21.212 34.206 1.00 84.75 378 CYS A N 1
ATOM 2909 C CA . CYS A 1 378 ? -22.487 -20.576 33.948 1.00 84.75 378 CYS A CA 1
ATOM 2910 C C . CYS A 1 378 ? -22.312 -19.079 33.664 1.00 84.75 378 CYS A C 1
ATOM 2912 O O . CYS A 1 378 ? -21.377 -18.442 34.132 1.00 84.75 378 CYS A O 1
ATOM 2914 N N . PHE A 1 379 ? -23.221 -18.490 32.897 1.00 83.12 379 PHE A N 1
ATOM 2915 C CA . PHE A 1 379 ? -23.216 -17.056 32.619 1.00 83.12 379 PHE A CA 1
ATOM 2916 C C . PHE A 1 379 ? -24.630 -16.487 32.697 1.00 83.12 379 PHE A C 1
ATOM 2918 O O . PHE A 1 379 ? -25.621 -17.191 32.492 1.00 83.12 379 PHE A O 1
ATOM 2925 N N . MET A 1 380 ? -24.717 -15.205 33.038 1.00 84.12 380 MET A N 1
ATOM 2926 C CA . MET A 1 380 ? -25.979 -14.491 33.193 1.00 84.12 380 MET A CA 1
ATOM 2927 C C . MET A 1 380 ? -26.337 -13.772 31.892 1.00 84.12 380 MET A C 1
ATOM 2929 O O . MET A 1 380 ? -25.502 -13.075 31.319 1.00 84.12 380 MET A O 1
ATOM 2933 N N . VAL A 1 381 ? -27.582 -13.912 31.445 1.00 81.62 381 VAL A N 1
ATOM 2934 C CA . VAL A 1 381 ? -28.130 -13.186 30.290 1.00 81.62 381 VAL A CA 1
ATOM 2935 C C . VAL A 1 381 ? -29.485 -12.571 30.639 1.00 81.62 381 VAL A C 1
ATOM 2937 O O . VAL A 1 381 ? -30.146 -13.057 31.558 1.00 81.62 381 VAL A O 1
ATOM 2940 N N . PRO A 1 382 ? -29.933 -11.514 29.940 1.00 82.00 382 PRO A N 1
ATOM 2941 C CA . PRO A 1 382 ? -31.305 -11.029 30.064 1.00 82.00 382 PRO A CA 1
ATOM 2942 C C . PRO A 1 382 ? -32.297 -12.167 29.807 1.00 82.00 382 PRO A C 1
ATOM 2944 O O . PRO A 1 382 ? -32.084 -12.968 28.897 1.00 82.00 382 PRO A O 1
ATOM 2947 N N . ALA A 1 383 ? -33.355 -12.262 30.610 1.00 79.62 383 ALA A N 1
ATOM 2948 C CA . ALA A 1 383 ? -34.338 -13.328 30.464 1.00 79.62 383 ALA A CA 1
ATOM 2949 C C . ALA A 1 383 ? -35.027 -13.249 29.090 1.00 79.62 383 ALA A C 1
ATOM 2951 O O . ALA A 1 383 ? -35.524 -12.192 28.700 1.00 79.62 383 ALA A O 1
ATOM 2952 N N . PHE A 1 384 ? -35.066 -14.369 28.368 1.00 75.56 384 PHE A N 1
ATOM 2953 C CA . PHE A 1 384 ? -35.733 -14.478 27.066 1.00 75.56 384 PHE A CA 1
ATOM 2954 C C . PHE A 1 384 ? -36.674 -15.682 27.001 1.00 75.56 384 PHE A C 1
ATOM 2956 O O . PHE A 1 384 ? -37.779 -15.552 26.481 1.00 75.56 384 PHE A O 1
ATOM 2963 N N . ASP A 1 385 ? -36.270 -16.829 27.556 1.00 73.56 385 ASP A N 1
ATOM 2964 C CA . ASP A 1 385 ? -37.084 -18.044 27.563 1.00 73.56 385 ASP A CA 1
ATOM 2965 C C . ASP A 1 385 ? -36.872 -18.838 28.871 1.00 73.56 385 ASP A C 1
ATOM 2967 O O . ASP A 1 385 ? -35.761 -19.322 29.136 1.00 73.56 385 ASP A O 1
ATOM 2971 N N . PRO A 1 386 ? -37.927 -18.990 29.699 1.00 68.88 386 PRO A N 1
ATOM 2972 C CA . PRO A 1 386 ? -37.852 -19.692 30.978 1.00 68.88 386 PRO A CA 1
ATOM 2973 C C . PRO A 1 386 ? -37.554 -21.193 30.841 1.00 68.88 386 PRO A C 1
ATOM 2975 O O . PRO A 1 386 ? -37.130 -21.805 31.821 1.00 68.88 386 PRO A O 1
ATOM 2978 N N . ALA A 1 387 ? -37.722 -21.795 29.657 1.00 66.56 387 ALA A N 1
ATOM 2979 C CA . ALA A 1 387 ? -37.426 -23.210 29.424 1.00 66.56 387 ALA A CA 1
ATOM 2980 C C . ALA A 1 387 ? -35.931 -23.555 29.574 1.00 66.56 387 ALA A C 1
ATOM 2982 O O . ALA A 1 387 ? -35.588 -24.714 29.800 1.00 66.56 387 ALA A O 1
ATOM 2983 N N . PHE A 1 388 ? -35.042 -22.560 29.483 1.00 67.06 388 PHE A N 1
ATOM 2984 C CA . PHE A 1 388 ? -33.591 -22.739 29.606 1.00 67.06 388 PHE A CA 1
ATOM 2985 C C . PHE A 1 388 ? -33.042 -22.444 31.011 1.00 67.06 388 PHE A C 1
ATOM 2987 O O . PHE A 1 388 ? -31.827 -22.329 31.179 1.00 67.06 388 PHE A O 1
ATOM 2994 N N . ALA A 1 389 ? -33.903 -22.300 32.022 1.00 66.88 389 ALA A N 1
ATOM 2995 C CA . ALA A 1 389 ? -33.462 -22.081 33.395 1.00 66.88 389 ALA A CA 1
ATOM 2996 C C . ALA A 1 389 ? -32.660 -23.287 33.924 1.00 66.88 389 ALA A C 1
ATOM 2998 O O . ALA A 1 389 ? -33.127 -24.426 33.906 1.00 66.88 389 ALA A O 1
ATOM 2999 N N . VAL A 1 390 ? -31.441 -23.033 34.406 1.00 71.81 390 VAL A N 1
ATOM 3000 C CA . VAL A 1 390 ? -30.550 -24.068 34.949 1.00 71.81 390 VAL A CA 1
ATOM 3001 C C . VAL A 1 390 ? -30.916 -24.395 36.399 1.00 71.81 390 VAL A C 1
ATOM 3003 O O . VAL A 1 390 ? -31.099 -23.502 37.225 1.00 71.81 390 VAL A O 1
ATOM 3006 N N . THR A 1 391 ? -30.960 -25.687 36.723 1.00 77.38 391 THR A N 1
ATOM 3007 C CA . THR A 1 391 ? -30.971 -26.195 38.102 1.00 77.38 391 THR A CA 1
ATOM 3008 C C . THR A 1 391 ? -29.553 -26.578 38.517 1.00 77.38 391 THR A C 1
ATOM 3010 O O . THR A 1 391 ? -28.919 -27.381 37.828 1.00 77.38 391 THR A O 1
ATOM 3013 N N . PHE A 1 392 ? -29.069 -26.022 39.628 1.00 81.81 392 PHE A N 1
ATOM 3014 C CA . PHE A 1 392 ? -27.754 -26.360 40.176 1.00 81.81 392 PHE A CA 1
ATOM 3015 C C . PHE A 1 392 ? -27.785 -27.669 40.964 1.00 81.81 392 PHE A C 1
ATOM 3017 O O . PHE A 1 392 ? -28.743 -27.925 41.696 1.00 81.81 392 PHE A O 1
ATOM 3024 N N . ASP A 1 393 ? -26.726 -28.462 40.825 1.00 83.75 393 ASP A N 1
ATOM 3025 C CA . ASP A 1 393 ? -26.479 -29.644 41.653 1.00 83.75 393 ASP A CA 1
ATOM 3026 C C . ASP A 1 393 ? -25.917 -29.257 43.036 1.00 83.75 393 ASP A C 1
ATOM 3028 O O . ASP A 1 393 ? -25.431 -28.140 43.240 1.00 83.75 393 ASP A O 1
ATOM 3032 N N . ASP A 1 394 ? -25.963 -30.176 44.000 1.00 82.12 394 ASP A N 1
ATOM 3033 C CA . ASP A 1 394 ? -25.490 -29.935 45.368 1.00 82.12 394 ASP A CA 1
ATOM 3034 C C . ASP A 1 394 ? -23.983 -29.611 45.423 1.00 82.12 394 ASP A C 1
ATOM 3036 O O . ASP A 1 394 ? -23.568 -28.774 46.232 1.00 82.12 394 ASP A O 1
ATOM 3040 N N . ASP A 1 395 ? -23.178 -30.184 44.522 1.00 82.62 395 ASP A N 1
ATOM 3041 C CA . ASP A 1 395 ? -21.748 -29.871 44.391 1.00 82.62 395 ASP A CA 1
ATOM 3042 C C . ASP A 1 395 ? -21.515 -28.441 43.865 1.00 82.62 395 ASP A C 1
ATOM 3044 O O . ASP A 1 395 ? -20.660 -27.714 44.379 1.00 82.62 395 ASP A O 1
ATOM 3048 N N . GLU A 1 396 ? -22.313 -27.997 42.886 1.00 84.94 396 GLU A N 1
ATOM 3049 C CA . GLU A 1 396 ? -22.256 -26.635 42.331 1.00 84.94 396 GLU A CA 1
ATOM 3050 C C . GLU A 1 396 ? -22.688 -25.600 43.380 1.00 84.94 396 GLU A C 1
ATOM 3052 O O . GLU A 1 396 ? -22.032 -24.573 43.561 1.00 84.94 396 GLU A O 1
ATOM 3057 N N . ILE A 1 397 ? -23.751 -25.897 44.136 1.00 86.38 397 ILE A N 1
ATOM 3058 C CA . ILE A 1 397 ? -24.209 -25.084 45.273 1.00 86.38 397 ILE A CA 1
ATOM 3059 C C . ILE A 1 397 ? -23.115 -24.994 46.345 1.00 86.38 397 ILE A C 1
ATOM 3061 O O . ILE A 1 397 ? -22.886 -23.919 46.905 1.00 86.38 397 ILE A O 1
ATOM 3065 N N . GLY A 1 398 ? -22.436 -26.108 46.633 1.00 85.19 398 GLY A N 1
ATOM 3066 C CA . GLY A 1 398 ? -21.318 -26.159 47.570 1.00 85.19 398 GLY A CA 1
ATOM 3067 C C . GLY A 1 398 ? -20.146 -25.278 47.140 1.00 85.19 398 GLY A C 1
ATOM 3068 O O . GLY A 1 398 ? -19.579 -24.567 47.975 1.00 85.19 398 GLY A O 1
ATOM 3069 N N . LEU A 1 399 ? -19.816 -25.280 45.844 1.00 84.56 399 LEU A N 1
ATOM 3070 C CA . LEU A 1 399 ? -18.767 -24.433 45.279 1.00 84.56 399 LEU A CA 1
ATOM 3071 C C . LEU A 1 399 ? -19.143 -22.946 45.335 1.00 84.56 399 LEU A C 1
ATOM 3073 O O . LEU A 1 399 ? -18.347 -22.145 45.819 1.00 84.56 399 LEU A O 1
ATOM 3077 N N . LEU A 1 400 ? -20.362 -22.580 44.919 1.00 86.50 400 LEU A N 1
ATOM 3078 C CA . LEU A 1 400 ? -20.858 -21.199 44.986 1.00 86.50 400 LEU A CA 1
ATOM 3079 C C . LEU A 1 400 ? -20.838 -20.660 46.423 1.00 86.50 400 LEU A C 1
ATOM 3081 O O . LEU A 1 400 ? -20.370 -19.552 46.669 1.00 86.50 400 LEU A O 1
ATOM 3085 N N . ALA A 1 401 ? -21.300 -21.462 47.387 1.00 86.81 401 ALA A N 1
ATOM 3086 C CA . ALA A 1 401 ? -21.307 -21.084 48.798 1.00 86.81 401 ALA A CA 1
ATOM 3087 C C . ALA A 1 401 ? -19.889 -20.867 49.352 1.00 86.81 401 ALA A C 1
ATOM 3089 O O . ALA A 1 401 ? -19.671 -19.965 50.162 1.00 86.81 401 ALA A O 1
ATOM 3090 N N . ARG A 1 402 ? -18.926 -21.682 48.906 1.00 88.19 402 ARG A N 1
ATOM 3091 C CA . ARG A 1 402 ? -17.516 -21.536 49.269 1.00 88.19 402 ARG A CA 1
ATOM 3092 C C . ARG A 1 402 ? -16.909 -20.260 48.685 1.00 88.19 402 ARG A C 1
ATOM 3094 O O . ARG A 1 402 ? -16.254 -19.533 49.426 1.00 88.19 402 ARG A O 1
ATOM 3101 N N . LEU A 1 403 ? -17.128 -19.990 47.397 1.00 86.62 403 LEU A N 1
ATOM 3102 C CA . LEU A 1 403 ? -16.601 -18.800 46.715 1.00 86.62 403 LEU A CA 1
ATOM 3103 C C . LEU A 1 403 ? -17.135 -17.508 47.348 1.00 86.62 403 LEU A C 1
ATOM 3105 O O . LEU A 1 403 ? -16.361 -16.610 47.677 1.00 86.62 403 LEU A O 1
ATOM 3109 N N . ASP A 1 404 ? -18.440 -17.457 47.620 1.00 85.06 404 ASP A N 1
ATOM 3110 C CA . ASP A 1 404 ? -19.074 -16.329 48.306 1.00 85.06 404 ASP A CA 1
ATOM 3111 C C . ASP A 1 404 ? -18.526 -16.140 49.735 1.00 85.06 404 ASP A C 1
ATOM 3113 O O . ASP A 1 404 ? -18.260 -15.011 50.156 1.00 85.06 404 ASP A O 1
ATOM 3117 N N . TYR A 1 405 ? -18.294 -17.230 50.477 1.00 86.00 405 TYR A N 1
ATOM 3118 C CA . TYR A 1 405 ? -17.670 -17.166 51.801 1.00 86.00 405 TYR A CA 1
ATOM 3119 C C . TYR A 1 405 ? -16.245 -16.610 51.745 1.00 86.00 405 TYR A C 1
ATOM 3121 O O . TYR A 1 405 ? -15.916 -15.673 52.475 1.00 86.00 405 TYR A O 1
ATOM 3129 N N . GLU A 1 406 ? -15.402 -17.179 50.883 1.00 86.56 406 GLU A N 1
ATOM 3130 C CA . GLU A 1 406 ? -14.003 -16.779 50.734 1.00 86.56 406 GLU A CA 1
ATOM 3131 C C . GLU A 1 406 ? -13.897 -15.300 50.335 1.00 86.56 406 GLU A C 1
ATOM 3133 O O . GLU A 1 406 ? -13.107 -14.573 50.945 1.00 86.56 406 GLU A O 1
ATOM 3138 N N . ARG A 1 407 ? -14.754 -14.821 49.417 1.00 83.50 407 ARG A N 1
ATOM 3139 C CA . ARG A 1 407 ? -14.822 -13.400 49.037 1.00 83.50 407 ARG A CA 1
ATOM 3140 C C . ARG A 1 407 ? -15.202 -12.508 50.223 1.00 83.50 407 ARG A C 1
ATOM 3142 O O . ARG A 1 407 ? -14.474 -11.569 50.529 1.00 83.50 407 ARG A O 1
ATOM 3149 N N . ARG A 1 408 ? -16.279 -12.823 50.955 1.00 80.44 408 ARG A N 1
ATOM 3150 C CA . ARG A 1 408 ? -16.711 -12.018 52.119 1.00 80.44 408 ARG A CA 1
ATOM 3151 C C . ARG A 1 408 ? -15.658 -11.948 53.220 1.00 80.44 408 ARG A C 1
ATOM 3153 O O . ARG A 1 408 ? -15.510 -10.912 53.868 1.00 80.44 408 ARG A O 1
ATOM 3160 N N . ILE A 1 409 ? -14.955 -13.050 53.478 1.00 82.56 409 ILE A N 1
ATOM 3161 C CA . ILE A 1 409 ? -13.878 -13.066 54.467 1.00 82.56 409 ILE A CA 1
ATOM 3162 C C . ILE A 1 409 ? -12.676 -12.257 53.976 1.00 82.56 409 ILE A C 1
ATOM 3164 O O . ILE A 1 409 ? -12.079 -11.542 54.778 1.00 82.56 409 ILE A O 1
ATOM 3168 N N . ALA A 1 410 ? -12.335 -12.325 52.688 1.00 82.25 410 ALA A N 1
ATOM 3169 C CA . ALA A 1 410 ? -11.289 -11.490 52.106 1.00 82.25 410 ALA A CA 1
ATOM 3170 C C . ALA A 1 410 ? -11.624 -9.993 52.229 1.00 82.25 410 ALA A C 1
ATOM 3172 O O . ALA A 1 410 ? -10.788 -9.235 52.718 1.00 82.25 410 ALA A O 1
ATOM 3173 N N . ASP A 1 411 ? -12.858 -9.588 51.906 1.00 76.56 411 ASP A N 1
ATOM 3174 C CA . ASP A 1 411 ? -13.330 -8.204 52.059 1.00 76.56 411 ASP A CA 1
ATOM 3175 C C . ASP A 1 411 ? -13.277 -7.747 53.526 1.00 76.56 411 ASP A C 1
ATOM 3177 O O . ASP A 1 411 ? -12.790 -6.659 53.838 1.00 76.56 411 ASP A O 1
ATOM 3181 N N . ARG A 1 412 ? -13.713 -8.605 54.460 1.00 76.38 412 ARG A N 1
ATOM 3182 C CA . ARG A 1 412 ? -13.641 -8.327 55.902 1.00 76.38 412 ARG A CA 1
ATOM 3183 C C . ARG A 1 412 ? -12.197 -8.181 56.388 1.00 76.38 412 ARG A C 1
ATOM 3185 O O . ARG A 1 412 ? -11.907 -7.258 57.144 1.00 76.38 412 ARG A O 1
ATOM 3192 N N . ARG A 1 413 ? -11.289 -9.064 55.959 1.00 77.81 413 ARG A N 1
ATOM 3193 C CA . ARG A 1 413 ? -9.857 -8.974 56.293 1.00 77.81 413 ARG A CA 1
ATOM 3194 C C . ARG A 1 413 ? -9.231 -7.702 55.724 1.00 77.81 413 ARG A C 1
ATOM 3196 O O . ARG A 1 413 ? -8.444 -7.069 56.417 1.00 77.81 413 ARG A O 1
ATOM 3203 N N . ALA A 1 414 ? -9.603 -7.298 54.509 1.00 75.81 414 ALA A N 1
ATOM 3204 C CA . ALA A 1 414 ? -9.126 -6.058 53.901 1.00 75.81 414 ALA A CA 1
ATOM 3205 C C . ALA A 1 414 ? -9.582 -4.809 54.679 1.00 75.81 414 ALA A C 1
ATOM 3207 O O . ALA A 1 414 ? -8.805 -3.871 54.830 1.00 75.81 414 ALA A O 1
ATOM 3208 N N . LEU A 1 415 ? -10.807 -4.814 55.218 1.00 69.31 415 LEU A N 1
ATOM 3209 C CA . LEU A 1 415 ? -11.321 -3.738 56.077 1.00 69.31 415 LEU A CA 1
ATOM 3210 C C . LEU A 1 415 ? -10.626 -3.685 57.450 1.00 69.31 415 LEU A C 1
ATOM 3212 O O . LEU A 1 415 ? -10.398 -2.599 57.976 1.00 69.31 415 LEU A O 1
ATOM 3216 N N . LEU A 1 416 ? -10.283 -4.843 58.022 1.00 68.38 416 LEU A N 1
ATOM 3217 C CA . LEU A 1 416 ? -9.638 -4.957 59.339 1.00 68.38 416 LEU A CA 1
ATOM 3218 C C . LEU A 1 416 ? -8.111 -4.760 59.296 1.00 68.38 416 LEU A C 1
ATOM 3220 O O . LEU A 1 416 ? -7.523 -4.364 60.298 1.00 68.38 416 LEU A O 1
ATOM 3224 N N . GLY A 1 417 ? -7.463 -4.967 58.145 1.00 58.38 417 GLY A N 1
ATOM 3225 C CA . GLY A 1 417 ? -6.003 -4.929 57.950 1.00 58.38 417 GLY A CA 1
ATOM 3226 C C . GLY A 1 417 ? -5.296 -3.579 58.166 1.00 58.38 417 GLY A C 1
ATOM 3227 O O . GLY A 1 417 ? -4.145 -3.434 57.759 1.00 58.38 417 GLY A O 1
ATOM 3228 N N . GLY A 1 418 ? -5.952 -2.597 58.794 1.00 57.50 418 GLY A N 1
ATOM 3229 C CA . GLY A 1 418 ? -5.385 -1.296 59.166 1.00 57.50 418 GLY A CA 1
ATOM 3230 C C . GLY A 1 418 ? -5.715 -0.810 60.586 1.00 57.50 418 GLY A C 1
ATOM 3231 O O . GLY A 1 418 ? -5.181 0.220 60.992 1.00 57.50 418 GLY A O 1
ATOM 3232 N N . ALA A 1 419 ? -6.547 -1.517 61.358 1.00 51.97 419 ALA A N 1
ATOM 3233 C CA . ALA A 1 419 ? -6.889 -1.141 62.731 1.00 51.97 419 ALA A CA 1
ATOM 3234 C C . ALA A 1 419 ? -6.498 -2.262 63.699 1.00 51.97 419 ALA A C 1
ATOM 3236 O O . ALA A 1 419 ? -6.901 -3.409 63.530 1.00 51.97 419 ALA A O 1
ATOM 3237 N N . ALA A 1 420 ? -5.698 -1.926 64.714 1.00 51.88 420 ALA A N 1
ATOM 3238 C CA . ALA A 1 420 ? -5.399 -2.837 65.809 1.00 51.88 420 ALA A CA 1
ATOM 3239 C C . ALA A 1 420 ? -6.704 -3.235 66.512 1.00 51.88 420 ALA A C 1
ATOM 3241 O O . ALA A 1 420 ? -7.505 -2.381 66.890 1.00 51.88 420 ALA A O 1
ATOM 3242 N N . HIS A 1 421 ? -6.886 -4.540 66.649 1.00 53.16 421 HIS A N 1
ATOM 3243 C CA . HIS A 1 421 ? -8.072 -5.205 67.165 1.00 53.16 421 HIS A CA 1
ATOM 3244 C C . HIS A 1 421 ? -8.408 -4.778 68.606 1.00 53.16 421 HIS A C 1
ATOM 3246 O O . HIS A 1 421 ? -7.605 -5.067 69.496 1.00 53.16 421 HIS A O 1
ATOM 3252 N N . PRO A 1 422 ? -9.537 -4.093 68.885 1.00 49.91 422 PRO A N 1
ATOM 3253 C CA . PRO A 1 422 ? -9.857 -3.672 70.250 1.00 49.91 422 PRO A CA 1
ATOM 3254 C C . PRO A 1 422 ? -10.544 -4.756 71.097 1.00 49.91 422 PRO A C 1
ATOM 3256 O O . PRO A 1 422 ? -10.597 -4.590 72.314 1.00 49.91 422 PRO A O 1
ATOM 3259 N N . ASP A 1 423 ? -11.065 -5.835 70.495 1.00 51.53 423 ASP A N 1
ATOM 3260 C CA . ASP A 1 423 ? -11.909 -6.821 71.187 1.00 51.53 423 ASP A CA 1
ATOM 3261 C C . ASP A 1 423 ? -11.354 -8.264 71.077 1.00 51.53 423 ASP A C 1
ATOM 3263 O O . ASP A 1 423 ? -11.195 -8.778 69.967 1.00 51.53 423 ASP A O 1
ATOM 3267 N N . PRO A 1 424 ? -11.032 -8.948 72.195 1.00 50.81 424 PRO A N 1
ATOM 3268 C CA . PRO A 1 424 ? -10.584 -10.344 72.191 1.00 50.81 424 PRO A CA 1
ATOM 3269 C C . PRO A 1 424 ? -11.636 -11.365 71.712 1.00 50.81 424 PRO A C 1
ATOM 3271 O O . PRO A 1 424 ? -11.257 -12.513 71.477 1.00 50.81 424 PRO A O 1
ATOM 3274 N N . ASP A 1 425 ? -12.910 -10.981 71.547 1.00 51.47 425 ASP A N 1
ATOM 3275 C CA . ASP A 1 425 ? -13.979 -11.867 71.043 1.00 51.47 425 ASP A CA 1
ATOM 3276 C C . ASP A 1 425 ? -14.109 -11.895 69.505 1.00 51.47 425 ASP A C 1
ATOM 3278 O O . ASP A 1 425 ? -14.765 -12.775 68.938 1.00 51.47 425 ASP A O 1
ATOM 3282 N N . ASP A 1 426 ? -13.437 -10.994 68.791 1.00 53.16 426 ASP A N 1
ATOM 3283 C CA . ASP A 1 426 ? -13.446 -10.968 67.328 1.00 53.16 426 ASP A CA 1
ATOM 3284 C C . ASP A 1 426 ? -12.376 -11.939 66.767 1.00 53.16 426 ASP A C 1
ATOM 3286 O O . ASP A 1 426 ? -11.359 -11.548 66.194 1.00 53.16 426 ASP A O 1
ATOM 3290 N N . ALA A 1 427 ? -12.556 -13.246 66.962 1.00 60.41 427 ALA A N 1
ATOM 3291 C CA . ALA A 1 427 ? -11.633 -14.251 66.427 1.00 60.41 427 ALA A CA 1
ATOM 3292 C C . ALA A 1 427 ? -11.498 -14.155 64.890 1.00 60.41 427 ALA A C 1
ATOM 3294 O O . ALA A 1 427 ? -12.479 -13.914 64.175 1.00 60.41 427 ALA A O 1
ATOM 3295 N N . GLU A 1 428 ? -10.288 -14.397 64.361 1.00 63.91 428 GLU A N 1
ATOM 3296 C CA . GLU A 1 428 ? -10.082 -14.468 62.911 1.00 63.91 428 GLU A CA 1
ATOM 3297 C C . GLU A 1 428 ? -11.051 -15.486 62.279 1.00 63.91 428 GLU A C 1
ATOM 3299 O O . GLU A 1 428 ? -11.188 -16.609 62.776 1.00 63.91 428 GLU A O 1
ATOM 3304 N N . PRO A 1 429 ? -11.726 -15.137 61.167 1.00 70.69 429 PRO A N 1
ATOM 3305 C CA . PRO A 1 429 ? -12.659 -16.054 60.531 1.00 70.69 429 PRO A CA 1
ATOM 3306 C C . PRO A 1 429 ? -11.959 -17.339 60.070 1.00 70.69 429 PRO A C 1
ATOM 3308 O O . PRO A 1 429 ? -11.009 -17.286 59.279 1.00 70.69 429 PRO A O 1
ATOM 3311 N N . LEU A 1 430 ? -12.467 -18.481 60.546 1.00 79.44 430 LEU A N 1
ATOM 3312 C CA . LEU A 1 430 ? -11.965 -19.818 60.218 1.00 79.44 430 LEU A CA 1
ATOM 3313 C C . LEU A 1 430 ? -12.010 -20.100 58.704 1.00 79.44 430 LEU A C 1
ATOM 3315 O O . LEU A 1 430 ? -12.936 -19.669 58.022 1.00 79.44 430 LEU A O 1
ATOM 3319 N N . PRO A 1 431 ? -11.070 -20.879 58.149 1.00 83.31 431 PRO A N 1
ATOM 3320 C CA . PRO A 1 431 ? -11.171 -21.374 56.779 1.00 83.31 431 PRO A CA 1
ATOM 3321 C C . PRO A 1 431 ? -12.455 -22.192 56.538 1.00 83.31 431 PRO A C 1
ATOM 3323 O O . PRO A 1 431 ? -12.951 -22.882 57.429 1.00 83.31 431 PRO A O 1
ATOM 3326 N N . TRP A 1 432 ? -12.979 -22.173 55.305 1.00 81.75 432 TRP A N 1
ATOM 3327 C CA . TRP A 1 432 ? -14.213 -22.888 54.923 1.00 81.75 432 TRP A CA 1
ATOM 3328 C C . TRP A 1 432 ? -14.286 -24.373 55.357 1.00 81.75 432 TRP A C 1
ATOM 3330 O O . TRP A 1 432 ? -15.354 -24.796 55.816 1.00 81.75 432 TRP A O 1
ATOM 3340 N N . PRO A 1 433 ? -13.207 -25.184 55.252 1.00 84.06 433 PRO A N 1
ATOM 3341 C CA . PRO A 1 433 ? -13.229 -26.587 55.680 1.00 84.06 433 PRO A CA 1
ATOM 3342 C C . PRO A 1 433 ? -13.491 -26.765 57.182 1.00 84.06 433 PRO A C 1
ATOM 3344 O O . PRO A 1 433 ? -14.199 -27.699 57.575 1.00 84.06 433 PRO A O 1
ATOM 3347 N N . ASP A 1 434 ? -12.980 -25.834 57.988 1.00 83.81 434 ASP A N 1
ATOM 3348 C CA . ASP A 1 434 ? -12.973 -25.883 59.453 1.00 83.81 434 ASP A CA 1
ATOM 3349 C C . ASP A 1 434 ? -14.244 -25.272 60.063 1.00 83.81 434 ASP A C 1
ATOM 3351 O O . ASP A 1 434 ? -14.493 -25.362 61.266 1.00 83.81 434 ASP A O 1
ATOM 3355 N N . LEU A 1 435 ? -15.098 -24.676 59.226 1.00 82.88 435 LEU A N 1
ATOM 3356 C CA . LEU A 1 435 ? -16.330 -24.031 59.655 1.00 82.88 435 LEU A CA 1
ATOM 3357 C C . LEU A 1 435 ? -17.343 -25.067 60.200 1.00 82.88 435 LEU A C 1
ATOM 3359 O O . LEU A 1 435 ? -17.607 -26.084 59.533 1.00 82.88 435 LEU A O 1
ATOM 3363 N N . PRO A 1 436 ? -18.006 -24.813 61.349 1.00 85.00 436 PRO A N 1
ATOM 3364 C CA . PRO A 1 436 ? -19.069 -25.677 61.857 1.00 85.00 436 PRO A CA 1
ATOM 3365 C C . PRO A 1 436 ? -20.171 -25.898 60.814 1.00 85.00 436 PRO A C 1
ATOM 3367 O O . PRO A 1 436 ? -20.543 -24.980 60.078 1.00 85.00 436 PRO A O 1
ATOM 3370 N N . ARG A 1 437 ? -20.742 -27.112 60.756 1.00 80.25 437 ARG A N 1
ATOM 3371 C CA . ARG A 1 437 ? -21.807 -27.439 59.782 1.00 80.25 437 ARG A CA 1
ATOM 3372 C C . ARG A 1 437 ? -22.999 -26.481 59.885 1.00 80.25 437 ARG A C 1
ATOM 3374 O O . ARG A 1 437 ? -23.524 -26.068 58.858 1.00 80.25 437 ARG A O 1
ATOM 3381 N N . SER A 1 438 ? -23.369 -26.069 61.098 1.00 79.38 438 SER A N 1
ATOM 3382 C CA . SER A 1 438 ? -24.427 -25.080 61.349 1.00 79.38 438 SER A CA 1
ATOM 3383 C C . SER A 1 438 ? -24.151 -23.722 60.695 1.00 79.38 438 SER A C 1
ATOM 3385 O O . SER A 1 438 ? -25.065 -23.101 60.158 1.00 79.38 438 SER A O 1
ATOM 3387 N N . ALA A 1 439 ? -22.892 -23.278 60.672 1.00 79.19 439 ALA A N 1
ATOM 3388 C CA . ALA A 1 439 ? -22.497 -22.024 60.041 1.00 79.19 439 ALA A CA 1
ATOM 3389 C C . ALA A 1 439 ? -22.509 -22.120 58.504 1.00 79.19 439 ALA A C 1
ATOM 3391 O O . ALA A 1 439 ? -22.952 -21.179 57.845 1.00 79.19 439 ALA A O 1
ATOM 3392 N N . ARG A 1 440 ? -22.110 -23.269 57.933 1.00 83.88 440 ARG A N 1
ATOM 3393 C CA . ARG A 1 440 ? -22.125 -23.517 56.475 1.00 83.88 440 ARG A CA 1
ATOM 3394 C C . ARG A 1 440 ? -23.530 -23.557 55.881 1.00 83.88 440 ARG A C 1
ATOM 3396 O O . ARG A 1 440 ? -23.715 -23.131 54.743 1.00 83.88 440 ARG A O 1
ATOM 3403 N N . ILE A 1 441 ? -24.522 -24.022 56.648 1.00 85.56 441 ILE A N 1
ATOM 3404 C CA . ILE A 1 441 ? -25.920 -24.117 56.192 1.00 85.56 441 ILE A CA 1
ATOM 3405 C C . ILE A 1 441 ? -26.437 -22.768 55.678 1.00 85.56 441 ILE A C 1
ATOM 3407 O O . ILE A 1 441 ? -27.113 -22.741 54.653 1.00 85.56 441 ILE A O 1
ATOM 3411 N N . ARG A 1 442 ? -26.081 -21.649 56.324 1.00 81.31 442 ARG A N 1
ATOM 3412 C CA . ARG A 1 442 ? -26.518 -20.312 55.887 1.00 81.31 442 ARG A CA 1
ATOM 3413 C C . ARG A 1 442 ? -25.996 -19.953 54.493 1.00 81.31 442 ARG A C 1
ATOM 3415 O O . ARG A 1 442 ? -26.766 -19.475 53.666 1.00 81.31 442 ARG A O 1
ATOM 3422 N N . TYR A 1 443 ? -24.728 -20.248 54.209 1.00 83.31 443 TYR A N 1
ATOM 3423 C CA . TYR A 1 443 ? -24.113 -19.992 52.901 1.00 83.31 443 TYR A CA 1
ATOM 3424 C C . TYR A 1 443 ? -24.661 -20.923 51.812 1.00 83.31 443 TYR A C 1
ATOM 3426 O O . TYR A 1 443 ? -24.955 -20.472 50.709 1.00 83.31 443 TYR A O 1
ATOM 3434 N N . LEU A 1 444 ? -24.901 -22.199 52.133 1.00 86.00 444 LEU A N 1
ATOM 3435 C CA . LEU A 1 444 ? -25.544 -23.145 51.211 1.00 86.00 444 LEU A CA 1
ATOM 3436 C C . LEU A 1 444 ? -26.990 -22.736 50.885 1.00 86.00 444 LEU A C 1
ATOM 3438 O O . LEU A 1 444 ? -27.421 -22.812 49.736 1.00 86.00 444 LEU A O 1
ATOM 3442 N N . GLN A 1 445 ? -27.746 -22.265 51.880 1.00 85.38 445 GLN A N 1
ATOM 3443 C CA . GLN A 1 445 ? -29.101 -21.745 51.674 1.00 85.38 445 GLN A CA 1
ATOM 3444 C C . GLN A 1 445 ? -29.108 -20.459 50.843 1.00 85.38 445 GLN A C 1
ATOM 3446 O O . GLN A 1 445 ? -29.996 -20.288 50.008 1.00 85.38 445 GLN A O 1
ATOM 3451 N N . ALA A 1 446 ? -28.129 -19.573 51.044 1.00 82.44 446 ALA A N 1
ATOM 3452 C CA . ALA A 1 446 ? -27.955 -18.386 50.213 1.00 82.44 446 ALA A CA 1
ATOM 3453 C C . ALA A 1 446 ? -27.652 -18.772 48.754 1.00 82.44 446 ALA A C 1
ATOM 3455 O O . ALA A 1 446 ? -28.340 -18.301 47.850 1.00 82.44 446 ALA A O 1
ATOM 3456 N N . ALA A 1 447 ? -26.722 -19.708 48.530 1.00 84.56 447 ALA A N 1
ATOM 3457 C CA . ALA A 1 447 ? -26.371 -20.199 47.197 1.00 84.56 447 ALA A CA 1
ATOM 3458 C C . ALA A 1 447 ? -27.566 -20.834 46.458 1.00 84.56 447 ALA A C 1
ATOM 3460 O O . ALA A 1 447 ? -27.794 -20.553 45.282 1.00 84.56 447 ALA A O 1
ATOM 3461 N N . ARG A 1 448 ? -28.413 -21.604 47.159 1.00 86.94 448 ARG A N 1
ATOM 3462 C CA . ARG A 1 448 ? -29.644 -22.197 46.592 1.00 86.94 448 ARG A CA 1
ATOM 3463 C C . ARG A 1 448 ? -30.667 -21.171 46.098 1.00 86.94 448 ARG A C 1
ATOM 3465 O O . ARG A 1 448 ? -31.506 -21.501 45.266 1.00 86.94 448 ARG A O 1
ATOM 3472 N N . ARG A 1 449 ? -30.627 -19.939 46.610 1.00 84.88 449 ARG A N 1
ATOM 3473 C CA . ARG A 1 449 ? -31.571 -18.868 46.246 1.00 84.88 449 ARG A CA 1
ATOM 3474 C C . ARG A 1 449 ? -31.101 -18.031 45.059 1.00 84.88 449 ARG A C 1
ATOM 3476 O O . ARG A 1 449 ? -31.920 -17.308 44.496 1.00 84.88 449 ARG A O 1
ATOM 3483 N N . ILE A 1 450 ? -29.834 -18.157 44.651 1.00 84.50 450 ILE A N 1
ATOM 3484 C CA . ILE A 1 450 ? -29.246 -17.385 43.546 1.00 84.50 450 ILE A CA 1
ATOM 3485 C C . ILE A 1 450 ? -30.082 -17.491 42.256 1.00 84.50 450 ILE A C 1
ATOM 3487 O O . ILE A 1 450 ? -30.428 -16.436 41.729 1.00 84.50 450 ILE A O 1
ATOM 3491 N N . PRO A 1 451 ? -30.505 -18.678 41.762 1.00 81.69 451 PRO A N 1
ATOM 3492 C CA . PRO A 1 451 ? -31.302 -18.769 40.531 1.00 81.69 451 PRO A CA 1
ATOM 3493 C C . PRO A 1 451 ? -32.604 -17.969 40.584 1.00 81.69 451 PRO A C 1
ATOM 3495 O O . PRO A 1 451 ? -32.942 -17.240 39.653 1.00 81.69 451 PRO A O 1
ATOM 3498 N N . VAL A 1 452 ? -33.324 -18.080 41.702 1.00 81.75 452 VAL A N 1
ATOM 3499 C CA . VAL A 1 452 ? -34.608 -17.402 41.905 1.00 81.75 452 VAL A CA 1
ATOM 3500 C C . VAL A 1 452 ? -34.392 -15.895 41.997 1.00 81.75 452 VAL A C 1
ATOM 3502 O O . VAL A 1 452 ? -35.104 -15.130 41.350 1.00 81.75 452 VAL A O 1
ATOM 3505 N N . MET A 1 453 ? 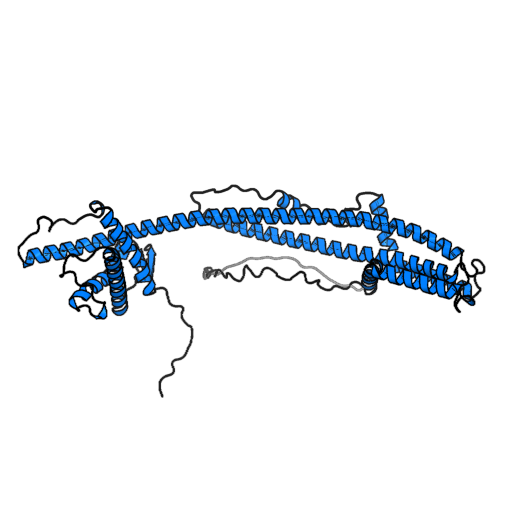-33.369 -15.461 42.732 1.00 85.81 453 MET A N 1
ATOM 3506 C CA . MET A 1 453 ? -33.011 -14.050 42.850 1.00 85.81 453 MET A CA 1
ATOM 3507 C C . MET A 1 453 ? -32.612 -13.451 41.488 1.00 85.81 453 MET A C 1
ATOM 3509 O O . MET A 1 453 ? -33.124 -12.396 41.117 1.00 85.81 453 MET A O 1
ATOM 3513 N N . VAL A 1 454 ? -31.781 -14.138 40.698 1.00 84.75 454 VAL A N 1
ATOM 3514 C CA . VAL A 1 454 ? -31.393 -13.701 39.343 1.00 84.75 454 VAL A CA 1
ATOM 3515 C C . VAL A 1 454 ? -32.624 -13.591 38.431 1.00 84.75 454 VAL A C 1
ATOM 3517 O O . VAL A 1 454 ? -32.787 -12.578 37.750 1.00 84.75 454 VAL A O 1
ATOM 3520 N N . SER A 1 455 ? -33.545 -14.562 38.499 1.00 83.94 455 SER A N 1
ATOM 3521 C CA . SER A 1 455 ? -34.812 -14.518 37.750 1.00 83.94 455 SER A CA 1
ATOM 3522 C C . SER A 1 455 ? -35.704 -13.339 38.143 1.00 83.94 455 SER A C 1
ATOM 3524 O O . SER A 1 455 ? -36.279 -12.685 37.276 1.00 83.94 455 SER A O 1
ATOM 3526 N N . SER A 1 456 ? -35.753 -12.997 39.435 1.00 82.00 456 SER A N 1
ATOM 3527 C CA . SER A 1 456 ? -36.524 -11.851 39.930 1.00 82.00 456 SER A CA 1
ATOM 3528 C C . SER A 1 456 ? -35.959 -10.503 39.472 1.00 82.00 456 SER A C 1
ATOM 3530 O O . SER A 1 456 ? -36.710 -9.544 39.319 1.00 82.00 456 SER A O 1
ATOM 3532 N N . ALA A 1 457 ? -34.657 -10.446 39.178 1.00 83.50 457 ALA A N 1
ATOM 3533 C CA . ALA A 1 457 ? -33.999 -9.279 38.599 1.00 83.50 457 ALA A CA 1
ATOM 3534 C C . ALA A 1 457 ? -34.188 -9.162 37.070 1.00 83.50 457 ALA A C 1
ATOM 3536 O O . ALA A 1 457 ? -33.708 -8.198 36.475 1.00 83.50 457 ALA A O 1
ATOM 3537 N N . GLY A 1 458 ? -34.886 -10.111 36.429 1.00 82.50 458 GLY A N 1
ATOM 3538 C CA . GLY A 1 458 ? -35.116 -10.132 34.979 1.00 82.50 458 GLY A CA 1
ATOM 3539 C C . GLY A 1 458 ? -33.989 -10.781 34.169 1.00 82.50 458 GLY A C 1
ATOM 3540 O O . GLY A 1 458 ? -33.899 -10.570 32.959 1.00 82.50 458 GLY A O 1
ATOM 3541 N N . PHE A 1 459 ? -33.132 -11.570 34.818 1.00 86.38 459 PHE A N 1
ATOM 3542 C CA . PHE A 1 459 ? -32.027 -12.288 34.185 1.00 86.38 459 PHE A CA 1
ATOM 3543 C C . PHE A 1 459 ? -32.238 -13.803 34.270 1.00 86.38 459 PHE A C 1
ATOM 3545 O O . PHE A 1 459 ? -32.927 -14.299 35.154 1.00 86.38 459 PHE A O 1
ATOM 3552 N N . GLN A 1 460 ? -31.615 -14.566 33.378 1.00 85.19 460 GLN A N 1
ATOM 3553 C CA . GLN A 1 460 ? -31.532 -16.021 33.478 1.00 85.19 460 GLN A CA 1
ATOM 3554 C C . GLN A 1 460 ? -30.076 -16.478 33.488 1.00 85.19 460 GLN A C 1
ATOM 3556 O O . GLN A 1 460 ? -29.203 -15.856 32.879 1.00 85.19 460 GLN A O 1
ATOM 3561 N N . VAL A 1 461 ? -29.822 -17.588 34.174 1.00 84.38 461 VAL A N 1
ATOM 3562 C CA . VAL A 1 461 ? -28.520 -18.253 34.160 1.00 84.38 461 VAL A CA 1
ATOM 3563 C C . VAL A 1 461 ? -28.540 -19.329 33.085 1.00 84.38 461 VAL A C 1
ATOM 3565 O O . VAL A 1 461 ? -29.436 -20.173 33.073 1.00 84.38 461 VAL A O 1
ATOM 3568 N N . LEU A 1 462 ? -27.550 -19.303 32.199 1.00 81.62 462 LEU A N 1
ATOM 3569 C CA . LEU A 1 462 ? -27.309 -20.330 31.194 1.00 81.62 462 LEU A CA 1
ATOM 3570 C C . LEU A 1 462 ? -26.017 -21.076 31.509 1.00 81.62 462 LEU A C 1
ATOM 3572 O O . LEU A 1 462 ? -25.042 -20.490 31.977 1.00 81.62 462 LEU A O 1
ATOM 3576 N N . ARG A 1 463 ? -25.989 -22.372 31.200 1.00 82.56 463 ARG A N 1
ATOM 3577 C CA . ARG A 1 463 ? -24.767 -23.175 31.259 1.00 82.56 463 ARG A CA 1
ATOM 3578 C C . ARG A 1 463 ? -24.041 -23.043 29.925 1.00 82.56 463 ARG A C 1
ATOM 3580 O O . ARG A 1 463 ? -24.632 -23.297 28.873 1.00 82.56 463 ARG A O 1
ATOM 3587 N N . SER A 1 464 ? -22.761 -22.675 29.950 1.00 74.81 464 SER A N 1
ATOM 3588 C CA . SER A 1 464 ? -21.924 -22.824 28.760 1.00 74.81 464 SER A CA 1
ATOM 3589 C C . SER A 1 464 ? -21.879 -24.314 28.431 1.00 74.81 464 SER A C 1
ATOM 3591 O O . SER A 1 464 ? -21.532 -25.146 29.267 1.00 74.81 464 SER A O 1
ATOM 3593 N N . THR A 1 465 ? -22.346 -24.698 27.243 1.00 55.75 465 THR A N 1
ATOM 3594 C CA . THR A 1 465 ? -22.187 -26.094 26.830 1.00 55.75 465 THR A CA 1
ATOM 3595 C C . THR A 1 465 ? -20.679 -26.313 26.713 1.00 55.75 465 THR A C 1
ATOM 3597 O O . THR A 1 465 ? -20.055 -25.583 25.939 1.00 55.75 465 THR A O 1
ATOM 3600 N N . PRO A 1 466 ? -20.054 -27.253 27.447 1.00 44.84 466 PRO A N 1
ATOM 3601 C CA . PRO A 1 466 ? -18.662 -27.564 27.174 1.00 44.84 466 PRO A CA 1
ATOM 3602 C C . PRO A 1 466 ? -18.578 -28.031 25.715 1.00 44.84 466 PRO A C 1
ATOM 3604 O O . PRO A 1 466 ? -19.524 -28.671 25.230 1.00 44.84 466 PRO A O 1
ATOM 3607 N N . PRO A 1 467 ? -17.494 -27.727 24.979 1.00 33.03 467 PRO A N 1
ATOM 3608 C CA . PRO A 1 467 ? -17.329 -28.276 23.645 1.00 33.03 467 PRO A CA 1
ATOM 3609 C C . PRO A 1 467 ? -17.467 -29.793 23.764 1.00 33.03 467 PRO A C 1
ATOM 3611 O O . PRO A 1 467 ? -16.752 -30.434 24.537 1.00 33.03 467 PRO A O 1
ATOM 3614 N N . ARG A 1 468 ? -18.430 -30.379 23.042 1.00 33.66 468 ARG A N 1
ATOM 3615 C CA . ARG A 1 468 ? -18.510 -31.832 22.888 1.00 33.66 468 ARG A CA 1
ATOM 3616 C C . ARG A 1 468 ? -17.188 -32.267 22.265 1.00 33.66 468 ARG A C 1
ATOM 3618 O O . ARG A 1 468 ? -17.030 -32.173 21.049 1.00 33.66 468 ARG A O 1
ATOM 3625 N N . VAL A 1 469 ? -16.254 -32.746 23.084 1.00 37.44 469 VAL A N 1
ATOM 3626 C CA . VAL A 1 469 ? -15.118 -33.531 22.608 1.00 37.44 469 VAL A CA 1
ATOM 3627 C C . VAL A 1 469 ? -15.728 -34.763 21.957 1.00 37.44 469 VAL A C 1
ATOM 3629 O O . VAL A 1 469 ? -16.241 -35.678 22.602 1.00 37.44 469 VAL A O 1
ATOM 3632 N N . ARG A 1 470 ? -15.789 -34.709 20.633 1.00 36.47 470 ARG A N 1
ATOM 3633 C CA . ARG A 1 470 ? -16.309 -35.765 19.787 1.00 36.47 470 ARG A CA 1
ATOM 3634 C C . ARG A 1 470 ? -15.242 -36.860 19.748 1.00 36.47 470 ARG A C 1
ATOM 3636 O O . ARG A 1 470 ? -14.256 -36.722 19.043 1.00 36.47 470 ARG A O 1
ATOM 3643 N N . GLY A 1 471 ? -15.481 -37.946 20.480 1.00 34.94 471 GLY A N 1
ATOM 3644 C CA . GLY A 1 471 ? -14.858 -39.251 20.237 1.00 34.94 471 GLY A CA 1
ATOM 3645 C C . GLY A 1 471 ? -13.640 -39.588 21.101 1.00 34.94 471 GLY A C 1
ATOM 3646 O O . GLY A 1 471 ? -12.610 -38.933 21.037 1.00 34.94 471 GLY A O 1
ATOM 3647 N N . GLY A 1 472 ? -13.752 -40.681 21.858 1.00 30.33 472 GLY A N 1
ATOM 3648 C CA . GLY A 1 472 ? -12.641 -41.278 22.598 1.00 30.33 472 GLY A CA 1
ATOM 3649 C C . GLY A 1 472 ? -13.114 -42.394 23.522 1.00 30.33 472 GLY A C 1
ATOM 3650 O O . GLY A 1 472 ? -13.433 -42.155 24.675 1.00 30.33 472 GLY A O 1
ATOM 3651 N N . ALA A 1 473 ? -13.238 -43.589 22.952 1.00 33.56 473 ALA A N 1
ATOM 3652 C CA . ALA A 1 473 ? -13.735 -44.845 23.503 1.00 33.56 473 ALA A CA 1
ATOM 3653 C C . ALA A 1 473 ? -13.578 -45.107 25.018 1.00 33.56 473 ALA A C 1
ATOM 3655 O O . ALA A 1 473 ? -12.504 -45.007 25.604 1.00 33.56 473 ALA A O 1
ATOM 3656 N N . ARG A 1 474 ? -14.668 -45.644 25.585 1.00 36.75 474 ARG A N 1
ATOM 3657 C CA . ARG A 1 474 ? -14.654 -46.584 26.713 1.00 36.75 474 ARG A CA 1
ATOM 3658 C C . ARG A 1 474 ? -13.579 -47.659 26.488 1.00 36.75 474 ARG A C 1
ATOM 3660 O O . ARG A 1 474 ? -13.739 -48.476 25.586 1.00 36.75 474 ARG A O 1
ATOM 3667 N N . ALA A 1 475 ? -12.593 -47.744 27.372 1.00 33.25 475 ALA A N 1
ATOM 3668 C CA . ALA A 1 475 ? -11.886 -48.991 27.640 1.00 33.25 475 ALA A CA 1
ATOM 3669 C C . ALA A 1 475 ? -12.239 -49.421 29.067 1.00 33.25 475 ALA A C 1
ATOM 3671 O O . ALA A 1 475 ? -11.897 -48.754 30.043 1.00 33.25 475 ALA A O 1
ATOM 3672 N N . ARG A 1 476 ? -13.033 -50.492 29.160 1.00 31.91 476 ARG A N 1
ATOM 3673 C CA . ARG A 1 476 ? -13.304 -51.204 30.408 1.00 31.91 476 ARG A CA 1
ATOM 3674 C C . ARG A 1 476 ? -12.044 -51.948 30.837 1.00 31.91 476 ARG A C 1
ATOM 3676 O O . ARG A 1 476 ? -11.323 -52.473 29.999 1.00 31.91 476 ARG A O 1
ATOM 3683 N N . LEU A 1 477 ? -11.882 -52.012 32.151 1.00 32.06 477 LEU A N 1
ATOM 3684 C CA . LEU A 1 477 ? -11.061 -52.954 32.900 1.00 32.06 477 LEU A CA 1
ATOM 3685 C C . LEU A 1 477 ? -11.146 -54.380 32.331 1.00 32.06 477 LEU A C 1
ATOM 3687 O O . LEU A 1 477 ? -12.234 -54.960 32.334 1.00 32.06 477 LEU A O 1
ATOM 3691 N N . THR A 1 478 ? -9.996 -54.914 31.925 1.00 35.06 478 THR A N 1
ATOM 3692 C CA . THR A 1 478 ? -9.453 -56.232 32.307 1.00 35.06 478 THR A CA 1
ATOM 3693 C C . THR A 1 478 ? -7.944 -56.169 32.192 1.00 35.06 478 THR A C 1
ATOM 3695 O O . THR A 1 478 ? -7.491 -55.671 31.136 1.00 35.06 478 THR A O 1
#

Organism: NCBI:txid134964

InterPro domains:
  IPR010406 Protein of unknown function DUF1003 [PF06210] (69-162)
  IPR010406 Protein of unknown function DUF1003 [PF06210] (208-298)

Foldseek 3Di:
DDDDDYDDDDDDDDDDDDDDDDDDDDDDDDDDDPPVPPVPVPPPPPPPPPDDDPDPLQVVLQVVLVLCPDPVVVVVVVVVVVVVVCCCDPHPCVVVAPPVGLPVLLVCLLVLLLNLLSNLLNLVSVQVVVQVVQQVVLVVLLVLVVVLVVVVVVLVVVCVVVDPPDPPDPDDADPVNVVSVVDHGQHLVVLCPDPVSVVLVVVSVVCNPPVVNCVSNVVVVVVVVCVVVVVDPPAHPVRPVVSVVSVVVSVVSVVSVVSSVVSSVVSVVVSVVSVVVSVVSSVVSVVVVVVSVVVVVVVVVVVVVVVLQLQLLLLLQLLLQVVLVVQLVVLVVCCVPVVDHDPCSNDRDHPVNDDPVSSVVSSVLSSVLQVLLVVVQKHKDQDDDPVQADDDDLVSLLSSLLSSVVVVLVVVCVVCVPDDDPDPPPDRDDHPVPDDPVVSVVSSVVSNCVQVSSVSSRMGMHHDDDPPPPDDDDDDDD

pLDDT: mean 72.96, std 17.77, range [26.14, 95.19]